Protein AF-A0A2G9MEN1-F1 (afdb_monomer)

Structure (mmCIF, N/CA/C/O backbone):
data_AF-A0A2G9MEN1-F1
#
_entry.id   AF-A0A2G9MEN1-F1
#
loop_
_atom_site.group_PDB
_atom_site.id
_atom_site.type_symbol
_atom_site.label_atom_id
_atom_site.label_alt_id
_atom_site.label_comp_id
_atom_site.label_asym_id
_atom_site.label_entity_id
_atom_site.label_seq_id
_atom_site.pdbx_PDB_ins_code
_atom_site.Cartn_x
_atom_site.Cartn_y
_atom_site.Cartn_z
_atom_site.occupancy
_atom_site.B_iso_or_equiv
_atom_site.auth_seq_id
_atom_site.auth_comp_id
_atom_site.auth_asym_id
_atom_site.auth_atom_id
_atom_site.pdbx_PDB_model_num
ATOM 1 N N . MET A 1 1 ? 28.575 -12.339 -0.205 1.00 24.88 1 MET A N 1
ATOM 2 C CA . MET A 1 1 ? 29.181 -11.435 -1.201 1.00 24.88 1 MET A CA 1
ATOM 3 C C . MET A 1 1 ? 28.032 -10.847 -1.990 1.00 24.88 1 MET A C 1
ATOM 5 O O . MET A 1 1 ? 27.343 -11.605 -2.654 1.00 24.88 1 MET A O 1
ATOM 9 N N . VAL A 1 2 ? 27.743 -9.562 -1.789 1.00 25.97 2 VAL A N 1
ATOM 10 C CA . VAL A 1 2 ? 26.756 -8.825 -2.590 1.00 25.97 2 VAL A CA 1
ATOM 11 C C . VAL A 1 2 ? 27.452 -8.561 -3.920 1.00 25.97 2 VAL A C 1
ATOM 13 O O . VAL A 1 2 ? 28.525 -7.966 -3.910 1.00 25.97 2 VAL A O 1
ATOM 16 N N . GLY A 1 3 ? 26.946 -9.128 -5.014 1.00 28.62 3 GLY A N 1
ATOM 17 C CA . GLY A 1 3 ? 27.498 -8.858 -6.338 1.00 28.62 3 GLY A CA 1
ATOM 18 C C . GLY A 1 3 ? 27.299 -7.383 -6.658 1.00 28.62 3 GLY A C 1
ATOM 19 O O . GLY A 1 3 ? 26.201 -6.867 -6.464 1.00 28.62 3 GLY A O 1
ATOM 20 N N . ASP A 1 4 ? 28.360 -6.709 -7.090 1.00 33.44 4 ASP A N 1
ATOM 21 C CA . ASP A 1 4 ? 28.272 -5.339 -7.577 1.00 33.44 4 ASP A CA 1
ATOM 22 C C . ASP A 1 4 ? 27.277 -5.302 -8.749 1.00 33.44 4 ASP A C 1
ATOM 24 O O . ASP A 1 4 ? 27.450 -5.984 -9.761 1.00 33.44 4 ASP A O 1
ATOM 28 N N . TYR A 1 5 ? 26.177 -4.570 -8.575 1.00 43.97 5 TYR A N 1
ATOM 29 C CA . TYR A 1 5 ? 25.138 -4.414 -9.587 1.00 43.97 5 TYR A CA 1
ATOM 30 C C . TYR A 1 5 ? 25.685 -3.597 -10.765 1.00 43.97 5 TYR A C 1
ATOM 32 O O . TYR A 1 5 ? 26.069 -2.445 -10.580 1.00 43.97 5 TYR A O 1
ATOM 40 N N . ASN A 1 6 ? 25.637 -4.132 -11.987 1.00 45.91 6 ASN A N 1
ATOM 41 C CA . ASN A 1 6 ? 25.917 -3.371 -13.213 1.00 45.91 6 ASN A CA 1
ATOM 42 C C . ASN A 1 6 ? 24.625 -2.801 -13.833 1.00 45.91 6 ASN A C 1
ATOM 44 O O . ASN A 1 6 ? 24.428 -2.814 -15.048 1.00 45.91 6 ASN A O 1
ATOM 48 N N . ILE A 1 7 ? 23.728 -2.268 -12.996 1.00 46.78 7 ILE A N 1
ATOM 49 C CA . ILE A 1 7 ? 22.674 -1.369 -13.477 1.00 46.78 7 ILE A CA 1
ATOM 50 C C . ILE A 1 7 ? 23.311 0.008 -13.622 1.00 46.78 7 ILE A C 1
ATOM 52 O O . ILE A 1 7 ? 23.509 0.725 -12.639 1.00 46.78 7 ILE A O 1
ATOM 56 N N . ALA A 1 8 ? 23.617 0.412 -14.851 1.00 48.75 8 ALA A N 1
ATOM 57 C CA . ALA A 1 8 ? 23.970 1.796 -15.107 1.00 48.75 8 ALA A CA 1
ATOM 58 C C . ALA A 1 8 ? 22.683 2.639 -15.044 1.00 48.75 8 ALA A C 1
ATOM 60 O O . ALA A 1 8 ? 21.974 2.812 -16.037 1.00 48.75 8 ALA A O 1
ATOM 61 N N . ALA A 1 9 ? 22.368 3.165 -13.857 1.00 46.53 9 ALA A N 1
ATOM 62 C CA . ALA A 1 9 ? 21.415 4.259 -13.705 1.00 46.53 9 ALA A CA 1
ATOM 63 C C . ALA A 1 9 ? 22.040 5.519 -14.320 1.00 46.53 9 ALA A C 1
ATOM 65 O O . ALA A 1 9 ? 22.669 6.342 -13.648 1.00 46.53 9 ALA A O 1
ATOM 66 N N . LEU A 1 10 ? 21.943 5.633 -15.642 1.00 45.88 10 LEU A N 1
ATOM 67 C CA . LEU A 1 10 ? 22.526 6.731 -16.385 1.00 45.88 10 LEU A CA 1
ATOM 68 C C . LEU A 1 10 ? 21.613 7.939 -16.281 1.00 45.88 10 LEU A C 1
ATOM 70 O O . LEU A 1 10 ? 20.742 8.195 -17.115 1.00 45.88 10 LEU A O 1
ATOM 74 N N . ARG A 1 11 ? 21.885 8.760 -15.266 1.00 38.91 11 ARG A N 1
ATOM 75 C CA . ARG A 1 11 ? 21.461 10.156 -15.273 1.00 38.91 11 ARG A CA 1
ATOM 76 C C . ARG A 1 11 ? 22.283 10.884 -16.337 1.00 38.91 11 ARG A C 1
ATOM 78 O O . ARG A 1 11 ? 23.270 11.545 -16.024 1.00 38.91 11 ARG A O 1
ATOM 85 N N . LEU A 1 12 ? 21.900 10.715 -17.603 1.00 42.59 12 LEU A N 1
ATOM 86 C CA . LEU A 1 12 ? 22.458 11.466 -18.721 1.00 42.59 12 LEU A CA 1
ATOM 87 C C . LEU A 1 12 ? 21.970 12.910 -18.607 1.00 42.59 12 LEU A C 1
ATOM 89 O O . LEU A 1 12 ? 21.032 13.337 -19.271 1.00 42.59 12 LEU A O 1
ATOM 93 N N . SER A 1 13 ? 22.616 13.672 -17.728 1.00 35.88 13 SER A N 1
ATOM 94 C CA . SER A 1 13 ? 22.597 15.120 -17.851 1.00 35.88 13 SER A CA 1
ATOM 95 C C . SER A 1 13 ? 23.276 15.465 -19.179 1.00 35.88 13 SER A C 1
ATOM 97 O O . SER A 1 13 ? 24.286 14.836 -19.513 1.00 35.88 13 SER A O 1
ATOM 99 N N . PRO A 1 14 ? 22.823 16.494 -19.916 1.00 38.91 14 PRO A N 1
ATOM 100 C CA . PRO A 1 14 ? 23.554 17.005 -21.079 1.00 38.91 14 PRO A CA 1
ATOM 101 C C . PRO A 1 14 ? 25.014 17.400 -20.761 1.00 38.91 14 PRO A C 1
ATOM 103 O O . PRO A 1 14 ? 25.794 17.648 -21.677 1.00 38.91 14 PRO A O 1
ATOM 106 N N . PHE A 1 15 ? 25.399 17.413 -19.477 1.00 36.31 15 PHE A N 1
ATOM 107 C CA . PHE A 1 15 ? 26.727 17.749 -18.973 1.00 36.31 15 PHE A CA 1
ATOM 108 C C . PHE A 1 15 ? 27.456 16.610 -18.227 1.00 36.31 15 PHE A C 1
ATOM 110 O O . PHE A 1 15 ? 28.545 16.848 -17.709 1.00 36.31 15 PHE A O 1
ATOM 117 N N . SER A 1 16 ? 26.902 15.391 -18.116 1.00 39.91 16 SER A N 1
ATOM 118 C CA . SER A 1 16 ? 27.561 14.305 -17.364 1.00 39.91 16 SER A CA 1
ATOM 119 C C . SER A 1 16 ? 28.614 13.556 -18.187 1.00 39.91 16 SER A C 1
ATOM 121 O O . SER A 1 16 ? 28.377 13.160 -19.329 1.00 39.91 16 SER A O 1
ATOM 123 N N . SER A 1 17 ? 29.772 13.335 -17.563 1.00 38.25 17 SER A N 1
ATOM 124 C CA . SER A 1 17 ? 30.926 12.598 -18.080 1.00 38.25 17 SER A CA 1
ATOM 125 C C . SER A 1 17 ? 30.620 11.136 -18.435 1.00 38.25 17 SER A C 1
ATOM 127 O O . SER A 1 17 ? 29.792 10.484 -17.806 1.00 38.25 17 SER A O 1
ATOM 129 N N . PHE A 1 18 ? 31.345 10.656 -19.447 1.00 46.84 18 PHE A N 1
ATOM 130 C CA . PHE A 1 18 ? 31.374 9.312 -20.036 1.00 46.84 18 PHE A CA 1
ATOM 131 C C . PHE A 1 18 ? 31.169 8.175 -19.015 1.00 46.84 18 PHE A C 1
ATOM 133 O O . PHE A 1 18 ? 32.038 7.929 -18.183 1.00 46.84 18 PHE A O 1
ATOM 140 N N . VAL A 1 19 ? 30.058 7.443 -19.119 1.00 51.50 19 VAL A N 1
ATOM 141 C CA . VAL A 1 19 ? 29.959 6.088 -18.559 1.00 51.50 19 VAL A CA 1
ATOM 142 C C . VAL A 1 19 ? 30.115 5.116 -19.729 1.00 51.50 19 VAL A C 1
ATOM 144 O O . VAL A 1 19 ? 29.406 5.286 -20.727 1.00 51.50 19 VAL A O 1
ATOM 147 N N . PRO A 1 20 ? 31.049 4.150 -19.669 1.00 52.59 20 PRO A N 1
ATOM 148 C CA . PRO A 1 20 ? 31.166 3.117 -20.690 1.00 52.59 20 PRO A CA 1
ATOM 149 C C . PRO A 1 20 ? 29.842 2.352 -20.794 1.00 52.59 20 PRO A C 1
ATOM 151 O O . PRO A 1 20 ? 29.382 1.766 -19.820 1.00 52.59 20 PRO A O 1
ATOM 154 N N . MET A 1 21 ? 29.210 2.407 -21.965 1.00 58.78 21 MET A N 1
ATOM 155 C CA . MET A 1 21 ? 28.084 1.544 -22.312 1.00 58.78 21 MET A CA 1
ATOM 156 C C . MET A 1 21 ? 28.666 0.347 -23.051 1.00 58.78 21 MET A C 1
ATOM 158 O O . MET A 1 21 ? 28.837 0.408 -24.266 1.00 58.78 21 MET A O 1
ATOM 162 N N . ASP A 1 22 ? 29.077 -0.676 -22.307 1.00 62.69 22 ASP A N 1
ATOM 163 C CA . ASP A 1 22 ? 29.557 -1.932 -22.880 1.00 62.69 22 ASP A CA 1
ATOM 164 C C . ASP A 1 22 ? 28.492 -3.039 -22.777 1.00 62.69 22 ASP A C 1
ATOM 166 O O . ASP A 1 22 ? 27.442 -2.880 -22.150 1.00 62.69 22 ASP A O 1
ATOM 170 N N . GLU A 1 23 ? 28.752 -4.166 -23.440 1.00 61.75 23 GLU A N 1
ATOM 171 C CA . GLU A 1 23 ? 27.843 -5.317 -23.523 1.00 61.75 23 GLU A CA 1
ATOM 172 C C . GLU A 1 23 ? 27.598 -6.013 -22.169 1.00 61.75 23 GLU A C 1
ATOM 174 O O . GLU A 1 23 ? 26.813 -6.960 -22.115 1.00 61.75 23 GLU A O 1
ATOM 179 N N . SER A 1 24 ? 28.231 -5.564 -21.076 1.00 67.06 24 SER A N 1
ATOM 180 C CA . SER A 1 24 ? 28.045 -6.129 -19.734 1.00 67.06 24 SER A CA 1
ATOM 181 C C . SER A 1 24 ? 26.827 -5.571 -18.988 1.00 67.06 24 SER A C 1
ATOM 183 O O . SER A 1 24 ? 26.500 -6.061 -17.908 1.00 67.06 24 SER A O 1
ATOM 185 N N . LEU A 1 25 ? 26.137 -4.568 -19.546 1.00 69.88 25 LEU A N 1
ATOM 186 C CA . LEU A 1 25 ? 24.950 -3.978 -18.924 1.00 69.88 25 LEU A CA 1
ATOM 187 C C . LEU A 1 25 ? 23.712 -4.871 -19.088 1.00 69.88 25 LEU A C 1
ATOM 189 O O . LEU A 1 25 ? 23.418 -5.382 -20.169 1.00 69.88 25 LEU A O 1
ATOM 193 N N . ASP A 1 26 ? 22.941 -5.024 -18.017 1.00 67.25 26 ASP A N 1
ATOM 194 C CA . ASP A 1 26 ? 21.675 -5.768 -18.016 1.00 67.25 26 ASP A CA 1
ATOM 195 C C . ASP A 1 26 ? 20.488 -4.918 -18.495 1.00 67.25 26 ASP A C 1
ATOM 197 O O . ASP A 1 26 ? 19.568 -5.424 -19.132 1.00 67.25 26 ASP A O 1
ATOM 201 N N . ALA A 1 27 ? 20.514 -3.620 -18.197 1.00 71.88 27 ALA A N 1
ATOM 202 C CA . ALA A 1 27 ? 19.525 -2.637 -18.617 1.00 71.88 27 ALA A CA 1
ATOM 203 C C . ALA A 1 27 ? 20.101 -1.221 -18.496 1.00 71.88 27 ALA A C 1
ATOM 205 O O . ALA A 1 27 ? 21.038 -0.981 -17.730 1.00 71.88 27 ALA A O 1
ATOM 206 N N . VAL A 1 28 ? 19.500 -0.267 -19.206 1.00 73.12 28 VAL A N 1
ATOM 207 C CA . VAL A 1 28 ? 19.815 1.160 -19.077 1.00 73.12 28 VAL A CA 1
ATOM 208 C C . VAL A 1 28 ? 18.555 1.930 -18.717 1.00 73.12 28 VAL A C 1
ATOM 210 O O . VAL A 1 28 ? 17.583 1.896 -19.462 1.00 73.12 28 VAL A O 1
ATOM 213 N N . LEU A 1 29 ? 18.588 2.679 -17.614 1.00 70.94 29 LEU A N 1
ATOM 214 C CA . LEU A 1 29 ? 17.560 3.672 -17.303 1.00 70.94 29 LEU A CA 1
ATOM 215 C C . LEU A 1 29 ? 18.073 5.065 -17.673 1.00 70.94 29 LEU A C 1
ATOM 217 O O . LEU A 1 29 ? 19.041 5.558 -17.095 1.00 70.94 29 LEU A O 1
ATOM 221 N N . LEU A 1 30 ? 17.415 5.691 -18.641 1.00 68.50 30 LEU A N 1
ATOM 222 C CA . LEU A 1 30 ? 17.701 7.028 -19.133 1.00 68.50 30 LEU A CA 1
ATOM 223 C C . LEU A 1 30 ? 16.799 8.044 -18.451 1.00 68.50 30 LEU A C 1
ATOM 225 O O . LEU A 1 30 ? 15.603 8.104 -18.717 1.00 68.50 30 LEU A O 1
ATOM 229 N N . CYS A 1 31 ? 17.383 8.906 -17.630 1.00 61.53 31 CYS A N 1
ATOM 230 C CA . CYS A 1 31 ? 16.683 10.079 -17.119 1.00 61.53 31 CYS A CA 1
ATOM 231 C C . CYS A 1 31 ? 16.903 11.251 -18.081 1.00 61.53 31 CYS A C 1
ATOM 233 O O . CYS A 1 31 ? 17.908 11.948 -17.945 1.00 61.53 31 CYS A O 1
ATOM 235 N N . SER A 1 32 ? 15.998 11.463 -19.043 1.00 55.72 32 SER A N 1
ATOM 236 C CA . SER A 1 32 ? 16.023 12.658 -19.898 1.00 55.72 32 SER A CA 1
ATOM 237 C C . SER A 1 32 ? 14.891 13.619 -19.533 1.00 55.72 32 SER A C 1
ATOM 239 O O . SER A 1 32 ? 13.869 13.240 -18.965 1.00 55.72 32 SER A O 1
ATOM 241 N N . ASP A 1 33 ? 15.084 14.893 -19.849 1.00 53.72 33 ASP A N 1
ATOM 242 C CA . ASP A 1 33 ? 14.063 15.938 -19.751 1.00 53.72 33 ASP A CA 1
ATOM 243 C C . ASP A 1 33 ? 13.014 15.866 -20.875 1.00 53.72 33 ASP A C 1
ATOM 245 O O . ASP A 1 33 ? 12.166 16.750 -20.979 1.00 53.72 33 ASP A O 1
ATOM 249 N N . GLY A 1 34 ? 13.058 14.812 -21.691 1.00 49.47 34 GLY A N 1
ATOM 250 C CA . GLY A 1 34 ? 12.225 14.617 -22.866 1.00 49.47 34 GLY A CA 1
ATOM 251 C C . GLY A 1 34 ? 12.913 14.955 -24.190 1.00 49.47 34 GLY A C 1
ATOM 252 O O . GLY A 1 34 ? 12.315 14.774 -25.246 1.00 49.47 34 GLY A O 1
ATOM 253 N N . SER A 1 35 ? 14.179 15.385 -24.178 1.00 53.22 35 SER A N 1
ATOM 254 C CA . SER A 1 35 ? 14.939 15.635 -25.408 1.00 53.22 35 SER A CA 1
ATOM 255 C C . SER A 1 35 ? 15.818 14.437 -25.809 1.00 53.22 35 SER A C 1
ATOM 257 O O . SER A 1 35 ? 16.744 14.040 -25.098 1.00 53.22 35 SER A O 1
ATOM 259 N N . PHE A 1 36 ? 15.558 13.849 -26.983 1.00 56.62 36 PHE A N 1
ATOM 260 C CA . PHE A 1 36 ? 16.523 12.979 -27.665 1.00 56.62 36 PHE A CA 1
ATOM 261 C C . PHE A 1 36 ? 17.420 13.847 -28.543 1.00 56.62 36 PHE A C 1
ATOM 263 O O . PHE A 1 36 ? 17.109 14.126 -29.698 1.00 56.62 36 PHE A O 1
ATOM 270 N N . ASN A 1 37 ? 18.542 14.307 -27.997 1.00 58.53 37 ASN A N 1
ATOM 271 C CA . ASN A 1 37 ? 19.530 15.007 -28.813 1.00 58.53 37 ASN A CA 1
ATOM 272 C C . ASN A 1 37 ? 20.216 14.022 -29.776 1.00 58.53 37 ASN A C 1
ATOM 274 O O . ASN A 1 37 ? 20.468 12.873 -29.415 1.00 58.53 37 ASN A O 1
ATOM 278 N N . ASN A 1 38 ? 20.592 14.487 -30.975 1.00 59.94 38 ASN A N 1
ATOM 279 C CA . ASN A 1 38 ? 21.275 13.692 -32.018 1.00 59.94 38 ASN A CA 1
ATOM 280 C C . ASN A 1 38 ? 22.530 12.942 -31.520 1.00 59.94 38 ASN A C 1
ATOM 282 O O . ASN A 1 38 ? 22.970 11.971 -32.126 1.00 59.94 38 ASN A O 1
ATOM 286 N N . THR A 1 39 ? 23.100 13.369 -30.395 1.00 60.44 39 THR A N 1
ATOM 287 C CA . THR A 1 39 ? 24.242 12.739 -29.726 1.00 60.44 39 THR A CA 1
ATOM 288 C C . THR A 1 39 ? 23.904 11.422 -29.013 1.00 60.44 39 THR A C 1
ATOM 290 O O . THR A 1 39 ? 24.818 10.649 -28.723 1.00 60.44 39 THR A O 1
ATOM 293 N N . LEU A 1 40 ? 22.625 11.146 -28.733 1.00 64.31 40 LEU A N 1
ATOM 294 C CA . LEU A 1 40 ? 22.154 9.912 -28.094 1.00 64.31 40 LEU A CA 1
ATOM 295 C C . LEU A 1 40 ? 21.865 8.792 -29.102 1.00 64.31 40 LEU A C 1
ATOM 297 O O . LEU A 1 40 ? 22.018 7.627 -28.754 1.00 64.31 40 LEU A O 1
ATOM 301 N N . PHE A 1 41 ? 21.519 9.119 -30.350 1.00 69.12 41 PHE A N 1
ATOM 302 C CA . PHE A 1 41 ? 21.099 8.134 -31.357 1.00 69.12 41 PHE A CA 1
ATOM 303 C C . PHE A 1 41 ? 22.126 7.014 -31.603 1.00 69.12 41 PHE A C 1
ATOM 305 O O . PHE A 1 41 ? 21.753 5.853 -31.445 1.00 69.12 41 PHE A O 1
ATOM 312 N N . PRO A 1 42 ? 23.423 7.299 -31.859 1.00 68.69 42 PRO A N 1
ATOM 313 C CA . PRO A 1 42 ? 24.410 6.233 -32.071 1.00 68.69 42 PRO A CA 1
ATOM 314 C C . PRO A 1 42 ? 24.596 5.324 -30.848 1.00 68.69 42 PRO A C 1
ATOM 316 O O . PRO A 1 42 ? 25.016 4.178 -30.966 1.00 68.69 42 PRO A O 1
ATOM 319 N N . ARG A 1 43 ? 24.297 5.837 -29.649 1.00 71.94 43 ARG A N 1
ATOM 320 C CA . ARG A 1 43 ? 24.425 5.098 -28.387 1.00 71.94 43 ARG A CA 1
ATOM 321 C C . ARG A 1 43 ? 23.240 4.165 -28.169 1.00 71.94 43 ARG A C 1
ATOM 323 O O . ARG A 1 43 ? 23.434 3.019 -27.787 1.00 71.94 43 ARG A O 1
ATOM 330 N N . LEU A 1 44 ? 22.031 4.647 -28.442 1.00 73.44 44 LEU A N 1
ATOM 331 C CA . LEU A 1 44 ? 20.811 3.839 -28.396 1.00 73.44 44 LEU A CA 1
ATOM 332 C C . LEU A 1 44 ? 20.861 2.716 -29.429 1.00 73.44 44 LEU A C 1
ATOM 334 O O . LEU A 1 44 ? 20.498 1.587 -29.121 1.00 73.44 44 LEU A O 1
ATOM 338 N N . GLU A 1 45 ? 21.385 3.006 -30.620 1.00 73.19 45 GLU A N 1
ATOM 339 C CA . GLU A 1 45 ? 21.587 2.001 -31.659 1.00 73.19 45 GLU A CA 1
ATOM 340 C C . GLU A 1 45 ? 22.574 0.909 -31.219 1.00 73.19 45 GLU A C 1
ATOM 342 O O . GLU A 1 45 ? 22.291 -0.272 -31.412 1.00 73.19 45 GLU A O 1
ATOM 347 N N . ALA A 1 46 ? 23.682 1.268 -30.561 1.00 74.12 46 ALA A N 1
ATOM 348 C CA . ALA A 1 46 ? 24.620 0.289 -30.011 1.00 74.12 46 ALA A CA 1
ATOM 349 C C . ALA A 1 46 ? 23.980 -0.598 -28.923 1.00 74.12 46 ALA A C 1
ATOM 351 O O . ALA A 1 46 ? 24.152 -1.814 -28.944 1.00 74.12 46 ALA A O 1
ATOM 352 N N . LEU A 1 47 ? 23.191 -0.014 -28.012 1.00 76.44 47 LEU A N 1
ATOM 353 C CA . LEU A 1 47 ? 22.466 -0.761 -26.974 1.00 76.44 47 LEU A CA 1
ATOM 354 C C . LEU A 1 47 ? 21.417 -1.706 -27.575 1.00 76.44 47 LEU A C 1
ATOM 356 O O . LEU A 1 47 ? 21.298 -2.849 -27.139 1.00 76.44 47 LEU A O 1
ATOM 360 N N . ARG A 1 48 ? 20.708 -1.253 -28.616 1.00 76.38 48 ARG A N 1
ATOM 361 C CA . ARG A 1 48 ? 19.756 -2.066 -29.382 1.00 76.38 48 ARG A CA 1
ATOM 362 C C . ARG A 1 48 ? 20.443 -3.263 -30.036 1.00 76.38 48 ARG A C 1
ATOM 364 O O . ARG A 1 48 ? 19.929 -4.372 -29.942 1.00 76.38 48 ARG A O 1
ATOM 371 N N . LEU A 1 49 ? 21.593 -3.047 -30.684 1.00 75.75 49 LEU A N 1
ATOM 372 C CA . LEU A 1 49 ? 22.384 -4.117 -31.307 1.00 75.75 49 LEU A CA 1
ATOM 373 C C . LEU A 1 49 ? 22.909 -5.127 -30.276 1.00 75.75 49 LEU A C 1
ATOM 375 O O . LEU A 1 49 ? 22.991 -6.310 -30.585 1.00 75.75 49 LEU A O 1
ATOM 379 N N . ALA A 1 50 ? 23.203 -4.677 -29.055 1.00 73.31 50 ALA A N 1
ATOM 380 C CA . ALA A 1 50 ? 23.570 -5.529 -27.923 1.00 73.31 50 ALA A CA 1
ATOM 381 C C . ALA A 1 50 ? 22.357 -6.145 -27.188 1.00 73.31 50 ALA A C 1
ATOM 383 O O . ALA A 1 50 ? 22.521 -6.792 -26.152 1.00 73.31 50 ALA A O 1
ATOM 384 N N . GLU A 1 51 ? 21.138 -5.921 -27.693 1.00 75.44 51 GLU A N 1
ATOM 385 C CA . GLU A 1 51 ? 19.864 -6.355 -27.109 1.00 75.44 51 GLU A CA 1
ATOM 386 C C . GLU A 1 51 ? 19.619 -5.893 -25.662 1.00 75.44 51 GLU A C 1
ATOM 388 O O . GLU A 1 51 ? 18.802 -6.485 -24.946 1.00 75.44 51 GLU A O 1
ATOM 393 N N . ILE A 1 52 ? 20.282 -4.819 -25.234 1.00 74.62 52 ILE A N 1
ATOM 394 C CA . ILE A 1 52 ? 20.154 -4.257 -23.890 1.00 74.62 52 ILE A CA 1
ATOM 395 C C . ILE A 1 52 ? 18.860 -3.434 -23.831 1.00 74.62 52 ILE A C 1
ATOM 397 O O . ILE A 1 52 ? 18.710 -2.485 -24.605 1.00 74.62 52 ILE A O 1
ATOM 401 N N . PRO A 1 53 ? 17.910 -3.758 -22.932 1.00 74.56 53 PRO A N 1
ATOM 402 C CA . PRO A 1 53 ? 16.708 -2.960 -22.771 1.00 74.56 53 PRO A CA 1
ATOM 403 C C . PRO A 1 53 ? 17.069 -1.566 -22.259 1.00 74.56 53 PRO A C 1
ATOM 405 O O . PRO A 1 53 ? 17.784 -1.399 -21.268 1.00 74.56 53 PRO A O 1
ATOM 408 N N . VAL A 1 54 ? 16.551 -0.562 -22.955 1.00 73.62 54 VAL A N 1
ATOM 409 C CA . VAL A 1 54 ? 16.708 0.843 -22.595 1.00 73.62 54 VAL A CA 1
ATOM 410 C C . VAL A 1 54 ? 15.349 1.378 -22.196 1.00 73.62 54 VAL A C 1
ATOM 412 O O . VAL A 1 54 ? 14.401 1.274 -22.963 1.00 73.62 54 VAL A O 1
ATOM 415 N N . PHE A 1 55 ? 15.286 1.967 -21.012 1.00 72.19 55 PHE A N 1
ATOM 416 C CA . PHE A 1 55 ? 14.095 2.516 -20.397 1.00 72.19 55 PHE A CA 1
ATOM 417 C C . PHE A 1 55 ? 14.232 4.028 -20.311 1.00 72.19 55 PHE A C 1
ATOM 419 O O . PHE A 1 55 ? 15.176 4.526 -19.706 1.00 72.19 55 PHE A O 1
ATOM 426 N N . LEU A 1 56 ? 13.315 4.779 -20.909 1.00 66.31 56 LEU A N 1
ATOM 427 C CA . LEU A 1 56 ? 13.351 6.239 -20.851 1.00 66.31 56 LEU A CA 1
ATOM 428 C C . LEU A 1 56 ? 12.423 6.765 -19.765 1.00 66.31 56 LEU A C 1
ATOM 430 O O . LEU A 1 56 ? 11.223 6.728 -19.949 1.00 66.31 56 LEU A O 1
ATOM 434 N N . HIS A 1 57 ? 12.944 7.361 -18.701 1.00 61.69 57 HIS A N 1
ATOM 435 C CA . HIS A 1 57 ? 12.113 8.038 -17.713 1.00 61.69 57 HIS A CA 1
ATOM 436 C C . HIS A 1 57 ? 11.524 9.341 -18.284 1.00 61.69 57 HIS A C 1
ATOM 438 O O . HIS A 1 57 ? 12.251 10.305 -18.527 1.00 61.69 57 HIS A O 1
ATOM 444 N N . GLY A 1 58 ? 10.202 9.389 -18.466 1.00 56.75 58 GLY A N 1
ATOM 445 C CA . GLY A 1 58 ? 9.495 10.573 -18.953 1.00 56.75 58 GLY A CA 1
ATOM 446 C C . GLY A 1 58 ? 9.311 11.646 -17.875 1.00 56.75 58 GLY A C 1
ATOM 447 O O . GLY A 1 58 ? 8.751 11.407 -16.807 1.00 56.75 58 GLY A O 1
ATOM 448 N N . THR A 1 59 ? 9.714 12.885 -18.149 1.00 49.88 59 THR A N 1
ATOM 449 C CA . THR A 1 59 ? 9.094 14.033 -17.478 1.00 49.88 59 THR A CA 1
ATOM 450 C C . THR A 1 59 ? 7.710 14.227 -18.104 1.00 49.88 59 THR A C 1
ATOM 452 O O . THR A 1 59 ? 7.535 14.097 -19.313 1.00 49.88 59 THR A O 1
ATOM 455 N N . ALA A 1 60 ? 6.683 14.522 -17.305 1.00 43.78 60 ALA A N 1
ATOM 456 C CA . ALA A 1 60 ? 5.302 14.723 -17.770 1.00 43.78 60 ALA A CA 1
ATOM 457 C C . ALA A 1 60 ? 5.102 15.979 -18.660 1.00 43.78 60 ALA A C 1
ATOM 459 O O . ALA A 1 60 ? 4.017 16.552 -18.690 1.00 43.78 60 ALA A O 1
ATOM 460 N N . ALA A 1 61 ? 6.138 16.430 -19.367 1.00 43.06 61 ALA A N 1
ATOM 461 C CA . ALA A 1 61 ? 6.168 17.657 -20.148 1.00 43.06 61 ALA A CA 1
ATOM 462 C C . ALA A 1 61 ? 6.198 17.424 -21.665 1.00 43.06 61 ALA A C 1
ATOM 464 O O . ALA A 1 61 ? 6.498 18.354 -22.404 1.00 43.06 61 ALA A O 1
ATOM 465 N N . PHE A 1 62 ? 5.852 16.234 -22.158 1.00 46.50 62 PHE A N 1
ATOM 466 C CA . PHE A 1 62 ? 5.653 16.088 -23.594 1.00 46.50 62 PHE A CA 1
ATOM 467 C C . PHE A 1 62 ? 4.319 16.709 -23.989 1.00 46.50 62 PHE A C 1
ATOM 469 O O . PHE A 1 62 ? 3.241 16.224 -23.626 1.00 46.50 62 PHE A O 1
ATOM 476 N N . ASN A 1 63 ? 4.375 17.772 -24.787 1.00 50.69 63 ASN A N 1
ATOM 477 C CA . ASN A 1 63 ? 3.228 18.108 -25.608 1.00 50.69 63 ASN A CA 1
ATOM 478 C C . ASN A 1 63 ? 2.864 16.857 -26.454 1.00 50.69 63 ASN A C 1
ATOM 480 O O . ASN A 1 63 ? 3.730 16.045 -26.791 1.00 50.69 63 ASN A O 1
ATOM 484 N N . ARG A 1 64 ? 1.582 16.651 -26.786 1.00 50.81 64 ARG A N 1
ATOM 485 C CA . ARG A 1 64 ? 1.135 15.426 -27.488 1.00 50.81 64 ARG A CA 1
ATOM 486 C C . ARG A 1 64 ? 1.852 15.174 -28.829 1.00 50.81 64 ARG A C 1
ATOM 488 O O . ARG A 1 64 ? 1.915 14.028 -29.257 1.00 50.81 64 ARG A O 1
ATOM 495 N N . LEU A 1 65 ? 2.372 16.217 -29.480 1.00 50.81 65 LEU A N 1
ATOM 496 C CA . LEU A 1 65 ? 3.123 16.129 -30.737 1.00 50.81 65 LEU A CA 1
ATOM 497 C C . LEU A 1 65 ? 4.576 15.662 -30.516 1.00 50.81 65 LEU A C 1
ATOM 499 O O . LEU A 1 65 ? 5.049 14.808 -31.257 1.00 50.81 65 LEU A O 1
ATOM 503 N N . GLU A 1 66 ? 5.251 16.149 -29.473 1.00 55.22 66 GLU A N 1
ATOM 504 C CA . GLU A 1 66 ? 6.608 15.743 -29.073 1.00 55.22 66 GLU A CA 1
ATOM 505 C C . GLU A 1 66 ? 6.637 14.328 -28.485 1.00 55.22 66 GLU A C 1
ATOM 507 O O . GLU A 1 66 ? 7.599 13.592 -28.698 1.00 55.22 66 GLU A O 1
ATOM 512 N N . ALA A 1 67 ? 5.570 13.907 -27.794 1.00 57.25 67 ALA A N 1
ATOM 513 C CA . ALA A 1 67 ? 5.419 12.525 -27.341 1.00 57.25 67 ALA A CA 1
ATOM 514 C C . ALA A 1 67 ? 5.388 11.550 -28.526 1.00 57.25 67 ALA A C 1
ATOM 516 O O . ALA A 1 67 ? 6.080 10.539 -28.503 1.00 57.25 67 ALA A O 1
ATOM 517 N N . ALA A 1 68 ? 4.616 11.865 -29.572 1.00 58.44 68 ALA A N 1
ATOM 518 C CA . ALA A 1 68 ? 4.462 11.006 -30.743 1.00 58.44 68 ALA A CA 1
ATOM 519 C C . ALA A 1 68 ? 5.762 10.888 -31.555 1.00 58.44 68 ALA A C 1
ATOM 521 O O . ALA A 1 68 ? 6.127 9.787 -31.959 1.00 58.44 68 ALA A O 1
ATOM 522 N N . SER A 1 69 ? 6.498 11.991 -31.747 1.00 62.72 69 SER A N 1
ATOM 523 C CA . SER A 1 69 ? 7.807 11.945 -32.417 1.00 62.72 69 SER A CA 1
ATOM 524 C C . SER A 1 69 ? 8.842 11.164 -31.611 1.00 62.72 69 SER A C 1
ATOM 526 O O . SER A 1 69 ? 9.665 10.453 -32.178 1.00 62.72 69 SER A O 1
ATOM 528 N N . THR A 1 70 ? 8.787 11.279 -30.285 1.00 61.34 70 THR A N 1
ATOM 529 C CA . THR A 1 70 ? 9.693 10.582 -29.370 1.00 61.34 70 THR A CA 1
ATOM 530 C C . THR A 1 70 ? 9.390 9.086 -29.281 1.00 61.34 70 THR A C 1
ATOM 532 O O . THR A 1 70 ? 10.311 8.277 -29.285 1.00 61.34 70 THR A O 1
ATOM 535 N N . LEU A 1 71 ? 8.106 8.718 -29.250 1.00 61.72 71 LEU A N 1
ATOM 536 C CA . LEU A 1 71 ? 7.635 7.334 -29.322 1.00 61.72 71 LEU A CA 1
ATOM 537 C C . LEU A 1 71 ? 8.044 6.682 -30.643 1.00 61.72 71 LEU A C 1
ATOM 539 O O . LEU A 1 71 ? 8.660 5.626 -30.615 1.00 61.72 71 LEU A O 1
ATOM 543 N N . SER A 1 72 ? 7.801 7.350 -31.776 1.00 64.56 72 SER A N 1
ATOM 544 C CA . SER A 1 72 ? 8.216 6.856 -33.096 1.00 64.56 72 SER A CA 1
ATOM 545 C C . SER A 1 72 ? 9.731 6.658 -33.173 1.00 64.56 72 SER A C 1
ATOM 547 O O . SER A 1 72 ? 10.188 5.614 -33.617 1.00 64.56 72 SER A O 1
ATOM 549 N N . ALA A 1 73 ? 10.521 7.621 -32.683 1.00 64.69 73 ALA A N 1
ATOM 550 C CA . ALA A 1 73 ? 11.976 7.494 -32.664 1.00 64.69 73 ALA A CA 1
ATOM 551 C C . ALA A 1 73 ? 12.456 6.366 -31.732 1.00 64.69 73 ALA A C 1
ATOM 553 O O . ALA A 1 73 ? 13.425 5.685 -32.050 1.00 64.69 73 ALA A O 1
ATOM 554 N N . ALA A 1 74 ? 11.800 6.151 -30.590 1.00 64.62 74 ALA A N 1
ATOM 555 C CA . ALA A 1 74 ? 12.128 5.054 -29.683 1.00 64.62 74 ALA A CA 1
ATOM 556 C C . ALA A 1 74 ? 11.778 3.682 -30.283 1.00 64.62 74 ALA A C 1
ATOM 558 O O . ALA A 1 74 ?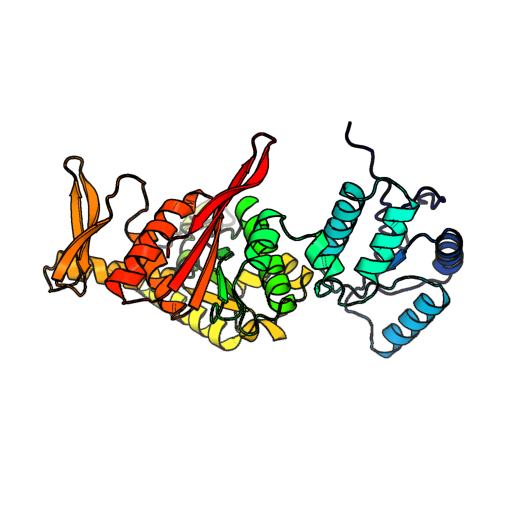 12.586 2.759 -30.185 1.00 64.62 74 ALA A O 1
ATOM 559 N N . GLU A 1 75 ? 10.624 3.566 -30.944 1.00 66.19 75 GLU A N 1
ATOM 560 C CA . GLU A 1 75 ? 10.202 2.358 -31.662 1.00 66.19 75 GLU A CA 1
ATOM 561 C C . GLU A 1 75 ? 11.160 2.024 -32.816 1.00 66.19 75 GLU A C 1
ATOM 563 O O . GLU A 1 75 ? 11.645 0.894 -32.894 1.00 66.19 75 GLU A O 1
ATOM 568 N N . ASP A 1 76 ? 11.528 3.013 -33.640 1.00 66.88 76 ASP A N 1
ATOM 569 C CA . ASP A 1 76 ? 12.502 2.855 -34.732 1.00 66.88 76 ASP A CA 1
ATOM 570 C C . ASP A 1 76 ? 13.889 2.413 -34.220 1.00 66.88 76 ASP A C 1
ATOM 572 O O . ASP A 1 76 ? 14.640 1.717 -34.909 1.00 66.88 76 ASP A O 1
ATOM 576 N N . LEU A 1 77 ? 14.226 2.784 -32.980 1.00 64.81 77 LEU A N 1
ATOM 577 C CA . LEU A 1 77 ? 15.469 2.428 -32.296 1.00 64.81 77 LEU A CA 1
ATOM 578 C C . LEU A 1 77 ? 15.345 1.185 -31.401 1.00 64.81 77 LEU A C 1
ATOM 580 O O . LEU A 1 77 ? 16.283 0.891 -30.662 1.00 64.81 77 LEU A O 1
ATOM 584 N N . GLY A 1 78 ? 14.233 0.440 -31.433 1.00 58.53 78 GLY A N 1
ATOM 585 C CA . GLY A 1 78 ? 14.040 -0.767 -30.615 1.00 58.53 78 GLY A CA 1
ATOM 586 C C . GLY A 1 78 ? 14.200 -0.539 -29.103 1.00 58.53 78 GLY A C 1
ATOM 587 O O . GLY A 1 78 ? 14.564 -1.459 -28.370 1.00 58.53 78 GLY A O 1
ATOM 588 N N . VAL A 1 79 ? 13.974 0.695 -28.648 1.00 64.62 79 VAL A N 1
ATOM 589 C CA . VAL A 1 79 ? 14.046 1.120 -27.249 1.00 64.62 79 VAL A CA 1
ATOM 590 C C . VAL A 1 79 ? 12.683 0.883 -26.606 1.00 64.62 79 VAL A C 1
ATOM 592 O O . VAL A 1 79 ? 11.660 1.329 -27.123 1.00 64.62 79 VAL A O 1
ATOM 595 N N . VAL A 1 80 ? 12.658 0.218 -25.450 1.00 60.31 80 VAL A N 1
ATOM 596 C CA . VAL A 1 80 ? 11.420 0.028 -24.686 1.00 60.31 80 VAL A CA 1
ATOM 597 C C . VAL A 1 80 ? 11.121 1.319 -23.928 1.00 60.31 80 VAL A C 1
ATOM 599 O O . VAL A 1 80 ? 11.618 1.566 -22.828 1.00 60.31 80 VAL A O 1
ATOM 602 N N . LEU A 1 81 ? 10.318 2.192 -24.534 1.00 59.06 81 LEU A N 1
ATOM 603 C CA . LEU A 1 81 ? 9.962 3.459 -23.911 1.00 59.06 81 LEU A CA 1
ATOM 604 C C . LEU A 1 81 ? 9.055 3.225 -22.693 1.00 59.06 81 LEU A C 1
ATOM 606 O O . LEU A 1 81 ? 7.849 3.016 -22.829 1.00 59.06 81 LEU A O 1
ATOM 610 N N . LEU A 1 82 ? 9.620 3.316 -21.488 1.00 58.97 82 LEU A N 1
ATOM 611 C CA . LEU A 1 82 ? 8.810 3.361 -20.273 1.00 58.97 82 LEU A CA 1
ATOM 612 C C . LEU A 1 82 ? 8.251 4.754 -20.133 1.00 58.97 82 LEU A C 1
ATOM 614 O O . LEU A 1 82 ? 8.912 5.638 -19.619 1.00 58.97 82 LEU A O 1
ATOM 618 N N . GLN A 1 83 ? 7.020 4.986 -20.560 1.00 53.34 83 GLN A N 1
ATOM 619 C CA . GLN A 1 83 ? 6.374 6.253 -20.249 1.00 53.34 83 GLN A CA 1
ATOM 620 C C . GLN A 1 83 ? 6.030 6.299 -18.748 1.00 53.34 83 GLN A C 1
ATOM 622 O O . GLN A 1 83 ? 4.887 6.114 -18.342 1.00 53.34 83 GLN A O 1
ATOM 627 N N . THR A 1 84 ? 7.042 6.522 -17.913 1.00 55.16 84 THR A N 1
ATOM 628 C CA . THR A 1 84 ? 6.899 6.725 -16.478 1.00 55.16 84 THR A CA 1
ATOM 629 C C . THR A 1 84 ? 6.502 8.168 -16.232 1.00 55.16 84 THR A C 1
ATOM 631 O O . THR A 1 84 ? 7.076 9.087 -16.813 1.00 55.16 84 THR A O 1
ATOM 634 N N . LEU A 1 85 ? 5.537 8.391 -15.351 1.00 57.50 85 LEU A N 1
ATOM 635 C CA . LEU A 1 85 ? 5.264 9.714 -14.805 1.00 57.50 85 LEU A CA 1
ATOM 636 C C . LEU A 1 85 ? 6.383 10.120 -13.826 1.00 57.50 85 LEU A C 1
ATOM 638 O O . LEU A 1 85 ? 7.017 9.245 -13.228 1.00 57.50 85 LEU A O 1
ATOM 642 N N . PRO A 1 86 ? 6.593 11.431 -13.586 1.00 53.53 86 PRO A N 1
ATOM 643 C CA . PRO A 1 86 ? 7.426 11.893 -12.484 1.00 53.53 86 PRO A CA 1
ATOM 644 C C . PRO A 1 86 ? 7.013 11.177 -11.189 1.00 53.53 86 PRO A C 1
ATOM 646 O O . PRO A 1 86 ? 5.827 11.173 -10.851 1.00 53.53 86 PRO A O 1
ATOM 649 N N . ASN A 1 87 ? 7.988 10.599 -10.478 1.00 60.88 87 ASN A N 1
ATOM 650 C CA . ASN A 1 87 ? 7.841 9.799 -9.246 1.00 60.88 87 ASN A CA 1
ATOM 651 C C . ASN A 1 87 ? 7.486 8.304 -9.416 1.00 60.88 87 ASN A C 1
ATOM 653 O O . ASN A 1 87 ? 7.157 7.658 -8.421 1.00 60.88 87 ASN A O 1
ATOM 657 N N . GLN A 1 88 ? 7.530 7.744 -10.633 1.00 67.12 88 GLN A N 1
ATOM 658 C CA . GLN A 1 88 ? 7.399 6.290 -10.860 1.00 67.12 88 GLN A CA 1
ATOM 659 C C . GLN A 1 88 ? 8.746 5.555 -10.967 1.00 67.12 88 GLN A C 1
ATOM 661 O O . GLN A 1 88 ? 8.776 4.326 -11.031 1.00 67.12 88 GLN A O 1
ATOM 666 N N . ASP A 1 89 ? 9.855 6.289 -10.946 1.00 69.44 89 ASP A N 1
ATOM 667 C CA . ASP A 1 89 ? 11.229 5.783 -10.971 1.00 69.44 89 ASP A CA 1
ATOM 668 C C . ASP A 1 89 ? 11.488 4.692 -9.925 1.00 69.44 89 ASP A C 1
ATOM 670 O O . ASP A 1 89 ? 12.051 3.647 -10.249 1.00 69.44 89 ASP A O 1
ATOM 674 N N . ASN A 1 90 ? 11.005 4.884 -8.697 1.00 70.56 90 ASN A N 1
ATOM 675 C CA . ASN A 1 90 ? 11.183 3.914 -7.615 1.00 70.56 90 ASN A CA 1
ATOM 676 C C . ASN A 1 90 ? 10.613 2.522 -7.943 1.00 70.56 90 ASN A C 1
ATOM 678 O O . ASN A 1 90 ? 11.238 1.519 -7.604 1.00 70.56 90 ASN A O 1
ATOM 682 N N . SER A 1 91 ? 9.459 2.442 -8.616 1.00 75.69 91 SER A N 1
ATOM 683 C CA . SER A 1 91 ? 8.863 1.154 -9.013 1.00 75.69 91 SER A CA 1
ATOM 684 C C . SER A 1 91 ? 9.679 0.430 -10.081 1.00 75.69 91 SER A C 1
ATOM 686 O O . SER A 1 91 ? 9.814 -0.792 -10.031 1.00 75.69 91 SER A O 1
ATOM 688 N N . VAL A 1 92 ? 10.275 1.185 -11.010 1.00 76.44 92 VAL A N 1
ATOM 689 C CA . VAL A 1 92 ? 11.146 0.638 -12.055 1.00 76.44 92 VAL A CA 1
ATOM 690 C C . VAL A 1 92 ? 12.419 0.081 -11.432 1.00 76.44 92 VAL A C 1
ATOM 692 O O . VAL A 1 92 ? 12.765 -1.065 -11.702 1.00 76.44 92 VAL A O 1
ATOM 695 N N . TYR A 1 93 ? 13.078 0.843 -10.551 1.00 76.62 93 TYR A N 1
ATOM 696 C CA . TYR A 1 93 ? 14.273 0.369 -9.846 1.00 76.62 93 TYR A CA 1
ATOM 697 C C . TYR A 1 93 ? 13.997 -0.910 -9.057 1.00 76.62 93 TYR A C 1
ATOM 699 O O . TYR A 1 93 ? 14.725 -1.885 -9.216 1.00 76.62 93 TYR A O 1
ATOM 707 N N . LYS A 1 94 ? 12.909 -0.944 -8.280 1.00 77.69 94 LYS A N 1
ATOM 708 C CA . LYS A 1 94 ? 12.530 -2.135 -7.508 1.00 77.69 94 LYS A CA 1
ATOM 709 C C . LYS A 1 94 ? 12.223 -3.330 -8.395 1.00 77.69 94 LYS A C 1
ATOM 711 O O . LYS A 1 94 ? 12.686 -4.427 -8.109 1.00 77.69 94 LYS A O 1
ATOM 716 N N . GLY A 1 95 ? 11.454 -3.140 -9.467 1.00 82.88 95 GLY A N 1
ATOM 717 C CA . GLY A 1 95 ? 11.171 -4.220 -10.409 1.00 82.88 95 GLY A CA 1
ATOM 718 C C . GLY A 1 95 ? 12.462 -4.774 -11.010 1.00 82.88 95 GLY A C 1
ATOM 719 O O . GLY A 1 95 ? 12.678 -5.979 -10.988 1.00 82.88 95 GLY A O 1
ATOM 720 N N . LEU A 1 96 ? 13.376 -3.905 -11.445 1.00 79.81 96 LEU A N 1
ATOM 721 C CA . LEU A 1 96 ? 14.680 -4.339 -11.939 1.00 79.81 96 LEU A CA 1
ATOM 722 C C . LEU A 1 96 ? 15.454 -5.121 -10.872 1.00 79.81 96 LEU A C 1
ATOM 724 O O . LEU A 1 96 ? 15.829 -6.255 -11.147 1.00 79.81 96 LEU A O 1
ATOM 728 N N . GLU A 1 97 ? 15.615 -4.592 -9.654 1.00 80.94 97 GLU A N 1
ATOM 729 C CA . GLU A 1 97 ? 16.257 -5.297 -8.527 1.00 80.94 97 GLU A CA 1
ATOM 730 C C . GLU A 1 97 ? 15.664 -6.698 -8.299 1.00 80.94 97 GLU A C 1
ATOM 732 O O . GLU A 1 97 ? 16.403 -7.669 -8.144 1.00 80.94 97 GLU A O 1
ATOM 737 N N . ARG A 1 98 ? 14.336 -6.846 -8.369 1.00 83.00 98 ARG A N 1
ATOM 738 C CA . ARG A 1 98 ? 13.677 -8.155 -8.241 1.00 83.00 98 ARG A CA 1
ATOM 739 C C . ARG A 1 98 ? 13.990 -9.108 -9.390 1.00 83.00 98 ARG A C 1
ATOM 741 O O . ARG A 1 98 ? 14.086 -10.310 -9.155 1.00 83.00 98 ARG A O 1
ATOM 748 N N . ILE A 1 99 ? 14.143 -8.606 -10.614 1.00 83.81 99 ILE A N 1
ATOM 749 C CA . ILE A 1 99 ? 14.578 -9.422 -11.757 1.00 83.81 99 ILE A CA 1
ATOM 750 C C . ILE A 1 99 ? 16.003 -9.918 -11.512 1.00 83.81 99 ILE A C 1
ATOM 752 O O . ILE A 1 99 ? 16.274 -11.094 -11.724 1.00 83.81 99 ILE A O 1
ATOM 756 N N . PHE A 1 100 ? 16.894 -9.069 -10.994 1.00 76.38 100 PHE A N 1
ATOM 757 C CA . PHE A 1 100 ? 18.259 -9.476 -10.640 1.00 76.38 100 PHE A CA 1
ATOM 758 C C . PHE A 1 100 ? 18.305 -10.563 -9.572 1.00 76.38 100 PHE A C 1
ATOM 760 O O . PHE A 1 100 ? 19.120 -11.479 -9.675 1.00 76.38 100 PHE A O 1
ATOM 767 N N . ASP A 1 101 ? 17.439 -10.464 -8.565 1.00 78.62 101 ASP A N 1
ATOM 768 C CA . ASP A 1 101 ? 17.342 -11.463 -7.503 1.00 78.62 101 ASP A CA 1
ATOM 769 C C . ASP A 1 101 ? 16.854 -12.825 -8.029 1.00 78.62 101 ASP A C 1
ATOM 771 O O . ASP A 1 101 ? 17.239 -13.865 -7.489 1.00 78.62 101 ASP A O 1
ATOM 775 N N . LYS A 1 102 ? 15.994 -12.833 -9.059 1.00 81.06 102 LYS A N 1
ATOM 776 C CA . LYS A 1 102 ? 15.372 -14.052 -9.608 1.00 81.06 102 LYS A CA 1
ATOM 777 C C . LYS A 1 102 ? 16.161 -14.673 -10.762 1.00 81.06 102 LYS A C 1
ATOM 779 O O . LYS A 1 102 ? 16.203 -15.896 -10.870 1.00 81.06 102 LYS A O 1
ATOM 784 N N . GLU A 1 103 ? 16.803 -13.857 -11.592 1.00 84.50 103 GLU A N 1
ATOM 785 C CA . GLU A 1 103 ? 17.498 -14.294 -12.801 1.00 84.50 103 GLU A CA 1
ATOM 786 C C . GLU A 1 103 ? 19.020 -14.214 -12.647 1.00 84.50 103 GLU A C 1
ATOM 788 O O . GLU A 1 103 ? 19.605 -13.174 -12.335 1.00 84.50 103 GLU A O 1
ATOM 793 N N . SER A 1 104 ? 19.693 -15.336 -12.902 1.00 81.19 104 SER A N 1
ATOM 794 C CA . SER A 1 104 ? 21.148 -15.461 -12.721 1.00 81.19 104 SER A CA 1
ATOM 795 C C . SER A 1 104 ? 21.960 -15.134 -13.977 1.00 81.19 104 SER A C 1
ATOM 797 O O . SER A 1 104 ? 23.160 -14.878 -13.873 1.00 81.19 104 SER A O 1
ATOM 799 N N . THR A 1 105 ? 21.326 -15.124 -15.152 1.00 81.94 105 THR A N 1
ATOM 800 C CA . THR A 1 105 ? 21.982 -14.892 -16.444 1.00 81.94 105 THR A CA 1
ATOM 801 C C . THR A 1 105 ? 21.640 -13.509 -16.995 1.00 81.94 105 THR A C 1
ATOM 803 O O . THR A 1 105 ? 20.527 -13.015 -16.816 1.00 81.94 105 THR A O 1
ATOM 806 N N . PHE A 1 106 ? 22.584 -12.895 -17.715 1.00 77.12 106 PHE A N 1
ATOM 807 C CA . PHE A 1 106 ? 22.355 -11.624 -18.415 1.00 77.12 106 PHE A CA 1
ATOM 808 C C . PHE A 1 106 ? 21.181 -11.720 -19.404 1.00 77.12 106 PHE A C 1
ATOM 810 O O . PHE A 1 106 ? 20.323 -10.844 -19.451 1.00 77.12 106 PHE A O 1
ATOM 817 N N . GLU A 1 107 ? 21.109 -12.809 -20.174 1.00 80.88 107 GLU A N 1
ATOM 818 C CA . GLU A 1 107 ? 20.048 -13.037 -21.163 1.00 80.88 107 GLU A CA 1
ATOM 819 C C . GLU A 1 107 ? 18.662 -13.181 -20.512 1.00 80.88 107 GLU A C 1
ATOM 821 O O . GLU A 1 107 ? 17.697 -12.566 -20.975 1.00 80.88 107 GLU A O 1
ATOM 826 N N . GLY A 1 108 ? 18.568 -13.920 -19.399 1.00 82.69 108 GLY A N 1
ATOM 827 C CA . GLY A 1 108 ? 17.328 -14.082 -18.636 1.00 82.69 108 GLY A CA 1
ATOM 828 C C . GLY A 1 108 ? 16.835 -12.753 -18.067 1.00 82.69 108 GLY A C 1
ATOM 829 O O . GLY A 1 108 ? 15.686 -12.371 -18.291 1.00 82.69 108 GLY A O 1
ATOM 830 N N . ARG A 1 109 ? 17.731 -11.981 -17.436 1.00 81.69 109 ARG A N 1
ATOM 831 C CA . ARG A 1 109 ? 17.421 -10.640 -16.905 1.00 81.69 109 ARG A CA 1
ATOM 832 C C . ARG A 1 109 ? 16.924 -9.692 -17.988 1.00 81.69 109 ARG A C 1
ATOM 834 O O . ARG A 1 109 ? 15.899 -9.040 -17.806 1.00 81.69 109 ARG A O 1
ATOM 841 N N . ARG A 1 110 ? 17.620 -9.633 -19.129 1.00 81.25 110 ARG A N 1
ATOM 842 C CA . ARG A 1 110 ? 17.238 -8.790 -20.274 1.00 81.25 110 ARG A CA 1
ATOM 843 C C . ARG A 1 110 ? 15.866 -9.170 -20.817 1.00 81.25 110 ARG A C 1
ATOM 845 O O . ARG A 1 110 ? 15.057 -8.287 -21.092 1.00 81.25 110 ARG A O 1
ATOM 852 N N . THR A 1 111 ? 15.600 -10.467 -20.956 1.00 83.69 111 THR A N 1
ATOM 853 C CA . THR A 1 111 ? 14.319 -10.985 -21.453 1.00 83.69 111 THR A CA 1
ATOM 854 C C . THR A 1 111 ? 13.180 -10.636 -20.500 1.00 83.69 111 THR A C 1
ATOM 856 O O . THR A 1 111 ? 12.201 -10.021 -20.921 1.00 83.69 111 THR 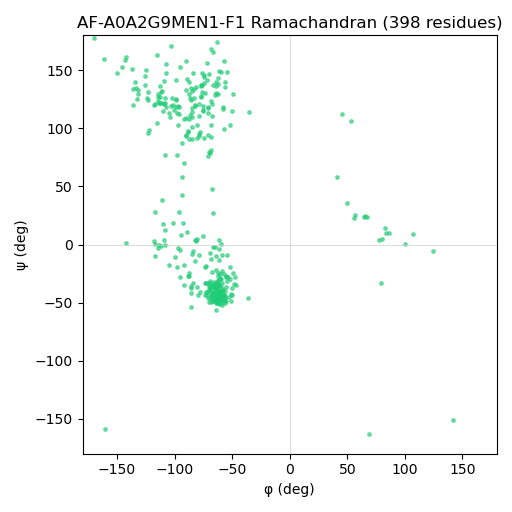A O 1
ATOM 859 N N . MET A 1 112 ? 13.343 -10.924 -19.207 1.00 85.69 112 MET A N 1
ATOM 860 C CA . MET A 1 112 ? 12.336 -10.628 -18.188 1.00 85.69 112 MET A CA 1
ATOM 861 C C . MET A 1 112 ? 12.075 -9.122 -18.067 1.00 85.69 112 MET A C 1
ATOM 863 O O . MET A 1 112 ? 10.930 -8.696 -17.959 1.00 85.69 112 MET A O 1
ATOM 867 N N . ALA A 1 113 ? 13.119 -8.292 -18.147 1.00 82.62 113 ALA A N 1
ATOM 868 C CA . ALA A 1 113 ? 12.969 -6.842 -18.100 1.00 82.62 113 ALA A CA 1
ATOM 869 C C . ALA A 1 113 ? 12.206 -6.309 -19.325 1.00 82.62 113 ALA A C 1
ATOM 871 O O . ALA A 1 113 ? 11.328 -5.460 -19.175 1.00 82.62 113 ALA A O 1
ATOM 872 N N . LYS A 1 114 ? 12.473 -6.833 -20.529 1.00 79.00 114 LYS A N 1
ATOM 873 C CA . LYS A 1 114 ? 11.691 -6.492 -21.731 1.00 79.00 114 LYS A CA 1
ATOM 874 C C . LYS A 1 114 ? 10.226 -6.891 -21.585 1.00 79.00 114 LYS A C 1
ATOM 876 O O . LYS A 1 114 ? 9.362 -6.110 -21.963 1.00 79.00 114 LYS A O 1
ATOM 881 N N . GLU A 1 115 ? 9.949 -8.073 -21.041 1.00 83.94 115 GLU A N 1
ATOM 882 C CA . GLU A 1 115 ? 8.585 -8.568 -20.836 1.00 83.94 115 GLU A CA 1
ATOM 883 C C . GLU A 1 115 ? 7.814 -7.698 -19.834 1.00 83.94 115 GLU A C 1
ATOM 885 O O . GLU A 1 115 ? 6.773 -7.126 -20.172 1.00 83.94 115 GLU A O 1
ATOM 890 N N . VAL A 1 116 ? 8.366 -7.546 -18.627 1.00 86.12 116 VAL A N 1
ATOM 891 C CA . VAL A 1 116 ? 7.752 -6.824 -17.504 1.00 86.12 116 VAL A CA 1
ATOM 892 C C . VAL A 1 116 ? 7.491 -5.369 -17.863 1.00 86.12 116 VAL A C 1
ATOM 894 O O . VAL A 1 116 ? 6.415 -4.848 -17.588 1.00 86.12 116 VAL A O 1
ATOM 897 N N . PHE A 1 117 ? 8.456 -4.716 -18.505 1.00 79.94 117 PHE A N 1
ATOM 898 C CA . PHE A 1 117 ? 8.400 -3.289 -18.790 1.00 79.94 117 PHE A CA 1
ATOM 899 C C . PHE A 1 117 ? 7.996 -2.979 -20.241 1.00 79.94 117 PHE A C 1
ATOM 901 O O . PHE A 1 117 ? 8.184 -1.867 -20.716 1.00 79.94 117 PHE A O 1
ATOM 908 N N . SER A 1 118 ? 7.392 -3.932 -20.955 1.00 75.69 118 SER A N 1
ATOM 909 C CA . SER A 1 118 ? 6.996 -3.782 -22.368 1.00 75.69 118 SER A CA 1
ATOM 910 C C . SER A 1 118 ? 5.975 -2.667 -22.647 1.00 75.69 118 SER A C 1
ATOM 912 O O . SER A 1 118 ? 5.746 -2.328 -23.809 1.00 75.69 118 SER A O 1
ATOM 914 N N . ARG A 1 119 ? 5.329 -2.103 -21.614 1.00 71.56 119 ARG A N 1
ATOM 915 C CA . ARG A 1 119 ? 4.241 -1.124 -21.745 1.00 71.56 119 ARG A CA 1
ATOM 916 C C . ARG A 1 119 ? 4.362 0.049 -20.762 1.00 71.56 119 ARG A C 1
ATOM 918 O O . ARG A 1 119 ? 4.808 -0.148 -19.634 1.00 71.56 119 ARG A O 1
ATOM 925 N N . PRO A 1 120 ? 3.849 1.243 -21.119 1.00 66.94 120 PRO A N 1
ATOM 926 C CA . PRO A 1 120 ? 3.702 2.389 -20.211 1.00 66.94 120 PRO A CA 1
ATOM 927 C C . PRO A 1 120 ? 3.019 2.090 -18.871 1.00 66.94 120 PRO A C 1
ATOM 929 O O . PRO A 1 120 ? 3.384 2.641 -17.837 1.00 66.94 120 PRO A O 1
ATOM 932 N N . ASP A 1 121 ? 2.011 1.220 -18.883 1.00 74.88 121 ASP A N 1
ATOM 933 C CA . ASP A 1 121 ? 1.218 0.825 -17.723 1.00 74.88 121 ASP A CA 1
ATOM 934 C C . ASP A 1 121 ? 1.721 -0.475 -17.077 1.00 74.88 121 ASP A C 1
ATOM 936 O O . ASP A 1 121 ? 0.937 -1.193 -16.458 1.00 74.88 121 ASP A O 1
ATOM 940 N N . PHE A 1 122 ? 3.023 -0.778 -17.199 1.00 82.12 122 PHE A N 1
ATOM 941 C CA . PHE A 1 122 ? 3.650 -2.007 -16.691 1.00 82.12 122 PHE A CA 1
ATOM 942 C C . PHE A 1 122 ? 3.285 -2.328 -15.236 1.00 82.12 122 PHE A C 1
ATOM 944 O O . PHE A 1 122 ? 3.101 -3.493 -14.901 1.00 82.12 122 PHE A O 1
ATOM 951 N N . TYR A 1 123 ? 3.097 -1.310 -14.389 1.00 82.00 123 TYR A N 1
ATOM 952 C CA . TYR A 1 123 ? 2.715 -1.446 -12.980 1.00 82.00 123 TYR A CA 1
ATOM 953 C C . TYR A 1 123 ? 1.322 -2.067 -12.760 1.00 82.00 123 TYR A C 1
ATOM 955 O O . TYR A 1 123 ? 0.959 -2.381 -11.629 1.00 82.00 123 TYR A O 1
ATOM 963 N N . ARG A 1 124 ? 0.524 -2.228 -13.823 1.00 83.56 124 ARG A N 1
ATOM 964 C CA . ARG A 1 124 ? -0.755 -2.960 -13.826 1.00 83.56 124 ARG A CA 1
ATOM 965 C C . ARG A 1 124 ? -0.636 -4.376 -14.389 1.00 83.56 124 ARG A C 1
ATOM 967 O O . ARG A 1 124 ? -1.604 -5.129 -14.321 1.00 83.56 124 ARG A O 1
ATOM 974 N N . SER A 1 125 ? 0.493 -4.721 -15.003 1.00 88.12 125 SER A N 1
ATOM 975 C CA . SER A 1 125 ? 0.688 -6.039 -15.604 1.00 88.12 125 SER A CA 1
ATOM 976 C C . SER A 1 125 ? 0.855 -7.102 -14.522 1.00 88.12 125 SER A C 1
ATOM 978 O O . SER A 1 125 ? 1.523 -6.868 -13.514 1.00 88.12 125 SER A O 1
ATOM 980 N N . LEU A 1 126 ? 0.287 -8.288 -14.749 1.00 90.94 126 LEU A N 1
ATOM 981 C CA . LEU A 1 126 ? 0.466 -9.414 -13.835 1.00 90.94 126 LEU A CA 1
ATOM 982 C C . LEU A 1 126 ? 1.943 -9.772 -13.670 1.00 90.94 126 LEU A C 1
ATOM 984 O O . LEU A 1 126 ? 2.380 -9.972 -12.549 1.00 90.94 126 LEU A O 1
ATOM 988 N N . ALA A 1 127 ? 2.720 -9.753 -14.758 1.00 90.00 127 ALA A N 1
ATOM 989 C CA . ALA A 1 127 ? 4.154 -10.038 -14.725 1.00 90.00 127 ALA A CA 1
ATOM 990 C C . ALA A 1 127 ? 4.913 -9.113 -13.757 1.00 90.00 127 ALA A C 1
ATOM 992 O O . ALA A 1 127 ? 5.729 -9.583 -12.965 1.00 90.00 127 ALA A O 1
ATOM 993 N N . PHE A 1 128 ? 4.620 -7.807 -13.770 1.00 90.62 128 PHE A N 1
ATOM 994 C CA . PHE A 1 128 ? 5.201 -6.876 -12.803 1.00 90.62 128 PHE A CA 1
ATOM 995 C C . PHE A 1 128 ? 4.684 -7.129 -11.385 1.00 90.62 128 PHE A C 1
ATOM 997 O O . PHE A 1 128 ? 5.472 -7.148 -10.444 1.00 90.62 128 PHE A O 1
ATOM 1004 N N . LEU A 1 129 ? 3.377 -7.336 -11.209 1.00 92.62 129 LEU A N 1
ATOM 1005 C CA . LEU A 1 129 ? 2.793 -7.546 -9.884 1.00 92.62 129 LEU A CA 1
ATOM 1006 C C . LEU A 1 129 ? 3.308 -8.838 -9.232 1.00 92.62 129 LEU A C 1
ATOM 1008 O O . LEU A 1 129 ? 3.754 -8.779 -8.093 1.00 92.62 129 LEU A O 1
ATOM 1012 N N . ASP A 1 130 ? 3.356 -9.959 -9.957 1.00 92.44 130 ASP A N 1
ATOM 1013 C CA . ASP A 1 130 ? 3.948 -11.239 -9.522 1.00 92.44 130 ASP A CA 1
ATOM 1014 C C . ASP A 1 130 ? 5.439 -11.112 -9.178 1.00 92.44 130 ASP A C 1
ATOM 1016 O O . ASP A 1 130 ? 5.991 -11.850 -8.352 1.00 92.44 130 ASP A O 1
ATOM 1020 N N . LEU A 1 131 ? 6.128 -10.182 -9.836 1.00 90.56 131 LEU A N 1
ATOM 1021 C CA . LEU A 1 131 ? 7.529 -9.911 -9.580 1.00 90.56 131 LEU A CA 1
ATOM 1022 C C . LEU A 1 131 ? 7.736 -9.201 -8.236 1.00 90.56 131 LEU A C 1
ATOM 1024 O O . LEU A 1 131 ? 8.660 -9.577 -7.509 1.00 90.56 131 LEU A O 1
ATOM 1028 N N . VAL A 1 132 ? 6.902 -8.203 -7.920 1.00 91.00 132 VAL A N 1
ATOM 1029 C CA . VAL A 1 132 ? 7.089 -7.327 -6.751 1.00 91.00 132 VAL A CA 1
ATOM 1030 C C . VAL A 1 132 ? 6.261 -7.714 -5.525 1.00 91.00 132 VAL A C 1
ATOM 1032 O O . VAL A 1 132 ? 6.616 -7.304 -4.420 1.00 91.00 132 VAL A O 1
ATOM 1035 N N . ILE A 1 133 ? 5.191 -8.496 -5.686 1.00 94.31 133 ILE A N 1
ATOM 1036 C CA . ILE A 1 133 ? 4.338 -8.918 -4.574 1.00 94.31 133 ILE A CA 1
ATOM 1037 C C . ILE A 1 133 ? 5.103 -9.803 -3.587 1.00 94.31 133 ILE A C 1
ATOM 1039 O O . ILE A 1 133 ? 5.893 -10.677 -3.953 1.00 94.31 133 ILE A O 1
ATOM 1043 N N . ASN A 1 134 ? 4.844 -9.582 -2.301 1.00 93.56 134 ASN A N 1
ATOM 1044 C CA . ASN A 1 134 ? 5.349 -10.432 -1.237 1.00 93.56 134 ASN A CA 1
ATOM 1045 C C . ASN A 1 134 ? 4.797 -11.865 -1.397 1.00 93.56 134 ASN A C 1
ATOM 1047 O O . ASN A 1 134 ? 3.578 -12.019 -1.507 1.00 93.56 134 ASN A O 1
ATOM 1051 N N . PRO A 1 135 ? 5.634 -12.922 -1.368 1.00 93.31 135 PRO A N 1
ATOM 1052 C CA . PRO A 1 135 ? 5.176 -14.299 -1.567 1.00 93.31 135 PRO A CA 1
ATOM 1053 C C . PRO A 1 135 ? 4.060 -14.736 -0.611 1.00 93.31 135 PRO A C 1
ATOM 1055 O O . PRO A 1 135 ? 3.143 -15.439 -1.027 1.00 93.31 135 PRO A O 1
ATOM 1058 N N . THR A 1 136 ? 4.104 -14.291 0.648 1.00 95.44 136 THR A N 1
ATOM 1059 C CA . THR A 1 136 ? 3.070 -14.594 1.647 1.00 95.44 136 THR A CA 1
ATOM 1060 C C . THR A 1 136 ? 1.742 -13.934 1.280 1.00 95.44 136 THR A C 1
ATOM 1062 O O . THR A 1 136 ? 0.694 -14.571 1.371 1.00 95.44 136 THR A O 1
ATOM 1065 N N . LEU A 1 137 ? 1.774 -12.677 0.824 1.00 97.38 137 LEU A N 1
ATOM 1066 C CA . LEU A 1 137 ? 0.570 -11.968 0.376 1.00 97.38 137 LEU A CA 1
ATOM 1067 C C . LEU A 1 137 ? 0.024 -12.541 -0.928 1.00 97.38 137 LEU A C 1
ATOM 1069 O O . LEU A 1 137 ? -1.188 -12.631 -1.081 1.00 97.38 137 LEU A O 1
ATOM 1073 N N . LYS A 1 138 ? 0.902 -12.970 -1.839 1.00 97.31 138 LYS A N 1
ATOM 1074 C CA . LYS A 1 138 ? 0.505 -13.653 -3.071 1.00 97.31 138 LYS A CA 1
ATOM 1075 C C . LYS A 1 138 ? -0.218 -14.959 -2.761 1.00 97.31 138 LYS A C 1
ATOM 1077 O O . LYS A 1 138 ? -1.329 -15.155 -3.227 1.00 97.31 138 LYS A O 1
ATOM 1082 N N . GLN A 1 139 ? 0.375 -15.813 -1.924 1.00 97.25 139 GLN A N 1
ATOM 1083 C CA . GLN A 1 139 ? -0.239 -17.080 -1.522 1.00 97.25 139 GLN A CA 1
ATOM 1084 C C . GLN A 1 139 ? -1.599 -16.861 -0.850 1.00 97.25 139 GLN A C 1
ATOM 1086 O O . GLN A 1 139 ? -2.529 -17.632 -1.075 1.00 97.25 139 GLN A O 1
ATOM 1091 N N . PHE A 1 140 ? -1.713 -15.819 -0.024 1.00 97.56 140 PHE A N 1
ATOM 1092 C CA . PHE A 1 140 ? -2.984 -15.424 0.566 1.00 97.56 140 PHE A CA 1
ATOM 1093 C C . PHE A 1 140 ? -4.000 -14.988 -0.500 1.00 97.56 140 PHE A C 1
ATOM 1095 O O . PHE A 1 140 ? -5.115 -15.499 -0.506 1.00 97.56 140 PHE A O 1
ATOM 1102 N N . ALA A 1 141 ? -3.613 -14.092 -1.411 1.00 97.56 141 ALA A N 1
ATOM 1103 C CA . ALA A 1 141 ? -4.481 -13.582 -2.469 1.00 97.56 141 ALA A CA 1
ATOM 1104 C C . ALA A 1 141 ? -4.957 -14.691 -3.419 1.00 97.56 141 ALA A C 1
ATOM 1106 O O . ALA A 1 141 ? -6.140 -14.756 -3.726 1.00 97.56 141 ALA A O 1
ATOM 1107 N N . ASP A 1 142 ? -4.064 -15.605 -3.812 1.00 97.12 142 ASP A N 1
ATOM 1108 C CA . ASP A 1 142 ? -4.384 -16.773 -4.645 1.00 97.12 142 ASP A CA 1
ATOM 1109 C C . ASP A 1 142 ? -5.411 -17.710 -3.975 1.00 97.12 142 ASP A C 1
ATOM 1111 O O . ASP A 1 142 ? -6.097 -18.476 -4.652 1.00 97.12 142 ASP A O 1
ATOM 1115 N N . GLY A 1 143 ? -5.484 -17.695 -2.639 1.00 96.06 143 GLY A N 1
ATOM 1116 C CA . GLY A 1 143 ? -6.409 -18.502 -1.843 1.00 96.06 143 GLY A CA 1
ATOM 1117 C C . GLY A 1 143 ? -7.683 -17.772 -1.414 1.00 96.06 143 GLY A C 1
ATOM 1118 O O . GLY A 1 143 ? -8.527 -18.391 -0.761 1.00 96.06 143 GLY A O 1
ATOM 1119 N N . LEU A 1 144 ? -7.826 -16.483 -1.733 1.00 95.94 144 LEU A N 1
ATOM 1120 C CA . LEU A 1 144 ? -8.992 -15.695 -1.350 1.00 95.94 144 LEU A CA 1
ATOM 1121 C C . LEU A 1 144 ? -10.180 -16.051 -2.261 1.00 95.94 144 LEU A C 1
ATOM 1123 O O . LEU A 1 144 ? -10.023 -16.095 -3.483 1.00 95.94 144 LEU A O 1
ATOM 1127 N N . PRO A 1 145 ? -11.374 -16.336 -1.713 1.00 94.06 145 PRO A N 1
ATOM 1128 C CA . PRO A 1 145 ? -12.502 -16.740 -2.534 1.00 94.06 145 PRO A CA 1
ATOM 1129 C C . PRO A 1 145 ? -13.086 -15.540 -3.295 1.00 94.06 145 PRO A C 1
ATOM 1131 O O . PRO A 1 145 ? -13.107 -14.415 -2.799 1.00 94.06 145 PRO A O 1
ATOM 1134 N N . MET A 1 146 ? -13.583 -15.772 -4.512 1.00 93.81 146 MET A N 1
ATOM 1135 C CA . MET A 1 146 ? -14.104 -14.700 -5.379 1.00 93.81 146 MET A CA 1
ATOM 1136 C C . MET A 1 146 ? -15.345 -13.997 -4.812 1.00 93.81 146 MET A C 1
ATOM 1138 O O . MET A 1 146 ? -15.632 -12.865 -5.191 1.00 93.81 146 MET A O 1
ATOM 1142 N N . ASP A 1 147 ? -16.073 -14.653 -3.910 1.00 91.00 147 ASP A N 1
ATOM 1143 C CA . ASP A 1 147 ? -17.243 -14.130 -3.207 1.00 91.00 147 ASP A CA 1
ATOM 1144 C C . ASP A 1 147 ? -16.900 -13.489 -1.849 1.00 91.00 147 ASP A C 1
ATOM 1146 O O . ASP A 1 147 ? -17.799 -13.250 -1.050 1.00 91.00 147 ASP A O 1
ATOM 1150 N N . ALA A 1 148 ? -15.632 -13.126 -1.605 1.00 89.50 148 ALA A N 1
ATOM 1151 C CA . ALA A 1 148 ? -15.159 -12.432 -0.395 1.00 89.50 148 ALA A CA 1
ATOM 1152 C C . ALA A 1 148 ? -15.778 -11.033 -0.139 1.00 89.50 148 ALA A C 1
ATOM 1154 O O . ALA A 1 148 ? -15.381 -10.346 0.807 1.00 89.50 148 ALA A O 1
ATOM 1155 N N . GLY A 1 149 ? -16.737 -10.606 -0.965 1.00 89.69 149 GLY A N 1
ATOM 1156 C CA . GLY A 1 149 ? -17.401 -9.308 -0.880 1.00 89.69 149 GLY A CA 1
ATOM 1157 C C . GLY A 1 149 ? -16.477 -8.138 -1.234 1.00 89.69 149 GLY A C 1
ATOM 1158 O O . GLY A 1 149 ? -15.429 -8.335 -1.859 1.00 89.69 149 GLY A O 1
ATOM 1159 N N . PRO A 1 150 ? -16.859 -6.905 -0.860 1.00 93.38 150 PRO A N 1
ATOM 1160 C CA . PRO A 1 150 ? -15.963 -5.757 -0.896 1.00 93.38 150 PRO A CA 1
ATOM 1161 C C . PRO A 1 150 ? -14.707 -6.024 -0.063 1.00 93.38 150 PRO A C 1
ATOM 1163 O O . PRO A 1 150 ? -14.785 -6.529 1.058 1.00 93.38 150 PRO A O 1
ATOM 1166 N N . ILE A 1 151 ? -13.541 -5.672 -0.603 1.00 96.19 151 ILE A N 1
ATOM 1167 C CA . ILE A 1 151 ? -12.251 -5.866 0.058 1.00 96.19 151 ILE A CA 1
ATOM 1168 C C . ILE A 1 151 ? -11.625 -4.510 0.359 1.00 96.19 151 ILE A C 1
ATOM 1170 O O . ILE A 1 151 ? -11.342 -3.719 -0.544 1.00 96.19 151 ILE A O 1
ATOM 1174 N N . VAL A 1 152 ? -11.316 -4.265 1.629 1.00 95.69 152 VAL A N 1
ATOM 1175 C CA . VAL A 1 152 ? -10.506 -3.116 2.044 1.00 95.69 152 VAL A CA 1
ATOM 1176 C C . VAL A 1 152 ? -9.145 -3.603 2.523 1.00 95.69 152 VAL A C 1
ATOM 1178 O O . VAL A 1 152 ? -9.038 -4.282 3.540 1.00 95.69 152 VAL A O 1
ATOM 1181 N N . VAL A 1 153 ? -8.088 -3.228 1.804 1.00 97.00 153 VAL A N 1
ATOM 1182 C CA . VAL A 1 153 ? -6.699 -3.433 2.232 1.00 97.00 153 VAL A CA 1
ATOM 1183 C C . VAL A 1 153 ? -6.258 -2.205 3.019 1.00 97.00 153 VAL A C 1
ATOM 1185 O O . VAL A 1 153 ? -5.846 -1.203 2.437 1.00 97.00 153 VAL A O 1
ATOM 1188 N N . ASP A 1 154 ? -6.389 -2.257 4.340 1.00 94.94 154 ASP A N 1
ATOM 1189 C CA . ASP A 1 154 ? -6.054 -1.156 5.238 1.00 94.94 154 ASP A CA 1
ATOM 1190 C C . ASP A 1 154 ? -4.580 -1.214 5.644 1.00 94.94 154 ASP A C 1
ATOM 1192 O O . ASP A 1 154 ? -4.149 -2.107 6.378 1.00 94.94 154 ASP A O 1
ATOM 1196 N N . CYS A 1 155 ? -3.788 -0.287 5.111 1.00 91.56 155 CYS A N 1
ATOM 1197 C CA . CYS A 1 155 ? -2.327 -0.336 5.198 1.00 91.56 155 CYS A CA 1
ATOM 1198 C C . CYS A 1 155 ? -1.669 1.035 5.386 1.00 91.56 155 CYS A C 1
ATOM 1200 O O . CYS A 1 155 ? -0.443 1.151 5.401 1.00 91.56 155 CYS A O 1
ATOM 1202 N N . GLY A 1 156 ? -2.469 2.100 5.476 1.00 83.19 156 GLY A N 1
ATOM 1203 C CA . GLY A 1 156 ? -1.988 3.465 5.636 1.00 83.19 156 GLY A CA 1
ATOM 1204 C C . GLY A 1 156 ? -2.334 4.019 7.005 1.00 83.19 156 GLY A C 1
ATOM 1205 O O . GLY A 1 156 ? -3.485 3.980 7.431 1.00 83.19 156 GLY A O 1
ATOM 1206 N N . HIS A 1 157 ? -1.355 4.610 7.685 1.00 84.56 157 HIS A N 1
ATOM 1207 C CA . HIS A 1 157 ? -1.619 5.456 8.846 1.00 84.56 157 HIS A CA 1
ATOM 1208 C C . HIS A 1 157 ? -0.772 6.721 8.809 1.00 84.56 157 HIS A C 1
ATOM 1210 O O . HIS A 1 157 ? 0.417 6.687 8.484 1.00 84.56 157 HIS A O 1
ATOM 1216 N N . ILE A 1 158 ? -1.411 7.858 9.078 1.00 74.75 158 ILE A N 1
ATOM 1217 C CA . ILE A 1 158 ? -0.765 9.171 9.132 1.00 74.75 158 ILE A CA 1
ATOM 1218 C C . ILE A 1 158 ? -1.037 9.766 10.514 1.00 74.75 158 ILE A C 1
ATOM 1220 O O . ILE A 1 158 ? -2.080 10.379 10.735 1.00 74.75 158 ILE A O 1
ATOM 1224 N N . ASP A 1 159 ? -0.065 9.583 11.411 1.00 67.38 159 ASP A N 1
ATOM 1225 C CA . ASP A 1 159 ? -0.204 9.803 12.862 1.00 67.38 159 ASP A CA 1
ATOM 1226 C C . ASP A 1 159 ? 0.695 10.902 13.451 1.00 67.38 159 ASP A C 1
ATOM 1228 O O . ASP A 1 159 ? 0.738 11.108 14.657 1.00 67.38 159 ASP A O 1
ATOM 1232 N N . ALA A 1 160 ? 1.507 11.577 12.631 1.00 53.91 160 ALA A N 1
ATOM 1233 C CA . ALA A 1 160 ? 2.607 12.397 13.147 1.00 53.91 160 ALA A CA 1
ATOM 1234 C C . ALA A 1 160 ? 2.586 13.849 12.658 1.00 53.91 160 ALA A C 1
ATOM 1236 O O . ALA A 1 160 ? 2.314 14.131 11.482 1.00 53.91 160 ALA A O 1
ATOM 1237 N N . SER A 1 161 ? 3.010 14.762 13.543 1.00 47.31 161 SER A N 1
ATOM 1238 C CA . SER A 1 161 ? 3.235 16.188 13.259 1.00 47.31 161 SER A CA 1
ATOM 1239 C C . SER A 1 161 ? 4.222 16.392 12.103 1.00 47.31 161 SER A C 1
ATOM 1241 O O . SER A 1 161 ? 3.955 17.195 11.206 1.00 47.31 161 SER A O 1
ATOM 1243 N N . ASN A 1 162 ? 5.287 15.579 12.052 1.00 49.88 162 ASN A N 1
ATOM 1244 C CA . ASN A 1 162 ? 6.267 15.543 10.959 1.00 49.88 162 ASN A CA 1
ATOM 1245 C C . ASN A 1 162 ? 5.855 14.655 9.768 1.00 49.88 162 ASN A C 1
ATOM 1247 O O . ASN A 1 162 ? 6.543 14.664 8.748 1.00 49.88 162 ASN A O 1
ATOM 1251 N N . SER A 1 163 ? 4.769 13.887 9.908 1.00 59.38 163 SER A N 1
ATOM 1252 C CA . SER A 1 163 ? 4.226 12.975 8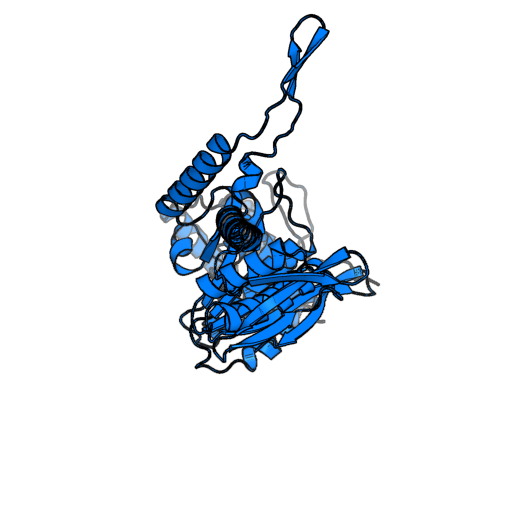.896 1.00 59.38 163 SER A CA 1
ATOM 1253 C C . SER A 1 163 ? 5.267 12.034 8.272 1.00 59.38 163 SER A C 1
ATOM 1255 O O . SER A 1 163 ? 5.201 11.742 7.082 1.00 59.38 163 SER A O 1
ATOM 1257 N N . ARG A 1 164 ? 6.246 11.570 9.063 1.00 68.25 164 ARG A N 1
ATOM 1258 C CA . ARG A 1 164 ? 7.263 10.619 8.598 1.00 68.25 164 ARG A CA 1
ATOM 1259 C C . ARG A 1 164 ? 6.871 9.189 8.982 1.00 68.25 164 ARG A C 1
ATOM 1261 O O . ARG A 1 164 ? 7.034 8.839 10.151 1.00 68.25 164 ARG A O 1
ATOM 1268 N N . PRO A 1 165 ? 6.359 8.380 8.044 1.00 76.75 165 PRO A N 1
ATOM 1269 C CA . PRO A 1 165 ? 6.106 6.963 8.279 1.00 76.75 165 PRO A CA 1
ATOM 1270 C C . PRO A 1 165 ? 7.411 6.233 8.609 1.00 76.75 165 PRO A C 1
ATOM 1272 O O . PRO A 1 165 ? 8.493 6.622 8.154 1.00 76.75 165 PRO A O 1
ATOM 1275 N N . THR A 1 166 ? 7.314 5.182 9.421 1.00 83.00 166 THR A N 1
ATOM 1276 C CA . THR A 1 166 ? 8.437 4.262 9.632 1.00 83.00 166 THR A CA 1
ATOM 1277 C C . THR A 1 166 ? 8.722 3.465 8.356 1.00 83.00 166 THR A C 1
ATOM 1279 O O . THR A 1 166 ? 7.937 3.483 7.406 1.00 83.00 166 THR A O 1
ATOM 1282 N N . VAL A 1 167 ? 9.855 2.758 8.308 1.00 83.19 167 VAL A N 1
ATOM 1283 C CA . VAL A 1 167 ? 10.160 1.879 7.166 1.00 83.19 167 VAL A CA 1
ATOM 1284 C C . VAL A 1 167 ? 9.113 0.768 7.068 1.00 83.19 167 VAL A C 1
ATOM 1286 O O . VAL A 1 167 ? 8.694 0.418 5.969 1.00 83.19 167 VAL A O 1
ATOM 1289 N N . GLU A 1 168 ? 8.646 0.266 8.210 1.00 86.69 168 GLU A N 1
ATOM 1290 C CA . GLU A 1 168 ? 7.550 -0.691 8.321 1.00 86.69 168 GLU A CA 1
ATOM 1291 C C . GLU A 1 168 ? 6.241 -0.129 7.758 1.00 86.69 168 GLU A C 1
ATOM 1293 O O . GLU A 1 168 ? 5.581 -0.825 6.996 1.00 86.69 168 GLU A O 1
ATOM 1298 N N . ASP A 1 169 ? 5.901 1.128 8.061 1.00 86.06 169 ASP A N 1
ATOM 1299 C CA . ASP A 1 169 ? 4.685 1.764 7.535 1.00 86.06 169 ASP A CA 1
ATOM 1300 C C . ASP A 1 169 ? 4.772 1.979 6.010 1.00 86.06 169 ASP A C 1
ATOM 1302 O O . ASP A 1 169 ? 3.817 1.691 5.297 1.00 86.06 169 ASP A O 1
ATOM 1306 N N . ILE A 1 170 ? 5.923 2.426 5.481 1.00 87.00 170 ILE A N 1
ATOM 1307 C CA . ILE A 1 170 ? 6.137 2.552 4.024 1.00 87.00 170 ILE A CA 1
ATOM 1308 C C . ILE A 1 170 ? 6.052 1.189 3.330 1.00 87.00 170 ILE A C 1
ATOM 1310 O O . ILE A 1 170 ? 5.418 1.081 2.283 1.00 87.00 170 ILE A O 1
ATOM 1314 N N . THR A 1 171 ? 6.687 0.162 3.904 1.00 89.94 171 THR A N 1
ATOM 1315 C CA . THR A 1 171 ? 6.709 -1.194 3.331 1.00 89.94 171 THR A CA 1
ATOM 1316 C C . THR A 1 171 ? 5.306 -1.788 3.318 1.00 89.94 171 THR A C 1
ATOM 1318 O O . THR A 1 171 ? 4.856 -2.257 2.280 1.00 89.94 171 THR A O 1
ATOM 1321 N N . ALA A 1 172 ? 4.586 -1.705 4.440 1.00 92.38 172 ALA A N 1
ATOM 1322 C CA . ALA A 1 172 ? 3.214 -2.186 4.538 1.00 92.38 172 ALA A CA 1
ATOM 1323 C C . ALA A 1 172 ? 2.276 -1.448 3.572 1.00 92.38 172 ALA A C 1
ATOM 1325 O O . ALA A 1 172 ? 1.447 -2.080 2.919 1.00 92.38 172 ALA A O 1
ATOM 1326 N N . PHE A 1 173 ? 2.438 -0.128 3.438 1.00 92.81 173 PHE A N 1
ATOM 1327 C CA . PHE A 1 173 ? 1.650 0.678 2.512 1.00 92.81 173 PHE A CA 1
ATOM 1328 C C . PHE A 1 173 ? 1.894 0.293 1.049 1.00 92.81 173 PHE A C 1
ATOM 1330 O O . PHE A 1 173 ? 0.950 0.150 0.273 1.00 92.81 173 PHE A O 1
ATOM 1337 N N . GLU A 1 174 ? 3.157 0.116 0.661 1.00 92.00 174 GLU A N 1
ATOM 1338 C CA . GLU A 1 174 ? 3.510 -0.322 -0.686 1.00 92.00 174 GLU A CA 1
ATOM 1339 C C . GLU A 1 174 ? 3.020 -1.743 -0.978 1.00 92.00 174 GLU A C 1
ATOM 1341 O O . GLU A 1 174 ? 2.405 -1.967 -2.018 1.00 92.00 174 GLU A O 1
ATOM 1346 N N . GLU A 1 175 ? 3.242 -2.693 -0.066 1.00 94.44 175 GLU A N 1
ATOM 1347 C CA . GLU A 1 175 ? 2.761 -4.067 -0.226 1.00 94.44 175 GLU A CA 1
ATOM 1348 C C . GLU A 1 175 ? 1.227 -4.122 -0.298 1.00 94.44 175 GLU A C 1
ATOM 1350 O O . GLU A 1 175 ? 0.683 -4.889 -1.090 1.00 94.44 175 GLU A O 1
ATOM 1355 N N . GLY A 1 176 ? 0.521 -3.255 0.437 1.00 95.81 176 GLY A N 1
ATOM 1356 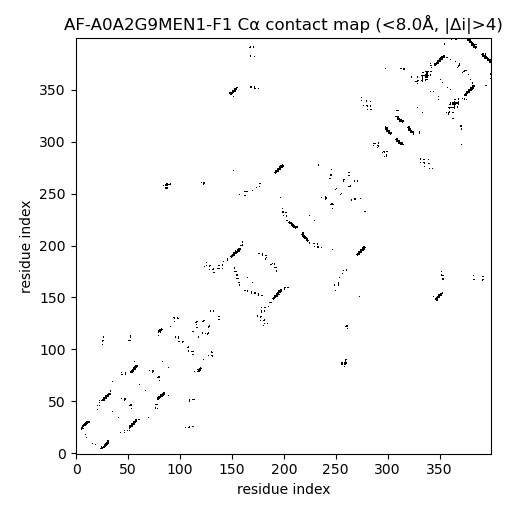C CA . GLY A 1 176 ? -0.929 -3.103 0.316 1.00 95.81 176 GLY A CA 1
ATOM 1357 C C . GLY A 1 176 ? -1.358 -2.578 -1.048 1.00 95.81 176 GLY A C 1
ATOM 1358 O O . GLY A 1 176 ? -2.288 -3.107 -1.654 1.00 95.81 176 GLY A O 1
ATOM 1359 N N . LEU A 1 177 ? -0.635 -1.599 -1.588 1.00 93.88 177 LEU A N 1
ATOM 1360 C CA . LEU A 1 177 ? -0.891 -1.062 -2.922 1.00 93.88 177 LEU A CA 1
ATOM 1361 C C . LEU A 1 177 ? -0.621 -2.086 -4.039 1.00 93.88 177 LEU A C 1
ATOM 1363 O O . LEU A 1 177 ? -1.349 -2.128 -5.031 1.00 93.88 177 LEU A O 1
ATOM 1367 N N . VAL A 1 178 ? 0.391 -2.937 -3.880 1.00 94.69 178 VAL A N 1
ATOM 1368 C CA . VAL A 1 178 ? 0.626 -4.071 -4.784 1.00 94.69 178 VAL A CA 1
ATOM 1369 C C . VAL A 1 178 ? -0.493 -5.104 -4.649 1.00 94.69 178 VAL A C 1
ATOM 1371 O O . VAL A 1 178 ? -1.027 -5.561 -5.659 1.00 94.69 178 VAL A O 1
ATOM 1374 N N . LEU A 1 179 ? -0.893 -5.432 -3.417 1.00 96.81 179 LEU A N 1
ATOM 1375 C CA . LEU A 1 179 ? -1.938 -6.412 -3.135 1.00 96.81 179 LEU A CA 1
ATOM 1376 C C . LEU A 1 179 ? -3.284 -6.010 -3.745 1.00 96.81 179 LEU A C 1
ATOM 1378 O O . LEU A 1 179 ? -3.914 -6.851 -4.382 1.00 96.81 179 LEU A O 1
ATOM 1382 N N . ILE A 1 180 ? -3.708 -4.740 -3.641 1.00 95.69 180 ILE A N 1
ATOM 1383 C CA . ILE A 1 180 ? -4.971 -4.314 -4.272 1.00 95.69 180 ILE A CA 1
ATOM 1384 C C . ILE A 1 180 ? -4.945 -4.535 -5.787 1.00 95.69 180 ILE A C 1
ATOM 1386 O O . ILE A 1 180 ? -5.933 -4.980 -6.362 1.00 95.69 180 ILE A O 1
ATOM 1390 N N . ARG A 1 181 ? -3.811 -4.258 -6.444 1.00 93.31 181 ARG A N 1
ATOM 1391 C CA . ARG A 1 181 ? -3.665 -4.419 -7.896 1.00 93.31 181 ARG A CA 1
ATOM 1392 C C . ARG A 1 181 ? -3.665 -5.887 -8.281 1.00 93.31 181 ARG A C 1
ATOM 1394 O O . ARG A 1 181 ? -4.247 -6.247 -9.299 1.00 93.31 181 ARG A O 1
ATOM 1401 N N . TYR A 1 182 ? -3.035 -6.716 -7.458 1.00 96.38 182 TYR A N 1
ATOM 1402 C CA . TYR A 1 182 ? -3.011 -8.153 -7.650 1.00 96.38 182 TYR A CA 1
ATOM 1403 C C . TYR A 1 182 ? -4.408 -8.763 -7.538 1.00 96.38 182 TYR A C 1
ATOM 1405 O O . TYR A 1 182 ? -4.846 -9.454 -8.449 1.00 96.38 182 TYR A O 1
ATOM 1413 N N . LEU A 1 183 ? -5.153 -8.416 -6.485 1.00 96.25 183 LEU A N 1
ATOM 1414 C CA . LEU A 1 183 ? -6.538 -8.852 -6.294 1.00 96.25 183 LEU A CA 1
ATOM 1415 C C . LEU A 1 183 ? -7.446 -8.386 -7.443 1.00 96.25 183 LEU A C 1
ATOM 1417 O O . LEU A 1 183 ? -8.231 -9.173 -7.967 1.00 96.25 183 LEU A O 1
ATOM 1421 N N . GLN A 1 184 ? -7.290 -7.138 -7.898 1.00 94.25 184 GLN A N 1
ATOM 1422 C CA . GLN A 1 184 ? -7.990 -6.631 -9.085 1.00 94.25 184 GLN A CA 1
ATOM 1423 C C . GLN A 1 184 ? -7.666 -7.457 -10.340 1.00 94.25 184 GLN A C 1
ATOM 1425 O O . GLN A 1 184 ? -8.549 -7.698 -11.159 1.00 94.25 184 GLN A O 1
ATOM 1430 N N . HIS A 1 185 ? -6.422 -7.924 -10.494 1.00 94.06 185 HIS A N 1
ATOM 1431 C CA . HIS A 1 185 ? -6.032 -8.791 -11.608 1.00 94.06 185 HIS A CA 1
ATOM 1432 C C . HIS A 1 185 ? -6.634 -10.200 -11.506 1.00 94.06 185 HIS A C 1
ATOM 1434 O O . HIS A 1 185 ? -7.015 -10.772 -12.524 1.00 94.06 185 HIS A O 1
ATOM 1440 N N . LEU A 1 186 ? -6.757 -10.743 -10.291 1.00 95.56 186 LEU A N 1
ATOM 1441 C CA . LEU A 1 186 ? -7.436 -12.019 -10.035 1.00 95.56 186 LEU A CA 1
ATOM 1442 C C . LEU A 1 186 ? -8.957 -11.947 -10.271 1.00 95.56 186 LEU A C 1
ATOM 1444 O O . LEU A 1 186 ? -9.610 -12.983 -10.369 1.00 95.56 186 LEU A O 1
ATOM 1448 N N . GLY A 1 187 ? -9.510 -10.740 -10.422 1.00 95.12 187 GLY A N 1
ATOM 1449 C CA . GLY A 1 187 ? -10.910 -10.501 -10.772 1.00 95.12 187 GLY A CA 1
ATOM 1450 C C . GLY A 1 187 ? -11.773 -9.984 -9.622 1.00 95.12 187 GLY A C 1
ATOM 1451 O O . GLY A 1 187 ? -12.989 -9.920 -9.777 1.00 95.12 187 GLY A O 1
ATOM 1452 N N . HIS A 1 188 ? -11.191 -9.616 -8.477 1.00 95.12 188 HIS A N 1
ATOM 1453 C CA . HIS A 1 188 ? -11.945 -8.946 -7.417 1.00 95.12 188 HIS A CA 1
ATOM 1454 C C . HIS A 1 188 ? -12.293 -7.511 -7.850 1.00 95.12 188 HIS A C 1
ATOM 1456 O O . HIS A 1 188 ? -11.402 -6.698 -8.106 1.00 95.12 188 HIS A O 1
ATOM 1462 N N . GLU A 1 189 ? -13.587 -7.195 -7.944 1.00 88.81 189 GLU A N 1
ATOM 1463 C CA . GLU A 1 189 ? -14.060 -5.945 -8.562 1.00 88.81 189 GLU A CA 1
ATOM 1464 C C . GLU A 1 189 ? -14.090 -4.741 -7.601 1.00 88.81 189 GLU A C 1
ATOM 1466 O O . GLU A 1 189 ? -13.747 -3.631 -8.011 1.00 88.81 189 GLU A O 1
ATOM 1471 N N . ASP A 1 190 ? -14.449 -4.936 -6.324 1.00 92.50 190 ASP A N 1
ATOM 1472 C CA . ASP A 1 190 ? -14.500 -3.868 -5.307 1.00 92.50 190 ASP A CA 1
ATOM 1473 C C . ASP A 1 190 ? -13.361 -4.026 -4.295 1.00 92.50 190 ASP A C 1
ATOM 1475 O O . ASP A 1 190 ? -13.547 -4.517 -3.184 1.00 92.50 190 ASP A O 1
ATOM 1479 N N . VAL A 1 191 ? -12.151 -3.639 -4.711 1.00 94.94 191 VAL A N 1
ATOM 1480 C CA . VAL A 1 191 ? -10.949 -3.657 -3.864 1.00 94.94 191 VAL A CA 1
ATOM 1481 C C . VAL A 1 191 ? -10.423 -2.243 -3.681 1.00 94.94 191 VAL A C 1
ATOM 1483 O O . VAL A 1 191 ? -10.042 -1.587 -4.657 1.00 94.94 191 VAL A O 1
ATOM 1486 N N . LYS A 1 192 ? -10.351 -1.786 -2.429 1.00 94.06 192 LYS A N 1
ATOM 1487 C CA . LYS A 1 192 ? -9.923 -0.427 -2.077 1.00 94.06 192 LYS A CA 1
ATOM 1488 C C . LYS A 1 192 ? -8.770 -0.423 -1.087 1.00 94.06 192 LYS A C 1
ATOM 1490 O O . LYS A 1 192 ? -8.641 -1.296 -0.234 1.00 94.06 192 LYS A O 1
ATOM 1495 N N . LEU A 1 193 ? -7.946 0.613 -1.187 1.00 93.88 193 LEU A N 1
ATOM 1496 C CA . LEU A 1 193 ? -6.890 0.914 -0.230 1.00 93.88 193 LEU A CA 1
ATOM 1497 C C . LEU A 1 193 ? -7.480 1.665 0.970 1.00 93.88 193 LEU A C 1
ATOM 1499 O O . LEU A 1 193 ? -8.030 2.753 0.800 1.00 93.88 193 LEU A O 1
ATOM 1503 N N . GLY A 1 194 ? -7.357 1.112 2.170 1.00 92.19 194 GLY A N 1
ATOM 1504 C CA . GLY A 1 194 ? -7.728 1.761 3.425 1.00 92.19 194 GLY A CA 1
ATOM 1505 C C . GLY A 1 194 ? -6.589 2.623 3.973 1.00 92.19 194 GLY A C 1
ATOM 1506 O O . GLY A 1 194 ? -5.420 2.221 3.967 1.00 92.19 194 GLY A O 1
ATOM 1507 N N . ILE A 1 195 ? -6.926 3.840 4.411 1.00 89.56 195 ILE A N 1
ATOM 1508 C CA . ILE A 1 195 ? -5.988 4.760 5.059 1.00 89.56 195 ILE A CA 1
ATOM 1509 C C . ILE A 1 195 ? -6.648 5.407 6.270 1.00 89.56 195 ILE A C 1
ATOM 1511 O O . ILE A 1 195 ? -7.606 6.178 6.143 1.00 89.56 195 ILE A O 1
ATOM 1515 N N . LEU A 1 196 ? -6.055 5.191 7.438 1.00 87.25 196 LEU A N 1
ATOM 1516 C CA . LEU A 1 196 ? -6.397 5.888 8.666 1.00 87.25 196 LEU A CA 1
ATOM 1517 C C . LEU A 1 196 ? -5.633 7.223 8.749 1.00 87.25 196 LEU A C 1
ATOM 1519 O O . LEU A 1 196 ? -4.404 7.271 8.834 1.00 87.25 196 LEU A O 1
ATOM 1523 N N . TYR A 1 197 ? -6.355 8.340 8.706 1.00 83.94 197 TYR A N 1
ATOM 1524 C CA . TYR A 1 197 ? -5.788 9.686 8.775 1.00 83.94 197 TYR A CA 1
ATOM 1525 C C . TYR A 1 197 ? -6.122 10.345 10.108 1.00 83.94 197 TYR A C 1
ATOM 1527 O O . TYR A 1 197 ? -7.294 10.564 10.412 1.00 83.94 197 TYR A O 1
ATOM 1535 N N . ASN A 1 198 ? -5.104 10.726 10.878 1.00 78.06 198 ASN A N 1
ATOM 1536 C CA . ASN A 1 198 ? -5.316 11.465 12.110 1.00 78.06 198 ASN A CA 1
ATOM 1537 C C . ASN A 1 198 ? -5.355 12.977 11.863 1.00 78.06 198 ASN A C 1
ATOM 1539 O O . ASN A 1 198 ? -4.340 13.672 11.786 1.00 78.06 198 ASN A O 1
ATOM 1543 N N . GLU A 1 199 ? -6.565 13.516 11.765 1.00 70.31 199 GLU A N 1
ATOM 1544 C CA . GLU A 1 199 ? -6.814 14.929 11.501 1.00 70.31 199 GLU A CA 1
ATOM 1545 C C . GLU A 1 199 ? -6.659 15.838 12.732 1.00 70.31 199 GLU A C 1
ATOM 1547 O O . GLU A 1 199 ? -6.702 17.066 12.607 1.00 70.31 199 GLU A O 1
ATOM 1552 N N . VAL A 1 200 ? -6.497 15.263 13.930 1.00 60.66 200 VAL A N 1
ATOM 1553 C CA . VAL A 1 200 ? -6.403 16.010 15.195 1.00 60.66 200 VAL A CA 1
ATOM 1554 C C . VAL A 1 200 ? -4.964 16.437 15.494 1.00 60.66 200 VAL A C 1
ATOM 1556 O O . VAL A 1 200 ? -4.777 17.490 16.101 1.00 60.66 200 VAL A O 1
ATOM 1559 N N . TYR A 1 201 ? -3.951 15.743 14.964 1.00 53.31 201 TYR A N 1
ATOM 1560 C CA . TYR A 1 201 ? -2.546 16.173 15.057 1.00 53.31 201 TYR A CA 1
ATOM 1561 C C . TYR A 1 201 ? -2.205 17.424 14.237 1.00 53.31 201 TYR A C 1
ATOM 1563 O O . TYR A 1 201 ? -1.149 18.016 14.441 1.00 53.31 201 TYR A O 1
ATOM 1571 N N . LEU A 1 202 ? -3.121 17.932 13.401 1.00 42.78 202 LEU A N 1
ATOM 1572 C CA . LEU A 1 202 ? -3.030 19.303 12.870 1.00 42.78 202 LEU A CA 1
ATOM 1573 C C . LEU A 1 202 ? -3.081 20.384 13.970 1.00 42.78 202 LEU A C 1
ATOM 1575 O O . LEU A 1 202 ? -2.989 21.572 13.662 1.00 42.78 202 LEU A O 1
ATOM 1579 N N . LEU A 1 203 ? -3.276 19.993 15.232 1.00 40.69 203 LEU A N 1
ATOM 1580 C CA . LEU A 1 203 ? -3.318 20.878 16.392 1.00 40.69 203 LEU A CA 1
ATOM 1581 C C . LEU A 1 203 ? -2.215 20.612 17.407 1.00 40.69 203 LEU A C 1
ATOM 1583 O O . LEU A 1 203 ? -2.051 21.440 18.299 1.00 40.69 203 LEU A O 1
ATOM 1587 N N . ASP A 1 204 ? -1.463 19.518 17.270 1.00 39.31 204 ASP A N 1
ATOM 1588 C CA . ASP A 1 204 ? -0.318 19.248 18.138 1.00 39.31 204 ASP A CA 1
ATOM 1589 C C . ASP A 1 204 ? 0.966 19.770 17.496 1.00 39.31 204 ASP A C 1
ATOM 1591 O O . ASP A 1 204 ? 1.938 19.074 17.215 1.00 39.31 204 ASP A O 1
ATOM 1595 N N . GLU A 1 205 ? 0.924 21.066 17.233 1.00 39.75 205 GLU A N 1
ATOM 1596 C CA . GLU A 1 205 ? 2.083 21.887 17.483 1.00 39.75 205 GLU A CA 1
ATOM 1597 C C . GLU A 1 205 ? 1.843 22.560 18.840 1.00 39.75 205 GLU A C 1
ATOM 1599 O O . GLU A 1 205 ? 1.576 23.755 18.939 1.00 39.75 205 GLU A O 1
ATOM 1604 N N . SER A 1 206 ? 2.033 21.797 19.922 1.00 40.84 206 SER A N 1
ATOM 1605 C CA . SER A 1 206 ? 2.720 22.342 21.094 1.00 40.84 206 SER A CA 1
ATOM 1606 C C . SER A 1 206 ? 4.196 22.599 20.738 1.00 40.84 206 SER A C 1
ATOM 1608 O O . SER A 1 206 ? 5.115 22.148 21.420 1.00 40.84 206 SER A O 1
ATOM 1610 N N . SER A 1 207 ? 4.451 23.251 19.604 1.00 39.25 207 SER A N 1
ATOM 1611 C CA . SER A 1 207 ? 5.721 23.887 19.344 1.00 39.25 207 SER A CA 1
ATOM 1612 C C . SER A 1 207 ? 5.642 25.194 20.119 1.00 39.25 207 SER A C 1
ATOM 1614 O O . SER A 1 207 ? 4.844 26.087 19.833 1.00 39.25 207 SER A O 1
ATOM 1616 N N . ASP A 1 208 ? 6.440 25.282 21.173 1.00 42.44 208 ASP A N 1
ATOM 1617 C CA . ASP A 1 208 ? 6.808 26.572 21.718 1.00 42.44 208 ASP A CA 1
ATOM 1618 C C . ASP A 1 208 ? 7.460 27.350 20.569 1.00 42.44 208 ASP A C 1
ATOM 1620 O O . ASP A 1 208 ? 8.615 27.116 20.211 1.00 42.44 208 ASP A O 1
ATOM 1624 N N . LEU A 1 209 ? 6.700 28.234 19.917 1.00 40.25 209 LEU A N 1
ATOM 1625 C CA . LEU A 1 209 ? 7.262 29.111 18.901 1.00 40.25 209 LEU A CA 1
ATOM 1626 C C . LEU A 1 209 ? 8.135 30.129 19.637 1.00 40.25 209 LEU A C 1
ATOM 1628 O O . LEU A 1 209 ? 7.639 31.138 20.136 1.00 40.25 209 LEU A O 1
ATOM 1632 N N . ILE A 1 210 ? 9.433 29.843 19.736 1.00 43.97 210 ILE A N 1
ATOM 1633 C CA . ILE A 1 210 ? 10.434 30.782 20.240 1.00 43.97 210 ILE A CA 1
ATOM 1634 C C . ILE A 1 210 ? 10.752 31.754 19.102 1.00 43.97 210 ILE A C 1
ATOM 1636 O O . ILE A 1 210 ? 11.577 31.476 18.230 1.00 43.97 210 ILE A O 1
ATOM 1640 N N . MET A 1 211 ? 10.095 32.914 19.084 1.00 39.34 211 MET A N 1
ATOM 1641 C CA . MET A 1 211 ? 10.471 33.991 18.165 1.00 39.34 211 MET A CA 1
ATOM 1642 C C . MET A 1 211 ? 11.593 34.822 18.789 1.00 39.34 211 MET A C 1
ATOM 1644 O O . MET A 1 211 ? 11.404 35.467 19.822 1.00 39.34 211 MET A O 1
ATOM 1648 N N . ARG A 1 212 ? 12.763 34.840 18.138 1.00 39.88 212 ARG A N 1
ATOM 1649 C CA . ARG A 1 212 ? 13.819 35.823 18.413 1.00 39.88 212 ARG A CA 1
ATOM 1650 C C . ARG A 1 212 ? 13.536 37.082 17.611 1.00 39.88 212 ARG A C 1
ATOM 1652 O O . ARG A 1 212 ? 13.792 37.143 16.412 1.00 39.88 212 ARG A O 1
ATOM 1659 N N . MET A 1 213 ? 12.997 38.088 18.282 1.00 37.25 213 MET A N 1
ATOM 1660 C CA . MET A 1 213 ? 12.822 39.411 17.688 1.00 37.25 213 MET A CA 1
ATOM 1661 C C . MET A 1 213 ? 14.188 40.112 17.623 1.00 37.25 213 MET A C 1
ATOM 1663 O O . MET A 1 213 ? 15.024 39.940 18.518 1.00 37.25 213 MET A O 1
ATOM 1667 N N . GLY A 1 214 ? 14.428 40.895 16.565 1.00 33.28 214 GLY A N 1
ATOM 1668 C CA . GLY A 1 214 ? 15.650 41.692 16.416 1.00 33.28 214 GLY A CA 1
ATOM 1669 C C . GLY A 1 214 ? 15.916 42.511 17.683 1.00 33.28 214 GLY A C 1
ATOM 1670 O O . GLY A 1 214 ? 15.099 43.346 18.060 1.00 33.28 214 GLY A O 1
ATOM 1671 N N . GLY A 1 215 ? 17.017 42.205 18.376 1.00 46.28 215 GLY A N 1
ATOM 1672 C CA . GLY A 1 215 ? 17.326 42.716 19.719 1.00 46.28 215 GLY A CA 1
ATOM 1673 C C . GLY A 1 215 ? 17.601 41.639 20.780 1.00 46.28 215 GLY A C 1
ATOM 1674 O O . GLY A 1 215 ? 17.993 41.982 21.889 1.00 46.28 215 GLY A O 1
ATOM 1675 N N . GLY A 1 216 ? 17.434 40.347 20.464 1.00 41.72 216 GLY A N 1
ATOM 1676 C CA . GLY A 1 216 ? 17.900 39.239 21.316 1.00 41.72 216 GLY A CA 1
ATOM 1677 C C . GLY A 1 216 ? 16.940 38.790 22.426 1.00 41.72 216 GLY A C 1
ATOM 1678 O O . GLY A 1 216 ? 17.327 37.975 23.257 1.00 41.72 216 GLY A O 1
ATOM 1679 N N . LYS A 1 217 ? 15.689 39.272 22.443 1.00 40.28 217 LYS A N 1
ATOM 1680 C CA . LYS A 1 217 ? 14.635 38.742 23.326 1.00 40.28 217 LYS A CA 1
ATOM 1681 C C . LYS A 1 217 ? 13.948 37.536 22.682 1.00 40.28 217 LYS A C 1
ATOM 1683 O O . LYS A 1 217 ? 13.410 37.649 21.580 1.00 40.28 217 LYS A O 1
ATOM 1688 N N . GLU A 1 218 ? 13.935 36.418 23.399 1.00 47.16 218 GLU A N 1
ATOM 1689 C CA . GLU A 1 218 ? 13.105 35.249 23.100 1.00 47.16 218 GLU A CA 1
ATOM 1690 C C . GLU A 1 218 ? 11.716 35.429 23.716 1.00 47.16 218 GLU A C 1
ATOM 1692 O O . GLU A 1 218 ? 11.586 35.824 24.874 1.00 47.16 218 GLU A O 1
ATOM 1697 N N . THR A 1 219 ? 10.670 35.180 22.928 1.00 40.56 219 THR A N 1
ATOM 1698 C CA . THR A 1 219 ? 9.283 35.122 23.413 1.00 40.56 219 THR A CA 1
ATOM 1699 C C . THR A 1 219 ? 8.689 33.776 23.027 1.00 40.56 219 THR A C 1
ATOM 1701 O O . THR A 1 219 ? 8.734 33.413 21.852 1.00 40.56 219 THR A O 1
ATOM 1704 N N . THR A 1 220 ? 8.151 33.059 24.013 1.00 41.59 220 THR A N 1
ATOM 1705 C CA . THR A 1 220 ? 7.544 31.731 23.862 1.00 41.59 220 THR A CA 1
ATOM 1706 C C . THR A 1 220 ? 6.026 31.860 23.770 1.00 41.59 220 THR A C 1
ATOM 1708 O O . THR A 1 220 ? 5.402 32.433 24.665 1.00 41.59 220 THR A O 1
ATOM 1711 N N . PHE A 1 221 ? 5.417 31.333 22.705 1.00 40.50 221 PHE A N 1
ATOM 1712 C CA . PHE A 1 221 ? 3.960 31.297 22.544 1.00 40.50 221 PHE A CA 1
ATOM 1713 C C . PHE A 1 221 ? 3.423 29.881 22.781 1.00 40.50 221 PHE A C 1
ATOM 1715 O O . PHE A 1 221 ? 3.671 28.988 21.979 1.00 40.50 221 PHE A O 1
ATOM 1722 N N . HIS A 1 222 ? 2.643 29.689 23.850 1.00 39.41 222 HIS A N 1
ATOM 1723 C CA . HIS A 1 222 ? 1.968 28.418 24.126 1.00 39.41 222 HIS A CA 1
ATOM 1724 C C . HIS A 1 222 ? 0.633 28.328 23.372 1.00 39.41 222 HIS A C 1
ATOM 1726 O O . HIS A 1 222 ? -0.344 29.003 23.714 1.00 39.41 222 HIS A O 1
ATOM 1732 N N . LEU A 1 223 ? 0.563 27.463 22.361 1.00 43.72 223 LEU A N 1
ATOM 1733 C CA . LEU A 1 223 ? -0.676 27.141 21.654 1.00 43.72 223 LEU A CA 1
ATOM 1734 C C . LEU A 1 223 ? -1.426 26.032 22.408 1.00 43.72 223 LEU A C 1
ATOM 1736 O O . LEU A 1 223 ? -1.225 24.847 22.174 1.00 43.72 223 LEU A O 1
ATOM 1740 N N . SER A 1 224 ? -2.309 26.402 23.339 1.00 42.03 224 SER A N 1
ATOM 1741 C CA . SER A 1 224 ? -3.184 25.414 23.989 1.00 42.03 224 SER A CA 1
ATOM 1742 C C . SER A 1 224 ? -4.323 24.979 23.048 1.00 42.03 224 SER A C 1
ATOM 1744 O O . SER A 1 224 ? -5.157 25.779 22.607 1.00 42.03 224 SER A O 1
ATOM 1746 N N . GLY A 1 225 ? -4.376 23.684 22.725 1.00 47.25 225 GLY A N 1
ATOM 1747 C CA . GLY A 1 225 ? -5.437 23.075 21.920 1.00 47.25 225 GLY A CA 1
ATOM 1748 C C . GLY A 1 225 ? -6.785 23.058 22.651 1.00 47.25 225 GLY A C 1
ATOM 1749 O O . GLY A 1 225 ? -7.096 22.138 23.400 1.00 47.25 225 GLY A O 1
ATOM 1750 N N . THR A 1 226 ? -7.624 24.077 22.452 1.00 54.00 226 THR A N 1
ATOM 1751 C CA . THR A 1 226 ? -8.991 24.090 23.012 1.00 54.00 226 THR A CA 1
ATOM 1752 C C . THR A 1 226 ? -9.943 23.167 22.228 1.00 54.00 226 THR A C 1
ATOM 1754 O O . THR A 1 226 ? -9.865 23.088 21.002 1.00 54.00 226 THR A O 1
ATOM 1757 N N . LYS A 1 227 ? -10.946 22.551 22.891 1.00 56.03 227 LYS A N 1
ATOM 1758 C CA . LYS A 1 227 ? -12.011 21.710 22.265 1.00 56.03 227 LYS A CA 1
ATOM 1759 C C . LYS A 1 227 ? -12.668 22.350 21.020 1.00 56.03 227 LYS A C 1
ATOM 1761 O O . LYS A 1 227 ? -13.156 21.648 20.131 1.00 56.03 227 LYS A O 1
ATOM 1766 N N . LYS A 1 228 ? -12.704 23.687 20.946 1.00 58.97 228 LYS A N 1
ATOM 1767 C CA . LYS A 1 228 ? -13.256 24.463 19.822 1.00 58.97 228 LYS A CA 1
ATOM 1768 C C . LYS A 1 228 ? -12.364 24.412 18.572 1.00 58.97 228 LYS A C 1
ATOM 1770 O O . LYS A 1 228 ? -12.902 24.412 17.464 1.00 58.97 228 LYS A O 1
ATOM 1775 N N . ASN A 1 229 ? -11.044 24.334 18.742 1.00 61.00 229 ASN A N 1
ATOM 1776 C CA . ASN A 1 229 ? -10.076 24.231 17.649 1.00 61.00 229 ASN A CA 1
ATOM 1777 C C . ASN A 1 229 ? -10.114 22.830 17.019 1.00 61.00 229 ASN A C 1
ATOM 1779 O O . ASN A 1 229 ? -10.249 22.732 15.803 1.00 61.00 229 ASN A O 1
ATOM 1783 N N . ASN A 1 230 ? -10.185 21.770 17.834 1.00 59.72 230 ASN A N 1
ATOM 1784 C CA . ASN A 1 230 ? -10.322 20.376 17.374 1.00 59.72 230 ASN A CA 1
ATOM 1785 C C . ASN A 1 230 ? -11.544 20.185 16.471 1.00 59.72 230 ASN A C 1
ATOM 1787 O O . ASN A 1 230 ? -11.428 19.690 15.353 1.00 59.72 230 ASN A O 1
ATOM 1791 N N . ARG A 1 231 ? -12.716 20.679 16.892 1.00 63.56 231 ARG A N 1
ATOM 1792 C CA . ARG A 1 231 ? -13.943 20.600 16.078 1.00 63.56 231 ARG A CA 1
ATOM 1793 C C . ARG A 1 231 ? -13.848 21.356 14.751 1.00 63.56 231 ARG A C 1
ATOM 1795 O O . ARG A 1 231 ? -14.476 20.946 13.779 1.00 63.56 231 ARG A O 1
ATOM 1802 N N . ARG A 1 232 ? -13.122 22.479 14.697 1.00 66.56 232 ARG A N 1
ATOM 1803 C CA . ARG A 1 232 ? -12.927 23.240 13.451 1.00 66.56 232 ARG A CA 1
ATOM 1804 C C . ARG A 1 232 ? -11.986 22.512 12.492 1.00 66.56 232 ARG A C 1
ATOM 1806 O O . ARG A 1 232 ? -12.289 22.476 11.304 1.00 66.56 232 ARG A O 1
ATOM 1813 N N . SER A 1 233 ? -10.907 21.916 12.994 1.00 63.72 233 SER A N 1
ATOM 1814 C CA . SER A 1 233 ? -9.951 21.159 12.177 1.00 63.72 233 SER A CA 1
ATOM 1815 C C . SER A 1 233 ? -10.570 19.897 11.589 1.00 63.72 233 SER A C 1
ATOM 1817 O O . SER A 1 233 ? -10.463 19.699 10.384 1.00 63.72 233 SER A O 1
ATOM 1819 N N . ILE A 1 234 ? -11.324 19.131 12.387 1.00 66.94 234 ILE A N 1
ATOM 1820 C CA . ILE A 1 234 ? -12.083 17.969 11.896 1.00 66.94 234 ILE A CA 1
ATOM 1821 C C . ILE A 1 234 ? -13.011 18.386 10.749 1.00 66.94 234 ILE A C 1
ATOM 1823 O O . ILE A 1 234 ? -12.971 17.809 9.667 1.00 66.94 234 ILE A O 1
ATOM 1827 N N . LYS A 1 235 ? -13.786 19.466 10.933 1.00 71.81 235 LYS A N 1
ATOM 1828 C CA . LYS A 1 235 ? -14.668 19.992 9.877 1.00 71.81 235 LYS A CA 1
ATOM 1829 C C . LYS A 1 235 ? -13.913 20.430 8.622 1.00 71.81 235 LYS A C 1
ATOM 1831 O O . LYS A 1 235 ? -14.453 20.317 7.524 1.00 71.81 235 LYS A O 1
ATOM 1836 N N . ARG A 1 236 ? -12.699 20.968 8.767 1.00 70.56 236 ARG A N 1
ATOM 1837 C CA . ARG A 1 236 ? -11.858 21.366 7.633 1.00 70.56 236 ARG A CA 1
ATOM 1838 C C . ARG A 1 236 ? -11.334 20.143 6.883 1.00 70.56 236 ARG A C 1
ATOM 1840 O O . ARG A 1 236 ? -11.549 20.076 5.684 1.00 70.56 236 ARG A O 1
ATOM 1847 N N . ALA A 1 237 ? -10.768 19.162 7.584 1.00 67.62 237 ALA A N 1
ATOM 1848 C CA . ALA A 1 237 ? -10.301 17.911 6.988 1.00 67.62 237 ALA A CA 1
ATOM 1849 C C . ALA A 1 237 ? -11.433 17.164 6.264 1.00 67.62 237 ALA A C 1
ATOM 1851 O O . ALA A 1 237 ? -11.271 16.767 5.117 1.00 67.62 237 ALA A O 1
ATOM 1852 N N . GLN A 1 238 ? -12.619 17.076 6.875 1.00 71.44 238 GLN A N 1
ATOM 1853 C CA . GLN A 1 238 ? -13.816 16.519 6.233 1.00 71.44 238 GLN A CA 1
ATOM 1854 C C . GLN A 1 238 ? -14.202 17.272 4.953 1.00 71.44 238 GLN A C 1
ATOM 1856 O O . GLN A 1 238 ? -14.613 16.662 3.968 1.00 71.44 238 GLN A O 1
ATOM 1861 N N . LYS A 1 239 ? -14.084 18.606 4.950 1.00 74.19 239 LYS A N 1
ATOM 1862 C CA . LYS A 1 239 ? -14.368 19.427 3.767 1.00 74.19 239 LYS A CA 1
ATOM 1863 C C . LYS A 1 239 ? -13.323 19.224 2.668 1.00 74.19 239 LYS A C 1
ATOM 1865 O O . LYS A 1 239 ? -13.706 19.183 1.503 1.00 74.19 239 LYS A O 1
ATOM 1870 N N . ASP A 1 240 ? -12.052 19.103 3.035 1.00 67.44 240 ASP A N 1
ATOM 1871 C CA . ASP A 1 240 ? -10.951 18.881 2.098 1.00 67.44 240 ASP A CA 1
ATOM 1872 C C . ASP A 1 240 ? -11.078 17.490 1.455 1.00 67.44 240 ASP A C 1
ATOM 1874 O O . ASP A 1 240 ? -11.111 17.406 0.233 1.00 67.44 240 ASP A O 1
ATOM 1878 N N . ILE A 1 241 ? -11.328 16.434 2.243 1.00 70.88 241 ILE A N 1
ATOM 1879 C CA . ILE A 1 241 ? -11.647 15.083 1.737 1.00 70.88 241 ILE A CA 1
ATOM 1880 C C . ILE A 1 241 ? -12.859 15.126 0.803 1.00 70.88 241 ILE A C 1
ATOM 1882 O O . ILE A 1 241 ? -12.815 14.591 -0.298 1.00 70.88 241 ILE A O 1
ATOM 1886 N N . LYS A 1 242 ? -13.936 15.820 1.190 1.00 70.06 242 LYS A N 1
ATOM 1887 C CA . LYS A 1 242 ? -15.126 15.943 0.337 1.00 70.06 242 LYS A CA 1
ATOM 1888 C C . LYS A 1 242 ? -14.839 16.655 -0.992 1.00 70.06 242 LYS A C 1
ATOM 1890 O O . LYS A 1 242 ? -15.534 16.400 -1.971 1.00 70.06 242 LYS A O 1
ATOM 1895 N N . ARG A 1 243 ? -13.880 17.586 -1.026 1.00 67.31 243 ARG A N 1
ATOM 1896 C CA . ARG A 1 243 ? -13.540 18.359 -2.230 1.00 67.31 243 ARG A CA 1
ATOM 1897 C C . ARG A 1 243 ? -12.533 17.639 -3.123 1.00 67.31 243 ARG A C 1
ATOM 1899 O O . ARG A 1 243 ? -12.658 17.717 -4.337 1.00 67.31 243 ARG A O 1
ATOM 1906 N N . GLU A 1 244 ? -11.523 17.022 -2.525 1.00 62.78 244 GLU A N 1
ATOM 1907 C CA . GLU A 1 244 ? -10.326 16.518 -3.211 1.00 62.78 244 GLU A CA 1
ATOM 1908 C C . GLU A 1 244 ? -10.256 14.985 -3.224 1.00 62.78 244 GLU A C 1
ATOM 1910 O O . GLU A 1 244 ? -9.319 14.412 -3.768 1.00 62.78 244 GLU A O 1
ATOM 1915 N N . GLY A 1 245 ? -11.231 14.311 -2.614 1.00 60.94 245 GLY A N 1
ATOM 1916 C CA . GLY A 1 245 ? -11.270 12.860 -2.440 1.00 60.94 245 GLY A CA 1
ATOM 1917 C C . GLY A 1 245 ? -10.384 12.369 -1.296 1.00 60.94 245 GLY A C 1
ATOM 1918 O O . GLY A 1 245 ? -10.755 11.414 -0.624 1.00 60.94 245 GLY A O 1
ATOM 1919 N N . LEU A 1 246 ? -9.249 13.029 -1.026 1.00 69.94 246 LEU A N 1
ATOM 1920 C CA . LEU A 1 246 ? -8.281 12.629 0.002 1.00 69.94 246 LEU A CA 1
ATOM 1921 C C . LEU A 1 246 ? -7.666 13.822 0.753 1.00 69.94 246 LEU A C 1
ATOM 1923 O O . LEU A 1 246 ? -7.706 14.953 0.266 1.00 69.94 246 LEU A O 1
ATOM 1927 N N . PRO A 1 247 ? -7.068 13.601 1.943 1.00 68.25 247 PRO A N 1
ATOM 1928 C CA . PRO A 1 247 ? -6.350 14.647 2.666 1.00 68.25 247 PRO A CA 1
ATOM 1929 C C . PRO A 1 247 ? -5.089 15.095 1.913 1.00 68.25 247 PRO A C 1
ATOM 1931 O O . PRO A 1 247 ? -4.287 14.263 1.496 1.00 68.25 247 PRO A O 1
ATOM 1934 N N . ALA A 1 248 ? -4.818 16.403 1.851 1.00 66.31 248 ALA A N 1
ATOM 1935 C CA . ALA A 1 248 ? -3.627 16.947 1.179 1.00 66.31 248 ALA A CA 1
ATOM 1936 C C . ALA A 1 248 ? -2.290 16.349 1.677 1.00 66.31 248 ALA A C 1
ATOM 1938 O O . ALA A 1 248 ? -1.338 16.202 0.909 1.00 66.31 248 ALA A O 1
ATOM 1939 N N . ARG A 1 249 ? -2.212 15.963 2.962 1.00 71.31 249 ARG A N 1
ATOM 1940 C CA . ARG A 1 249 ? -1.018 15.320 3.539 1.00 71.31 249 ARG A CA 1
ATOM 1941 C C . ARG A 1 249 ? -0.760 13.922 2.985 1.00 71.31 249 ARG A C 1
ATOM 1943 O O . ARG A 1 249 ? 0.388 13.497 2.997 1.00 71.31 249 ARG A O 1
ATOM 1950 N N . LEU A 1 250 ? -1.770 13.226 2.469 1.00 76.75 250 LEU A N 1
ATOM 1951 C CA . LEU A 1 250 ? -1.562 11.910 1.878 1.00 76.75 250 LEU A CA 1
ATOM 1952 C C . LEU A 1 250 ? -0.582 11.977 0.704 1.00 76.75 250 LEU A C 1
ATOM 1954 O O . LEU A 1 250 ? 0.350 11.182 0.634 1.00 76.75 250 LEU A O 1
ATOM 1958 N N . ASN A 1 251 ? -0.745 12.972 -0.170 1.00 72.25 251 ASN A N 1
ATOM 1959 C CA . ASN A 1 251 ? 0.156 13.178 -1.300 1.00 72.25 251 ASN A CA 1
ATOM 1960 C C . ASN A 1 251 ? 1.591 13.491 -0.842 1.00 72.25 251 ASN A C 1
ATOM 1962 O O . ASN A 1 251 ? 2.554 13.014 -1.431 1.00 72.25 251 ASN A O 1
ATOM 1966 N N . LEU A 1 252 ? 1.745 14.252 0.245 1.00 73.12 252 LEU A N 1
ATOM 1967 C CA . LEU A 1 252 ? 3.059 14.554 0.817 1.00 73.12 252 LEU A CA 1
ATOM 1968 C C . LEU A 1 252 ? 3.768 13.287 1.327 1.00 73.12 252 LEU A C 1
ATOM 1970 O O . LEU A 1 252 ? 4.969 13.135 1.130 1.00 73.12 252 LEU A O 1
ATOM 1974 N N . VAL A 1 253 ? 3.031 12.401 1.997 1.00 78.19 253 VAL A N 1
ATOM 1975 C CA . VAL A 1 253 ? 3.601 11.235 2.686 1.00 78.19 253 VAL A CA 1
ATOM 1976 C C . VAL A 1 253 ? 3.779 10.051 1.745 1.00 78.19 253 VAL A C 1
ATOM 1978 O O . VAL A 1 253 ? 4.873 9.508 1.614 1.00 78.19 253 VAL A O 1
ATOM 1981 N N . TYR A 1 254 ? 2.701 9.674 1.067 1.00 84.25 254 TYR A N 1
ATOM 1982 C CA . TYR A 1 254 ? 2.614 8.454 0.274 1.00 84.25 254 TYR A CA 1
ATOM 1983 C C . TYR A 1 254 ? 2.469 8.726 -1.226 1.00 84.25 254 TYR A C 1
ATOM 1985 O O . TYR A 1 254 ? 2.425 7.778 -2.002 1.00 84.25 254 TYR A O 1
ATOM 1993 N N . GLY A 1 255 ? 2.431 9.991 -1.668 1.00 79.88 255 GLY A N 1
ATOM 1994 C CA . GLY A 1 255 ? 2.223 10.339 -3.079 1.00 79.88 255 GLY A CA 1
ATOM 1995 C C . GLY A 1 255 ? 3.201 9.636 -4.014 1.00 79.88 255 GLY A C 1
ATOM 1996 O O . GLY A 1 255 ? 2.776 9.040 -4.994 1.00 79.88 255 GLY A O 1
ATOM 1997 N N . HIS A 1 256 ? 4.492 9.604 -3.675 1.00 76.38 256 HIS A N 1
ATOM 1998 C CA . HIS A 1 256 ? 5.501 8.903 -4.477 1.00 76.38 256 HIS A CA 1
ATOM 1999 C C . HIS A 1 256 ? 5.204 7.399 -4.652 1.00 76.38 256 HIS A C 1
ATOM 2001 O O . HIS A 1 256 ? 5.354 6.875 -5.755 1.00 76.38 256 HIS A O 1
ATOM 2007 N N . VAL A 1 257 ? 4.722 6.719 -3.602 1.00 86.44 257 VAL A N 1
ATOM 2008 C CA . VAL A 1 257 ? 4.311 5.305 -3.671 1.00 86.44 257 VAL A CA 1
ATOM 2009 C C . VAL A 1 257 ? 3.015 5.168 -4.470 1.00 86.44 257 VAL A C 1
ATOM 2011 O O . VAL A 1 257 ? 2.936 4.351 -5.376 1.00 86.44 257 VAL A O 1
ATOM 2014 N N . LEU A 1 258 ? 2.014 6.012 -4.217 1.00 86.50 258 LEU A N 1
ATOM 2015 C CA . LEU A 1 258 ? 0.748 5.999 -4.957 1.00 86.50 258 LEU A CA 1
ATOM 2016 C C . LEU A 1 258 ? 0.968 6.171 -6.468 1.00 86.50 258 LEU A C 1
ATOM 2018 O O . LEU A 1 258 ? 0.458 5.383 -7.268 1.00 86.50 258 LEU A O 1
ATOM 2022 N N . PHE A 1 259 ? 1.781 7.153 -6.862 1.00 80.56 259 PHE A N 1
ATOM 2023 C CA . PHE A 1 259 ? 2.109 7.400 -8.263 1.00 80.56 259 PHE A CA 1
ATOM 2024 C C . PHE A 1 259 ? 2.851 6.222 -8.890 1.00 80.56 259 PHE A C 1
ATOM 2026 O O . PHE A 1 259 ? 2.515 5.847 -10.014 1.00 80.56 259 PHE A O 1
ATOM 2033 N N . SER A 1 260 ? 3.779 5.602 -8.155 1.00 80.19 260 SER A N 1
ATOM 2034 C CA . SER A 1 260 ? 4.544 4.420 -8.581 1.00 80.19 260 SER A CA 1
ATOM 2035 C C . SER A 1 260 ? 3.670 3.251 -9.057 1.00 80.19 260 SER A C 1
ATOM 2037 O O . SER A 1 260 ? 4.082 2.523 -9.951 1.00 80.19 260 SER A O 1
ATOM 2039 N N . TYR A 1 261 ? 2.436 3.124 -8.557 1.00 85.06 261 TYR A N 1
ATOM 2040 C CA . TYR A 1 261 ? 1.488 2.073 -8.969 1.00 85.06 261 TYR A CA 1
ATOM 2041 C C . TYR A 1 261 ? 0.217 2.638 -9.633 1.00 85.06 261 TYR A C 1
ATOM 2043 O O . TYR A 1 261 ? -0.879 2.058 -9.589 1.00 85.06 261 TYR A O 1
ATOM 2051 N N . GLY A 1 262 ? 0.359 3.810 -10.260 1.00 79.44 262 GLY A N 1
ATOM 2052 C CA . GLY A 1 262 ? -0.660 4.435 -11.103 1.00 79.44 262 GLY A CA 1
ATOM 2053 C C . GLY A 1 262 ? -1.914 4.887 -10.363 1.00 79.44 262 GLY A C 1
ATOM 2054 O O . GLY A 1 262 ? -2.978 4.978 -10.979 1.00 79.44 262 GLY A O 1
ATOM 2055 N N . VAL A 1 263 ? -1.815 5.140 -9.056 1.00 84.06 263 VAL A N 1
ATOM 2056 C CA . VAL A 1 263 ? -2.876 5.777 -8.274 1.00 84.06 263 VAL A CA 1
ATOM 2057 C C . VAL A 1 263 ? -2.653 7.285 -8.306 1.00 84.06 263 VAL A C 1
ATOM 2059 O O . VAL A 1 263 ? -1.710 7.817 -7.724 1.00 84.06 263 VAL A O 1
ATOM 2062 N N . THR A 1 264 ? -3.525 7.983 -9.028 1.00 78.88 264 THR A N 1
ATOM 2063 C CA . THR A 1 264 ? -3.425 9.428 -9.285 1.00 78.88 264 THR A CA 1
ATOM 2064 C C . THR A 1 264 ? -4.602 10.166 -8.646 1.00 78.88 264 THR A C 1
ATOM 2066 O O . THR A 1 264 ? -5.620 9.527 -8.381 1.00 78.88 264 THR A O 1
ATOM 2069 N N . PRO A 1 265 ? -4.536 11.501 -8.464 1.00 77.19 265 PRO A N 1
ATOM 2070 C CA . PRO A 1 265 ? -5.654 12.299 -7.960 1.00 77.19 265 PRO A CA 1
ATOM 2071 C C . PRO A 1 265 ? -7.007 12.008 -8.614 1.00 77.19 265 PRO A C 1
ATOM 2073 O O . PRO A 1 265 ? -8.029 12.009 -7.938 1.00 77.19 265 PRO A O 1
ATOM 2076 N N . ASN A 1 266 ? -7.017 11.693 -9.912 1.00 77.69 266 ASN A N 1
ATOM 2077 C CA . ASN A 1 266 ? -8.246 11.409 -10.652 1.00 77.69 266 ASN A CA 1
ATOM 2078 C C . ASN A 1 266 ? -8.864 10.041 -10.324 1.00 77.69 266 ASN A C 1
ATOM 2080 O O . ASN A 1 266 ? -10.035 9.839 -10.612 1.00 77.69 266 ASN A O 1
ATOM 2084 N N . THR A 1 267 ? -8.097 9.104 -9.761 1.00 81.25 267 THR A N 1
ATOM 2085 C CA . THR A 1 267 ? -8.553 7.738 -9.436 1.00 81.25 267 THR A CA 1
ATOM 2086 C C . THR A 1 267 ? -8.722 7.519 -7.935 1.00 81.25 267 THR A C 1
ATOM 2088 O O . THR A 1 267 ? -9.045 6.420 -7.498 1.00 81.25 267 THR A O 1
ATOM 2091 N N . TRP A 1 268 ? -8.450 8.541 -7.123 1.00 84.00 268 TRP A N 1
ATOM 2092 C CA . TRP A 1 268 ? -8.446 8.448 -5.667 1.00 84.00 268 TRP A CA 1
ATOM 2093 C C . TRP A 1 268 ? -9.798 8.056 -5.083 1.00 84.00 268 TRP A C 1
ATOM 2095 O O . TRP A 1 268 ? -9.840 7.154 -4.256 1.00 84.00 268 TRP A O 1
ATOM 2105 N N . ALA A 1 269 ? -10.884 8.680 -5.545 1.00 79.81 269 ALA A N 1
ATOM 2106 C CA . ALA A 1 269 ? -12.230 8.396 -5.047 1.00 79.81 269 ALA A CA 1
ATOM 2107 C C . ALA A 1 269 ? -12.660 6.936 -5.278 1.00 79.81 269 ALA A C 1
ATOM 2109 O O . ALA A 1 269 ? -13.394 6.383 -4.465 1.00 79.81 269 ALA A O 1
ATOM 2110 N N . ASP A 1 270 ? -12.165 6.315 -6.352 1.00 83.44 270 ASP A N 1
ATOM 2111 C CA . ASP A 1 270 ? -12.510 4.937 -6.712 1.00 83.44 270 ASP A CA 1
ATOM 2112 C C . ASP A 1 270 ? -11.576 3.913 -6.053 1.00 83.44 270 ASP A C 1
ATOM 2114 O O . ASP A 1 270 ? -11.958 2.769 -5.840 1.00 83.44 270 ASP A O 1
ATOM 2118 N N . SER A 1 271 ? -10.337 4.311 -5.738 1.00 85.38 271 SER A N 1
ATOM 2119 C CA . SER A 1 271 ? -9.282 3.387 -5.290 1.00 85.38 271 SER A CA 1
ATOM 2120 C C . SER A 1 271 ? -8.988 3.445 -3.790 1.00 85.38 271 SER A C 1
ATOM 2122 O O . SER A 1 271 ? -8.314 2.550 -3.285 1.00 85.38 271 SER A O 1
ATOM 2124 N N . ILE A 1 272 ? -9.403 4.503 -3.083 1.00 89.50 272 ILE A N 1
ATOM 2125 C CA . ILE A 1 272 ? -8.976 4.770 -1.703 1.00 89.50 272 ILE A CA 1
ATOM 2126 C C . ILE A 1 272 ? -10.180 5.089 -0.813 1.00 89.50 272 ILE A C 1
ATOM 2128 O O . ILE A 1 272 ? -10.969 5.985 -1.104 1.00 89.50 272 ILE A O 1
ATOM 2132 N N . VAL A 1 273 ? -10.259 4.408 0.329 1.00 89.00 273 VAL A N 1
ATOM 2133 C CA . VAL A 1 273 ? -11.126 4.760 1.456 1.00 89.00 273 VAL A CA 1
ATOM 2134 C C . VAL A 1 273 ? -10.261 5.407 2.530 1.00 89.00 273 VAL A C 1
ATOM 2136 O O . VAL A 1 273 ? -9.326 4.799 3.046 1.00 89.00 273 VAL A O 1
ATOM 2139 N N . CYS A 1 274 ? -10.560 6.660 2.874 1.00 87.00 274 CYS A N 1
ATOM 2140 C CA . CYS A 1 274 ? -9.857 7.371 3.936 1.00 87.00 274 CYS A CA 1
ATOM 2141 C C . CYS A 1 274 ? -10.775 7.591 5.137 1.00 87.00 274 CYS A C 1
ATOM 2143 O O . CYS A 1 274 ? -11.806 8.260 5.027 1.00 87.00 274 CYS A O 1
ATOM 2145 N N . THR A 1 275 ? -10.360 7.077 6.292 1.00 86.88 275 THR A N 1
ATOM 2146 C CA . THR A 1 275 ? -11.105 7.193 7.546 1.00 86.88 275 THR A CA 1
ATOM 2147 C C . THR A 1 275 ? -10.388 8.133 8.508 1.00 86.88 275 THR A C 1
ATOM 2149 O O . THR A 1 275 ? -9.163 8.152 8.600 1.00 86.88 275 THR A O 1
ATOM 2152 N N . LEU A 1 276 ? -11.163 8.940 9.229 1.00 84.62 276 LEU A N 1
ATOM 2153 C CA . LEU A 1 276 ? -10.660 9.966 10.136 1.00 84.62 276 LEU A CA 1
ATOM 2154 C C . LEU A 1 276 ? -10.496 9.430 11.564 1.00 84.62 276 LEU A C 1
ATOM 2156 O O . LEU A 1 276 ? -11.482 9.232 12.280 1.00 84.62 276 LEU A O 1
ATOM 2160 N N . GLU A 1 277 ? -9.254 9.230 11.998 1.00 82.06 277 GLU A N 1
ATOM 2161 C CA . GLU A 1 277 ? -8.942 8.684 13.321 1.00 82.06 277 GLU A CA 1
ATOM 2162 C C . GLU A 1 277 ? -9.392 9.606 14.451 1.00 82.06 277 GLU A C 1
ATOM 2164 O O . GLU A 1 277 ? -9.889 9.141 15.474 1.00 82.06 277 GLU A O 1
ATOM 2169 N N . GLY A 1 278 ? -9.255 10.921 14.293 1.00 74.12 278 GLY A N 1
ATOM 2170 C CA . GLY A 1 278 ? -9.655 11.887 15.309 1.00 74.12 278 GLY A CA 1
ATOM 2171 C C . GLY A 1 278 ? -11.166 11.894 15.541 1.00 74.12 278 GLY A C 1
ATOM 2172 O O . GLY A 1 278 ? -11.638 12.058 16.671 1.00 74.12 278 GLY A O 1
ATOM 2173 N N . SER A 1 279 ? -11.929 11.657 14.478 1.00 77.56 279 SER A N 1
ATOM 2174 C CA . SER A 1 279 ? -13.380 11.514 14.505 1.00 77.56 279 SER A CA 1
ATOM 2175 C C . SER A 1 279 ? -13.783 10.217 15.209 1.00 77.56 279 SER A C 1
ATOM 2177 O O . SER A 1 279 ? -14.613 10.264 16.120 1.00 77.56 279 SER A O 1
ATOM 2179 N N . LEU A 1 280 ? -13.135 9.095 14.874 1.00 80.62 280 LEU A N 1
ATOM 2180 C CA . LEU A 1 280 ? -13.305 7.818 15.578 1.00 80.62 280 LEU A CA 1
ATOM 2181 C C . LEU A 1 280 ? -12.913 7.935 17.058 1.00 80.62 280 LEU A C 1
ATOM 2183 O O . LEU A 1 280 ? -13.643 7.491 17.939 1.00 80.62 280 LEU A O 1
ATOM 2187 N N . SER A 1 281 ? -11.814 8.627 17.353 1.00 75.06 281 SER A N 1
ATOM 2188 C CA . SER A 1 281 ? -11.334 8.893 18.710 1.00 75.06 281 SER A CA 1
ATOM 2189 C C . SER A 1 281 ? -12.352 9.685 19.526 1.00 75.06 281 SER A C 1
ATOM 2191 O O . SER A 1 281 ? -12.559 9.411 20.707 1.00 75.06 281 SER A O 1
ATOM 2193 N N . PHE A 1 282 ? -13.002 10.684 18.922 1.00 71.94 282 PHE A N 1
ATOM 2194 C CA . PHE A 1 282 ? -14.038 11.458 19.599 1.00 71.94 282 PHE A CA 1
ATOM 2195 C C . PHE A 1 282 ? -15.272 10.598 19.905 1.00 71.94 282 PHE A C 1
ATOM 2197 O O . PHE A 1 282 ? -15.789 10.667 21.018 1.00 71.94 282 PHE A O 1
ATOM 2204 N N . GLN A 1 283 ? -15.706 9.760 18.960 1.00 73.69 283 GLN A N 1
ATOM 2205 C CA . GLN A 1 283 ? -16.815 8.819 19.162 1.00 73.69 283 GLN A CA 1
ATOM 2206 C C . GLN A 1 283 ? -16.497 7.785 20.251 1.00 73.69 283 GLN A C 1
ATOM 2208 O O . GLN A 1 283 ? -17.319 7.547 21.138 1.00 73.69 283 GLN A O 1
ATOM 2213 N N . ALA A 1 284 ? -15.282 7.234 20.241 1.00 72.69 284 ALA A N 1
ATOM 2214 C CA . ALA A 1 284 ? -14.805 6.314 21.266 1.00 72.69 284 ALA A CA 1
ATOM 2215 C C . ALA A 1 284 ? -14.820 6.969 22.658 1.00 72.69 284 ALA A C 1
ATOM 2217 O O . ALA A 1 284 ? -15.348 6.388 23.602 1.00 72.69 284 ALA A O 1
ATOM 2218 N N . ARG A 1 285 ? -14.351 8.221 22.784 1.00 67.88 285 ARG A N 1
ATOM 2219 C CA . ARG A 1 285 ? -14.421 8.976 24.052 1.00 67.88 285 ARG A CA 1
ATOM 2220 C C . ARG A 1 285 ? -15.849 9.207 24.527 1.00 67.88 285 ARG A C 1
ATOM 2222 O O . ARG A 1 285 ? -16.115 9.038 25.707 1.00 67.88 285 ARG A O 1
ATOM 2229 N N . GLN A 1 286 ? -16.767 9.579 23.636 1.00 66.62 286 GLN A N 1
ATOM 2230 C CA . GLN A 1 286 ? -18.174 9.758 24.012 1.00 66.62 286 GLN A CA 1
ATOM 2231 C C . GLN A 1 286 ? -18.811 8.453 24.493 1.00 66.62 286 GLN A C 1
ATOM 2233 O O . GLN A 1 286 ? -19.614 8.476 25.421 1.00 66.62 286 GLN A O 1
ATOM 2238 N N . SER A 1 287 ? -18.433 7.332 23.880 1.00 65.12 287 SER A N 1
ATOM 2239 C CA . SER A 1 287 ? -18.893 6.004 24.287 1.00 65.12 287 SER A CA 1
ATOM 2240 C C . SER A 1 287 ? -18.379 5.642 25.686 1.00 65.12 287 SER A C 1
ATOM 2242 O O . SER A 1 287 ? -19.150 5.175 26.520 1.00 65.12 287 SER A O 1
ATOM 2244 N N . LEU A 1 288 ? -17.110 5.953 25.979 1.00 61.84 288 LEU A N 1
ATOM 2245 C CA . LEU A 1 288 ? -16.521 5.795 27.315 1.00 61.84 288 LEU A CA 1
ATOM 2246 C C . LEU A 1 288 ? -17.173 6.723 28.360 1.00 61.84 288 LEU A C 1
ATOM 2248 O O . LEU A 1 288 ? -17.546 6.266 29.434 1.00 61.84 288 LEU A O 1
ATOM 2252 N N . GLU A 1 289 ? -17.376 8.008 28.048 1.00 60.88 289 GLU A N 1
ATOM 2253 C CA . GLU A 1 289 ? -18.023 8.972 28.958 1.00 60.88 289 GLU A CA 1
ATOM 2254 C C . GLU A 1 289 ? -19.488 8.592 29.253 1.00 60.88 289 GLU A C 1
ATOM 2256 O O . GLU A 1 289 ? -19.975 8.780 30.370 1.00 60.88 289 GLU A O 1
ATOM 2261 N N . ALA A 1 290 ? -20.228 8.071 28.268 1.00 57.81 290 ALA A N 1
ATOM 2262 C CA . ALA A 1 290 ? -21.598 7.599 28.480 1.00 57.81 290 ALA A CA 1
ATOM 2263 C C . ALA A 1 290 ? -21.648 6.433 29.481 1.00 57.81 290 ALA A C 1
ATOM 2265 O O . ALA A 1 290 ? -22.563 6.387 30.307 1.00 57.81 290 ALA A O 1
ATOM 2266 N N . TYR A 1 291 ? -20.639 5.559 29.437 1.00 52.09 291 TYR A N 1
ATOM 2267 C CA . TYR A 1 291 ? -20.465 4.451 30.367 1.00 52.09 291 TYR A CA 1
ATOM 2268 C C . TYR A 1 291 ? -20.111 4.907 31.791 1.00 52.09 291 TYR A C 1
ATOM 2270 O O . TYR A 1 291 ? -20.786 4.502 32.734 1.00 52.09 291 TYR A O 1
ATOM 2278 N N . GLU A 1 292 ? -19.121 5.793 31.963 1.00 51.47 292 GLU A N 1
ATOM 2279 C CA . GLU A 1 292 ? -18.717 6.307 33.290 1.00 51.47 292 GLU A CA 1
ATOM 2280 C C . GLU A 1 292 ? -19.890 6.932 34.065 1.00 51.47 292 GLU A C 1
ATOM 2282 O O . GLU A 1 292 ? -19.921 6.925 35.293 1.00 51.47 292 GLU A O 1
ATOM 2287 N N . ASN A 1 293 ? -20.887 7.449 33.342 1.00 51.97 293 ASN A N 1
ATOM 2288 C CA . ASN A 1 293 ? -22.091 8.047 33.910 1.00 51.97 293 ASN A CA 1
ATOM 2289 C C . ASN A 1 293 ? -23.244 7.049 34.140 1.00 51.97 293 ASN A C 1
ATOM 2291 O O . ASN A 1 293 ? -24.370 7.482 34.394 1.00 51.97 293 ASN A O 1
ATOM 2295 N N . GLY A 1 294 ? -23.001 5.739 34.023 1.00 43.53 294 GLY A N 1
ATOM 2296 C CA . GLY A 1 294 ? -23.973 4.684 34.326 1.00 43.53 294 GLY A CA 1
ATOM 2297 C C . GLY A 1 294 ? -25.206 4.673 33.419 1.00 43.53 294 GLY A C 1
ATOM 2298 O O . GLY A 1 294 ? -26.266 4.205 33.829 1.00 43.53 294 GLY A O 1
ATOM 2299 N N . ARG A 1 295 ? -25.108 5.225 32.203 1.00 50.69 295 ARG A N 1
ATOM 2300 C CA . ARG A 1 295 ? -26.176 5.102 31.200 1.00 50.69 295 ARG A CA 1
ATOM 2301 C C . ARG A 1 295 ? -26.100 3.696 30.616 1.00 50.69 295 ARG A C 1
ATOM 2303 O O . ARG A 1 295 ? -24.994 3.243 30.345 1.00 50.69 295 ARG A O 1
ATOM 2310 N N . GLU A 1 296 ? -27.241 3.029 30.421 1.00 51.59 296 GLU A N 1
ATOM 2311 C CA . GLU A 1 296 ? -27.296 1.720 29.753 1.00 51.59 296 GLU A CA 1
ATOM 2312 C C . GLU A 1 296 ? -26.564 1.808 28.410 1.00 51.59 296 GLU A C 1
ATOM 2314 O O . GLU A 1 296 ? -27.044 2.397 27.442 1.00 51.59 296 GLU A O 1
ATOM 2319 N N . HIS A 1 297 ? -25.348 1.281 28.390 1.00 48.47 297 HIS A N 1
ATOM 2320 C CA . HIS A 1 297 ? -24.477 1.245 27.236 1.00 48.47 297 HIS A CA 1
ATOM 2321 C C . HIS A 1 297 ? -23.915 -0.173 27.177 1.00 48.47 297 HIS A C 1
ATOM 2323 O O . HIS A 1 297 ? -23.549 -0.698 28.228 1.00 48.47 297 HIS A O 1
ATOM 2329 N N . PRO A 1 298 ? -23.786 -0.805 25.997 1.00 50.62 298 PRO A N 1
ATOM 2330 C CA . PRO A 1 298 ? -23.181 -2.131 25.881 1.00 50.62 298 PRO A CA 1
ATOM 2331 C C . PRO A 1 298 ? -21.728 -2.217 26.372 1.00 50.62 298 PRO A C 1
ATOM 2333 O O . PRO A 1 298 ? -21.169 -3.293 26.290 1.00 50.62 298 PRO A O 1
ATOM 2336 N N . PHE A 1 299 ? -21.103 -1.141 26.865 1.00 49.94 299 PHE A N 1
ATOM 2337 C CA . PHE A 1 299 ? -19.718 -1.145 27.339 1.00 49.94 299 PHE A CA 1
ATOM 2338 C C . PHE A 1 299 ? -19.656 -1.266 28.857 1.00 49.94 299 PHE A C 1
ATOM 2340 O O . PHE A 1 299 ? -20.426 -0.611 29.549 1.00 49.94 299 PHE A O 1
ATOM 2347 N N . GLN A 1 300 ? -18.681 -2.023 29.349 1.00 52.06 300 GLN A N 1
ATOM 2348 C CA . GLN A 1 300 ? -18.178 -1.999 30.712 1.00 52.06 300 GLN A CA 1
ATOM 2349 C C . GLN A 1 300 ? -16.640 -1.940 30.684 1.00 52.06 300 GLN A C 1
ATOM 2351 O O . GLN A 1 300 ? -15.980 -2.612 29.902 1.00 52.06 300 GLN A O 1
ATOM 2356 N N . VAL A 1 301 ? -16.030 -1.059 31.472 1.00 46.62 301 VAL A N 1
ATOM 2357 C CA . VAL A 1 301 ? -14.577 -1.065 31.703 1.00 46.62 301 VAL A CA 1
ATOM 2358 C C . VAL A 1 301 ? -14.375 -1.644 33.088 1.00 46.62 301 VAL A C 1
ATOM 2360 O O . VAL A 1 301 ? -14.726 -0.992 34.074 1.00 46.62 301 VAL A O 1
ATOM 2363 N N . GLU A 1 302 ? -13.831 -2.853 33.159 1.00 50.62 302 GLU A N 1
ATOM 2364 C CA . GLU A 1 302 ? -13.392 -3.441 34.418 1.00 50.62 302 GLU A CA 1
ATOM 2365 C C . GLU A 1 302 ? -11.887 -3.254 34.550 1.00 50.62 302 GLU A C 1
ATOM 2367 O O . GLU A 1 302 ? -11.105 -3.624 33.672 1.00 50.62 302 GLU A O 1
ATOM 2372 N N . LEU A 1 303 ? -11.473 -2.648 35.658 1.00 43.34 303 LEU A N 1
ATOM 2373 C CA . LEU A 1 303 ? -10.074 -2.662 36.047 1.00 43.34 303 LEU A CA 1
ATOM 2374 C C . LEU A 1 303 ? -9.782 -4.040 36.646 1.00 43.34 303 LEU A C 1
ATOM 2376 O O . LEU A 1 303 ? -10.486 -4.475 37.557 1.00 43.34 303 LEU A O 1
ATOM 2380 N N . ASP A 1 304 ? -8.747 -4.720 36.160 1.00 47.56 304 ASP A N 1
ATOM 2381 C CA . ASP A 1 304 ? -8.264 -5.928 36.823 1.00 47.56 304 ASP A CA 1
ATOM 2382 C C . ASP A 1 304 ? -7.734 -5.609 38.238 1.00 47.56 304 ASP A C 1
ATOM 2384 O O . ASP A 1 304 ? -7.615 -4.450 38.652 1.00 47.56 304 ASP A O 1
ATOM 2388 N N . ALA A 1 305 ? -7.366 -6.647 38.992 1.00 40.19 305 ALA A N 1
ATOM 2389 C CA . ALA A 1 305 ? -6.826 -6.511 40.349 1.00 40.19 305 ALA A CA 1
ATOM 2390 C C . ALA A 1 305 ? -5.541 -5.652 40.446 1.00 40.19 305 ALA A C 1
ATOM 2392 O O . ALA A 1 305 ? -5.098 -5.338 41.551 1.00 40.19 305 ALA A O 1
ATOM 2393 N N . TYR A 1 306 ? -4.944 -5.272 39.312 1.00 41.03 306 TYR A N 1
ATOM 2394 C CA . TYR A 1 306 ? -3.742 -4.450 39.200 1.00 41.03 306 TYR A CA 1
ATOM 2395 C C . TYR A 1 306 ? -4.028 -3.041 38.651 1.00 41.03 306 TYR A C 1
ATOM 2397 O O . TYR A 1 306 ? -3.093 -2.263 38.464 1.00 41.03 306 TYR A O 1
ATOM 2405 N N . GLY A 1 307 ? -5.298 -2.690 38.421 1.00 38.59 307 GLY A N 1
ATOM 2406 C CA . GLY A 1 307 ? -5.703 -1.387 37.894 1.00 38.59 307 GLY A CA 1
ATOM 2407 C C . GLY A 1 307 ? -5.614 -1.269 36.370 1.00 38.59 307 GLY A C 1
ATOM 2408 O O . GLY A 1 307 ? -5.660 -0.151 35.855 1.00 38.59 307 GLY A O 1
ATOM 2409 N N . ASN A 1 308 ? -5.480 -2.377 35.632 1.00 43.59 308 ASN A N 1
ATOM 2410 C CA . ASN A 1 308 ? -5.463 -2.348 34.170 1.00 43.59 308 ASN A CA 1
ATOM 2411 C C . ASN A 1 308 ? -6.887 -2.422 33.619 1.00 43.59 308 ASN A C 1
ATOM 2413 O O . ASN A 1 308 ? -7.615 -3.365 33.909 1.00 43.59 308 ASN A O 1
ATOM 2417 N N . ALA A 1 309 ? -7.259 -1.469 32.766 1.00 46.91 309 ALA A N 1
ATOM 2418 C CA . ALA A 1 309 ? -8.550 -1.465 32.085 1.00 46.91 309 ALA A CA 1
ATOM 2419 C C . ALA A 1 309 ? -8.667 -2.617 31.072 1.00 46.91 309 ALA A C 1
ATOM 2421 O O . ALA A 1 309 ? -8.005 -2.601 30.033 1.00 46.91 309 ALA A O 1
ATOM 2422 N N . GLY A 1 310 ? -9.513 -3.602 31.371 1.00 51.16 310 GLY A N 1
ATOM 2423 C CA . GLY A 1 310 ? -10.125 -4.510 30.401 1.00 51.16 310 GLY A CA 1
ATOM 2424 C C . GLY A 1 310 ? -11.455 -3.945 29.891 1.00 51.16 310 GLY A C 1
ATOM 2425 O O . GLY A 1 310 ? -12.064 -3.097 30.545 1.00 51.16 310 GLY A O 1
ATOM 2426 N N . PHE A 1 311 ? -11.905 -4.393 28.715 1.00 58.38 311 PHE A N 1
ATOM 2427 C CA . PHE A 1 311 ? -13.253 -4.079 28.218 1.00 58.38 311 PHE A CA 1
ATOM 2428 C C . PHE A 1 311 ? -14.130 -5.286 28.453 1.00 58.38 311 PHE A C 1
ATOM 2430 O O . PHE A 1 311 ? -13.848 -6.343 27.896 1.00 58.38 311 PHE A O 1
ATOM 2437 N N . SER A 1 312 ? -15.190 -5.137 29.227 1.00 54.16 312 SER A N 1
ATOM 2438 C CA . SER A 1 312 ? -16.360 -5.982 29.098 1.00 54.16 312 SER A CA 1
ATOM 2439 C C . SER A 1 312 ? -17.415 -5.321 28.212 1.00 54.16 312 SER A C 1
ATOM 2441 O O . SER A 1 312 ? -17.466 -4.104 28.045 1.00 54.16 312 SER A O 1
ATOM 2443 N N . PHE A 1 313 ? -18.240 -6.120 27.557 1.00 54.72 313 PHE A N 1
ATOM 2444 C CA . PHE A 1 313 ? -19.440 -5.636 26.892 1.00 54.72 313 PHE A CA 1
ATOM 2445 C C . PHE A 1 313 ? -20.546 -6.676 26.983 1.00 54.72 313 PHE A C 1
ATOM 2447 O O . PHE A 1 313 ? -20.284 -7.878 27.073 1.00 54.72 313 PHE A O 1
ATOM 2454 N N . THR A 1 314 ? -21.791 -6.212 26.945 1.00 52.38 314 THR A N 1
ATOM 2455 C CA . THR A 1 314 ? -22.956 -7.092 26.841 1.00 52.38 314 THR A CA 1
ATOM 2456 C C . THR A 1 314 ? -23.212 -7.366 25.367 1.00 52.38 314 THR A C 1
ATOM 2458 O O . THR A 1 314 ? -23.593 -6.459 24.625 1.00 52.38 314 THR A O 1
ATOM 2461 N N . ALA A 1 315 ? -22.982 -8.605 24.940 1.00 55.72 315 ALA A N 1
ATOM 2462 C CA . ALA A 1 315 ? -23.264 -9.049 23.580 1.00 55.72 315 ALA A CA 1
ATOM 2463 C C . ALA A 1 315 ? -24.778 -9.053 23.299 1.00 55.72 315 ALA A C 1
ATOM 2465 O O . ALA A 1 315 ? -25.603 -9.005 24.216 1.00 55.72 315 ALA A O 1
ATOM 2466 N N . GLN A 1 316 ? -25.167 -9.147 22.022 1.00 52.66 316 GLN A N 1
ATOM 2467 C CA . GLN A 1 316 ? -26.585 -9.174 21.619 1.00 52.66 316 GLN A CA 1
ATOM 2468 C C . GLN A 1 316 ? -27.380 -10.336 22.244 1.00 52.66 316 GLN A C 1
ATOM 2470 O O . GLN A 1 316 ? -28.597 -10.243 22.388 1.00 52.66 316 GLN A O 1
ATOM 2475 N N . ASP A 1 317 ? -26.702 -11.413 22.652 1.00 54.38 317 ASP A N 1
ATOM 2476 C CA . ASP A 1 317 ? -27.297 -12.555 23.355 1.00 54.38 317 ASP A CA 1
ATOM 2477 C C . ASP A 1 317 ? -27.497 -12.318 24.867 1.00 54.38 317 ASP A C 1
ATOM 2479 O O . ASP A 1 317 ? -27.911 -13.226 25.591 1.00 54.38 317 ASP A O 1
ATOM 2483 N N . GLY A 1 318 ? -27.206 -11.108 25.352 1.00 52.31 318 GLY A N 1
ATOM 2484 C CA . GLY A 1 318 ? -27.338 -10.709 26.750 1.00 52.31 318 GLY A CA 1
ATOM 2485 C C . GLY A 1 318 ? -26.211 -11.206 27.657 1.00 52.31 318 GLY A C 1
ATOM 2486 O O . GLY A 1 318 ? -26.279 -10.980 28.865 1.00 52.31 318 GLY A O 1
ATOM 2487 N N . LYS A 1 319 ? -25.183 -11.880 27.120 1.00 47.53 319 LYS A N 1
ATOM 2488 C CA . LYS A 1 319 ? -24.038 -12.342 27.912 1.00 47.53 319 LYS A CA 1
ATOM 2489 C C . LYS A 1 319 ? -22.962 -1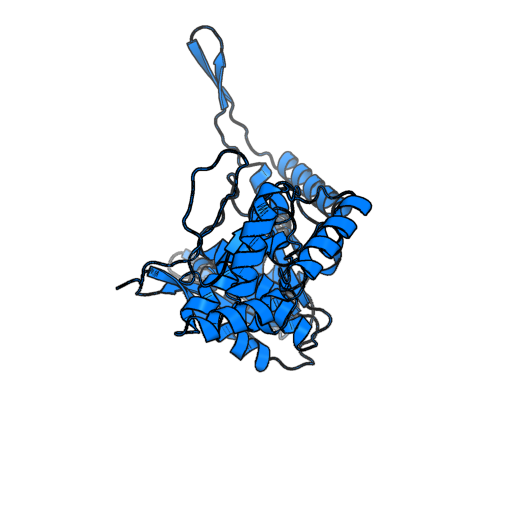1.276 27.999 1.00 47.53 319 LYS A C 1
ATOM 2491 O O . LYS A 1 319 ? -22.612 -10.632 27.013 1.00 47.53 319 LYS A O 1
ATOM 2496 N N . GLU A 1 320 ? -22.383 -11.167 29.184 1.00 52.34 320 GLU A N 1
ATOM 2497 C CA . GLU A 1 320 ? -21.193 -10.365 29.406 1.00 52.34 320 GLU A CA 1
ATOM 2498 C C . GLU A 1 320 ? -19.966 -11.062 28.800 1.00 52.34 320 GLU A C 1
ATOM 2500 O O . GLU A 1 320 ? -19.732 -12.260 29.000 1.00 52.34 320 GLU A O 1
ATOM 2505 N N . ARG A 1 321 ? -19.188 -10.314 28.022 1.00 56.06 321 ARG A N 1
ATOM 2506 C CA . ARG A 1 321 ? -17.950 -10.764 27.386 1.00 56.06 321 ARG A CA 1
ATOM 2507 C C . ARG A 1 321 ? -16.827 -9.850 27.820 1.00 56.06 321 ARG A C 1
ATOM 2509 O O . ARG A 1 321 ? -16.974 -8.646 27.707 1.00 56.06 321 ARG A O 1
ATOM 2516 N N . VAL A 1 322 ? -15.706 -10.417 28.257 1.00 52.72 322 VAL A N 1
ATOM 2517 C CA . VAL A 1 322 ? -14.510 -9.665 28.658 1.00 52.72 322 VAL A CA 1
ATOM 2518 C C . VAL A 1 322 ? -13.424 -9.852 27.599 1.00 52.72 322 VAL A C 1
ATOM 2520 O O . VAL A 1 322 ? -12.940 -10.963 27.383 1.00 52.72 322 VAL A O 1
ATOM 2523 N N . VAL A 1 323 ? -12.998 -8.765 26.962 1.00 52.25 323 VAL A N 1
ATOM 2524 C CA . VAL A 1 323 ? -11.744 -8.689 26.207 1.00 52.25 323 VAL A CA 1
ATOM 2525 C C . VAL A 1 323 ? -10.657 -8.271 27.192 1.00 52.25 323 VAL A C 1
ATOM 2527 O O . VAL A 1 323 ? -10.505 -7.098 27.541 1.00 52.25 323 VAL A O 1
ATOM 2530 N N . ALA A 1 324 ? -9.937 -9.275 27.695 1.00 44.25 324 ALA A N 1
ATOM 2531 C CA . ALA A 1 324 ? -8.915 -9.097 28.716 1.00 44.25 324 ALA A CA 1
ATOM 2532 C C . ALA A 1 324 ? -7.756 -8.209 28.226 1.00 44.25 324 ALA A C 1
ATOM 2534 O O . ALA A 1 324 ? -7.237 -8.368 27.121 1.00 44.25 324 ALA A O 1
ATOM 2535 N N . SER A 1 325 ? -7.307 -7.318 29.110 1.00 45.34 325 SER A N 1
ATOM 2536 C CA . SER A 1 325 ? -6.218 -6.342 28.944 1.00 45.34 325 SER A CA 1
ATOM 2537 C C . SER A 1 325 ? -4.810 -6.945 28.796 1.00 45.34 325 SER A C 1
ATOM 2539 O O . SER A 1 325 ? -3.837 -6.207 28.617 1.00 45.34 325 SER A O 1
ATOM 2541 N N . ALA A 1 326 ? -4.679 -8.272 28.877 1.00 41.31 326 ALA A N 1
ATOM 2542 C CA . ALA A 1 326 ? -3.400 -8.954 29.068 1.00 41.31 326 ALA A CA 1
ATOM 2543 C C . ALA A 1 326 ? -2.389 -8.726 27.923 1.00 41.31 326 ALA A C 1
ATOM 2545 O O . ALA A 1 326 ? -1.190 -8.682 28.186 1.00 41.31 326 ALA A O 1
ATOM 2546 N N . ASP A 1 327 ? -2.860 -8.456 26.698 1.00 43.47 327 ASP A N 1
ATOM 2547 C CA . ASP A 1 327 ? -2.013 -8.180 25.528 1.00 43.47 327 ASP A CA 1
ATOM 2548 C C . ASP A 1 327 ? -2.103 -6.709 25.049 1.00 43.47 327 ASP A C 1
ATOM 2550 O O . ASP A 1 327 ? -2.106 -6.444 23.859 1.00 43.47 327 ASP A O 1
ATOM 2554 N N . ARG A 1 328 ? -2.181 -5.724 25.960 1.00 43.31 328 ARG A N 1
ATOM 2555 C CA . ARG A 1 328 ? -1.842 -4.283 25.769 1.00 43.31 328 ARG A CA 1
ATOM 2556 C C . ARG A 1 328 ? -2.253 -3.585 24.451 1.00 43.31 328 ARG A C 1
ATOM 2558 O O . ARG A 1 328 ? -1.431 -2.942 23.796 1.00 43.31 328 ARG A O 1
ATOM 2565 N N . GLY A 1 329 ? -3.541 -3.575 24.125 1.00 47.50 329 GLY A N 1
ATOM 2566 C CA . GLY A 1 329 ? -4.126 -2.490 23.327 1.00 47.50 329 GLY A CA 1
ATOM 2567 C C . GLY A 1 329 ? -4.629 -1.392 24.262 1.00 47.50 329 GLY A C 1
ATOM 2568 O O . GLY A 1 329 ? -5.291 -1.705 25.250 1.00 47.50 329 GLY A O 1
ATOM 2569 N N . ALA A 1 330 ? -4.336 -0.115 23.997 1.00 56.84 330 ALA A N 1
ATOM 2570 C CA . ALA A 1 330 ? -5.004 0.954 24.739 1.00 56.84 330 ALA A CA 1
ATOM 2571 C C . ALA A 1 330 ? -6.514 0.902 24.424 1.00 56.84 330 ALA A C 1
ATOM 2573 O O . ALA A 1 330 ? -6.849 0.779 23.243 1.00 56.84 330 ALA A O 1
ATOM 2574 N N . PRO A 1 331 ? -7.417 1.046 25.416 1.00 61.38 331 PRO A N 1
ATOM 2575 C CA . PRO A 1 331 ? -8.868 1.128 25.212 1.00 61.38 331 PRO A CA 1
ATOM 2576 C C . PRO A 1 331 ? -9.312 1.878 23.970 1.00 61.38 331 PRO A C 1
ATOM 2578 O O . PRO A 1 331 ? -10.132 1.424 23.176 1.00 61.38 331 PRO A O 1
ATOM 2581 N N . MET A 1 332 ? -8.688 3.034 23.797 1.00 68.25 332 MET A N 1
ATOM 2582 C CA . MET A 1 332 ? -8.933 3.936 22.698 1.00 68.25 332 MET A CA 1
ATOM 2583 C C . MET A 1 332 ? -8.588 3.308 21.349 1.00 68.25 332 MET A C 1
ATOM 2585 O O . MET A 1 332 ? -9.403 3.385 20.443 1.00 68.25 332 MET A O 1
ATOM 2589 N N . CYS A 1 333 ? -7.432 2.657 21.213 1.00 71.94 333 CYS A N 1
ATOM 2590 C CA . CYS A 1 333 ? -7.000 2.026 19.964 1.00 71.94 333 CYS A CA 1
ATOM 2591 C C . CYS A 1 333 ? -7.941 0.890 19.544 1.00 71.94 333 CYS A C 1
ATOM 2593 O O . CYS A 1 333 ? -8.291 0.794 18.371 1.00 71.94 333 CYS A O 1
ATOM 2595 N N . SER A 1 334 ? -8.393 0.072 20.498 1.00 73.19 334 SER A N 1
ATOM 2596 C CA . SER A 1 334 ? -9.350 -1.010 20.236 1.00 73.19 334 SER A CA 1
ATOM 2597 C C . SER A 1 334 ? -10.712 -0.465 19.798 1.00 73.19 334 SER A C 1
ATOM 2599 O O . SER A 1 334 ? -11.288 -0.950 18.829 1.00 73.19 334 SER A O 1
ATOM 2601 N N . LEU A 1 335 ? -11.217 0.584 20.460 1.00 74.50 335 LEU A N 1
ATOM 2602 C CA . LEU A 1 335 ? -12.489 1.221 20.096 1.00 74.50 335 LEU A CA 1
ATOM 2603 C C . LEU A 1 335 ? -12.417 1.960 18.756 1.00 74.50 335 LEU A C 1
ATOM 2605 O O . LEU A 1 335 ? -13.367 1.906 17.977 1.00 74.50 335 LEU A O 1
ATOM 2609 N N . ILE A 1 336 ? -11.293 2.618 18.466 1.00 79.38 336 ILE A N 1
ATOM 2610 C CA . ILE A 1 336 ? -11.032 3.234 17.161 1.00 79.38 336 ILE A CA 1
ATOM 2611 C C . ILE A 1 336 ? -11.029 2.155 16.079 1.00 79.38 336 ILE A C 1
ATOM 2613 O O . ILE A 1 336 ? -11.741 2.303 15.093 1.00 79.38 336 ILE A O 1
ATOM 2617 N N . SER A 1 337 ? -10.300 1.052 16.276 1.00 83.88 337 SER A N 1
ATOM 2618 C CA . SER A 1 337 ? -10.260 -0.061 15.318 1.00 83.88 337 SER A CA 1
ATOM 2619 C C . SER A 1 337 ? -11.627 -0.739 15.153 1.00 83.88 337 SER A C 1
ATOM 2621 O O . SER A 1 337 ? -12.013 -1.094 14.043 1.00 83.88 337 SER A O 1
ATOM 2623 N N . SER A 1 338 ? -12.415 -0.852 16.221 1.00 81.19 338 SER A N 1
ATOM 2624 C CA . SER A 1 338 ? -13.791 -1.351 16.152 1.00 81.19 338 SER A CA 1
ATOM 2625 C C . SER A 1 338 ? -14.695 -0.424 15.329 1.00 81.19 338 SER A C 1
ATOM 2627 O O . SER A 1 338 ? -15.427 -0.882 14.451 1.00 81.19 338 SER A O 1
ATOM 2629 N N . GLY A 1 339 ? -14.611 0.891 15.557 1.00 84.69 339 GLY A N 1
ATOM 2630 C CA . GLY A 1 339 ? -15.314 1.887 14.747 1.00 84.69 339 GLY A CA 1
ATOM 2631 C C . GLY A 1 339 ? -14.845 1.913 13.290 1.00 84.69 339 GLY A C 1
ATOM 2632 O O . GLY A 1 339 ? -15.659 2.126 12.400 1.00 84.69 339 GLY A O 1
ATOM 2633 N N . LEU A 1 340 ? -13.560 1.653 13.041 1.00 87.62 340 LEU A N 1
ATOM 2634 C CA . LEU A 1 340 ? -12.987 1.550 11.701 1.00 87.62 340 LEU A CA 1
ATOM 2635 C C . LEU A 1 340 ? -13.554 0.350 10.934 1.00 87.62 340 LEU A C 1
ATOM 2637 O O . LEU A 1 340 ? -14.041 0.525 9.826 1.00 87.62 340 LEU A O 1
ATOM 2641 N N . ASN A 1 341 ? -13.586 -0.832 11.553 1.00 86.31 341 ASN A N 1
ATOM 2642 C CA . ASN A 1 341 ? -14.226 -2.018 10.978 1.00 86.31 341 ASN A CA 1
ATOM 2643 C C . ASN A 1 341 ? -15.702 -1.754 10.648 1.00 86.31 341 ASN A C 1
ATOM 2645 O O . ASN A 1 341 ? -16.155 -2.051 9.550 1.00 86.31 341 ASN A O 1
ATOM 2649 N N . ARG A 1 342 ? -16.439 -1.088 11.545 1.00 84.38 342 ARG A N 1
ATOM 2650 C CA . ARG A 1 342 ? -17.825 -0.675 11.276 1.00 84.38 342 ARG A CA 1
ATOM 2651 C C . ARG A 1 342 ? -17.965 0.236 10.049 1.00 84.38 342 ARG A C 1
ATOM 2653 O O . ARG A 1 342 ? -18.999 0.200 9.403 1.00 84.38 342 ARG A O 1
ATOM 2660 N N . VAL A 1 343 ? -16.982 1.092 9.761 1.00 84.81 343 VAL A N 1
ATOM 2661 C CA . VAL A 1 343 ? -17.012 1.961 8.570 1.00 84.81 343 VAL A CA 1
ATOM 2662 C C . VAL A 1 343 ? -16.853 1.151 7.286 1.00 84.81 343 VAL A C 1
ATOM 2664 O O . VAL A 1 343 ? -17.397 1.558 6.263 1.00 84.81 343 VAL A O 1
ATOM 2667 N N . TYR A 1 344 ? -16.111 0.044 7.334 1.00 85.44 344 TYR A N 1
ATOM 2668 C CA . TYR A 1 344 ? -15.899 -0.810 6.170 1.00 85.44 344 TYR A CA 1
ATOM 2669 C C . TYR A 1 344 ? -17.132 -1.641 5.806 1.00 85.44 344 TYR A C 1
ATOM 2671 O O . TYR A 1 344 ? -17.347 -1.787 4.614 1.00 85.44 344 TYR A O 1
ATOM 2679 N N . ASP A 1 345 ? -17.928 -2.053 6.805 1.00 70.31 345 ASP A N 1
ATOM 2680 C CA . ASP A 1 345 ? -19.283 -2.646 6.719 1.00 70.31 345 ASP A CA 1
ATOM 2681 C C . ASP A 1 345 ? -19.487 -3.744 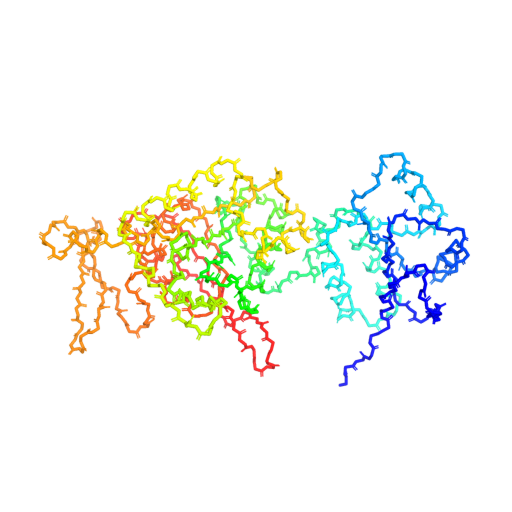5.652 1.00 70.31 345 ASP A C 1
ATOM 2683 O O . ASP A 1 345 ? -19.516 -3.446 4.467 1.00 70.31 345 ASP A O 1
ATOM 2687 N N . ASP A 1 346 ? -19.717 -4.988 6.095 1.00 75.06 346 ASP A N 1
ATOM 2688 C CA . ASP A 1 346 ? -19.985 -6.192 5.276 1.00 75.06 346 ASP A CA 1
ATOM 2689 C C . ASP A 1 346 ? -18.932 -6.488 4.177 1.00 75.06 346 ASP A C 1
ATOM 2691 O O . ASP A 1 346 ? -18.845 -5.826 3.142 1.00 75.06 346 ASP A O 1
ATOM 2695 N N . GLY A 1 347 ? -18.095 -7.509 4.404 1.00 87.50 347 GLY A N 1
ATOM 2696 C CA . GLY A 1 347 ? -17.036 -7.909 3.471 1.00 87.50 347 GLY A CA 1
ATOM 2697 C C . GLY A 1 347 ? -15.733 -8.350 4.138 1.00 87.50 347 GLY A C 1
ATOM 2698 O O . GLY A 1 347 ? -15.717 -8.874 5.256 1.00 87.50 347 GLY A O 1
ATOM 2699 N N . THR A 1 348 ? -14.616 -8.142 3.437 1.00 94.50 348 THR A N 1
ATOM 2700 C CA . THR A 1 348 ? -13.280 -8.564 3.873 1.00 94.50 348 THR A CA 1
ATOM 2701 C C . THR A 1 348 ? -12.369 -7.369 4.147 1.00 94.50 348 THR A C 1
ATOM 2703 O O . THR A 1 348 ? -12.173 -6.496 3.303 1.00 94.50 348 THR A O 1
ATOM 2706 N N . VAL A 1 349 ? -11.731 -7.354 5.315 1.00 95.25 349 VAL A N 1
ATOM 2707 C CA . VAL A 1 349 ? -10.732 -6.347 5.692 1.00 95.25 349 VAL A CA 1
ATOM 2708 C C . VAL A 1 349 ? -9.375 -7.019 5.846 1.00 95.25 349 VAL A C 1
ATOM 2710 O O . VAL A 1 349 ? -9.229 -7.989 6.590 1.00 95.25 349 VAL A O 1
ATOM 2713 N N . ILE A 1 350 ? -8.366 -6.491 5.157 1.00 97.06 350 ILE A N 1
ATOM 2714 C CA . ILE A 1 350 ? -6.984 -6.969 5.208 1.00 97.06 350 ILE A CA 1
ATOM 2715 C C . ILE A 1 350 ? -6.116 -5.870 5.813 1.00 97.06 350 ILE A C 1
ATOM 2717 O O . ILE A 1 350 ? -5.788 -4.887 5.156 1.00 97.06 350 ILE A O 1
ATOM 2721 N N . TYR A 1 351 ? -5.721 -6.048 7.067 1.00 96.38 351 TYR A N 1
ATOM 2722 C CA . TYR A 1 351 ? -4.829 -5.147 7.779 1.00 96.38 351 TYR A CA 1
ATOM 2723 C C . TYR A 1 351 ? -3.362 -5.450 7.456 1.00 96.38 351 TYR A C 1
ATOM 2725 O O . TYR A 1 351 ? -2.897 -6.568 7.674 1.00 96.38 351 TYR A O 1
ATOM 2733 N N . LEU A 1 352 ? -2.609 -4.445 7.011 1.00 96.38 352 LEU A N 1
ATOM 2734 C CA . LEU A 1 352 ? -1.158 -4.505 6.802 1.00 96.38 352 LEU A CA 1
ATOM 2735 C C . LEU A 1 352 ? -0.501 -3.421 7.656 1.00 96.38 352 LEU A C 1
ATOM 2737 O O . LEU A 1 352 ? -0.466 -2.253 7.280 1.00 96.38 352 LEU A O 1
ATOM 2741 N N . TYR A 1 353 ? 0.010 -3.795 8.826 1.00 91.56 353 TYR A N 1
ATOM 2742 C CA . TYR A 1 353 ? 0.481 -2.817 9.809 1.00 91.56 353 TYR A CA 1
ATOM 2743 C C . TYR A 1 353 ? 1.725 -3.272 10.553 1.00 91.56 353 TYR A C 1
ATOM 2745 O O . TYR A 1 353 ? 1.998 -4.459 10.689 1.00 91.56 353 TYR A O 1
ATOM 2753 N N . ASN A 1 354 ? 2.464 -2.324 11.127 1.00 88.88 354 ASN A N 1
ATOM 2754 C CA . ASN A 1 354 ? 3.503 -2.649 12.099 1.00 88.88 354 ASN A CA 1
ATOM 2755 C C . ASN A 1 354 ? 2.915 -3.469 13.269 1.00 88.88 354 ASN A C 1
ATOM 2757 O O . ASN A 1 354 ? 1.836 -3.158 13.776 1.00 88.88 354 ASN A O 1
ATOM 2761 N N . LYS A 1 355 ? 3.647 -4.477 13.752 1.00 85.75 355 LYS A N 1
ATOM 2762 C CA . LYS A 1 355 ? 3.267 -5.349 14.877 1.00 85.75 355 LYS A CA 1
ATOM 2763 C C . LYS A 1 355 ? 2.801 -4.618 16.137 1.00 85.75 355 LYS A C 1
ATOM 2765 O O . LYS A 1 355 ? 2.013 -5.180 16.894 1.00 85.75 355 LYS A O 1
ATOM 2770 N N . LYS A 1 356 ? 3.214 -3.365 16.359 1.00 83.19 356 LYS A N 1
ATOM 2771 C CA . LYS A 1 356 ? 2.693 -2.523 17.454 1.00 83.19 356 LYS A CA 1
ATOM 2772 C C . LYS A 1 356 ? 1.161 -2.366 17.428 1.00 83.19 356 LYS A C 1
ATOM 2774 O O . LYS A 1 356 ? 0.560 -2.173 18.478 1.00 83.19 356 LYS A O 1
ATOM 2779 N N . TRP A 1 357 ? 0.538 -2.472 16.250 1.00 83.00 357 TRP A N 1
ATOM 2780 C CA . TRP A 1 357 ? -0.909 -2.348 16.044 1.00 83.00 357 TRP A CA 1
ATOM 2781 C C . TRP A 1 357 ? -1.688 -3.627 16.344 1.00 83.00 357 TRP A C 1
ATOM 2783 O O . TRP A 1 357 ? -2.910 -3.575 16.489 1.00 83.00 357 TRP A O 1
ATOM 2793 N N . ARG A 1 358 ? -0.996 -4.766 16.468 1.00 85.06 358 ARG A N 1
ATOM 2794 C CA . ARG A 1 358 ? -1.607 -6.090 16.634 1.00 85.06 358 ARG A CA 1
ATOM 2795 C C . ARG A 1 358 ? -2.649 -6.150 17.751 1.00 85.06 358 ARG A C 1
ATOM 2797 O O . ARG A 1 358 ? -3.755 -6.606 17.470 1.00 85.06 358 ARG A O 1
ATOM 2804 N N . PRO A 1 359 ? -2.385 -5.646 18.972 1.00 79.94 359 PRO A N 1
ATOM 2805 C CA . PRO A 1 359 ? -3.406 -5.619 20.013 1.00 79.94 359 PRO A CA 1
ATOM 2806 C C . PRO A 1 359 ? -4.664 -4.830 19.650 1.00 79.94 359 PRO A C 1
ATOM 2808 O O . PRO A 1 359 ? -5.775 -5.298 19.883 1.00 79.94 359 PRO A O 1
ATOM 2811 N N . GLY A 1 360 ? -4.491 -3.634 19.076 1.00 77.81 360 GLY A N 1
ATOM 2812 C CA . GLY A 1 360 ? -5.601 -2.751 18.722 1.00 77.81 360 GLY A CA 1
ATOM 2813 C C . GLY A 1 360 ? -6.491 -3.361 17.644 1.00 77.81 360 GLY A C 1
ATOM 2814 O O . GLY A 1 360 ? -7.706 -3.352 17.797 1.00 77.81 360 GLY A O 1
ATOM 2815 N N . ILE A 1 361 ? -5.884 -3.953 16.610 1.00 86.19 361 ILE A N 1
ATOM 2816 C CA . ILE A 1 361 ? -6.596 -4.620 15.510 1.00 86.19 361 ILE A CA 1
ATOM 2817 C C . ILE A 1 361 ? -7.324 -5.874 16.000 1.00 86.19 361 ILE A C 1
ATOM 2819 O O . ILE A 1 361 ? -8.510 -6.041 15.723 1.00 86.19 361 ILE A O 1
ATOM 2823 N N . ARG A 1 362 ? -6.657 -6.727 16.790 1.00 82.94 362 ARG A N 1
ATOM 2824 C CA . ARG A 1 362 ? -7.261 -7.953 17.334 1.00 82.94 362 ARG A CA 1
ATOM 2825 C C . ARG A 1 362 ? -8.483 -7.651 18.197 1.00 82.94 362 ARG A C 1
ATOM 2827 O O . ARG A 1 362 ? -9.547 -8.231 17.996 1.00 82.94 362 ARG A O 1
ATOM 2834 N N . CYS A 1 363 ? -8.344 -6.725 19.142 1.00 76.38 363 CYS A N 1
ATOM 2835 C CA . CYS A 1 363 ? -9.450 -6.316 20.002 1.00 76.38 363 CYS A CA 1
ATOM 2836 C C . CYS A 1 363 ? -10.523 -5.536 19.228 1.00 76.38 363 CYS A C 1
ATOM 2838 O O . CYS A 1 363 ? -11.705 -5.655 19.539 1.00 76.38 363 CYS A O 1
ATOM 2840 N N . GLY A 1 364 ? -10.127 -4.757 18.219 1.00 80.25 364 GLY A N 1
ATOM 2841 C CA . GLY A 1 364 ? -11.037 -3.997 17.370 1.00 80.25 364 GLY A CA 1
ATOM 2842 C C . GLY A 1 364 ? -11.945 -4.876 16.516 1.00 80.25 364 GLY A C 1
ATOM 2843 O O . GLY A 1 364 ? -13.138 -4.591 16.443 1.00 80.25 364 GLY A O 1
ATOM 2844 N N . ALA A 1 365 ? -11.421 -5.961 15.939 1.00 83.25 365 ALA A N 1
ATOM 2845 C CA . ALA A 1 365 ? -12.203 -6.928 15.165 1.00 83.25 365 ALA A CA 1
ATOM 2846 C C . ALA A 1 365 ? -13.281 -7.607 16.028 1.00 83.25 365 ALA A C 1
ATOM 2848 O O . ALA A 1 365 ? -14.462 -7.582 15.683 1.00 83.25 365 ALA A O 1
ATOM 2849 N N . VAL A 1 366 ? -12.891 -8.119 17.205 1.00 77.25 366 VAL A N 1
ATOM 2850 C CA . VAL A 1 366 ? -13.832 -8.699 18.182 1.00 77.25 366 VAL A CA 1
ATOM 2851 C C . VAL A 1 366 ? -14.874 -7.664 18.602 1.00 77.25 366 VAL A C 1
ATOM 2853 O O . VAL A 1 366 ? -16.071 -7.936 18.568 1.00 77.25 366 VAL A O 1
ATOM 2856 N N . GLY A 1 367 ? -14.430 -6.450 18.942 1.00 73.44 367 GLY A N 1
ATOM 2857 C CA . GLY A 1 367 ? -15.327 -5.364 19.313 1.00 73.44 367 GLY A CA 1
ATOM 2858 C C . GLY A 1 367 ? -16.326 -5.032 18.207 1.00 73.44 367 GLY A C 1
ATOM 2859 O O . GLY A 1 367 ? -17.501 -4.855 18.486 1.00 73.44 367 GLY A O 1
ATOM 2860 N N . ALA A 1 368 ? -15.903 -4.963 16.943 1.00 77.75 368 ALA A N 1
ATOM 2861 C CA . ALA A 1 368 ? -16.800 -4.614 15.843 1.00 77.75 368 ALA A CA 1
ATOM 2862 C C . ALA A 1 368 ? -17.937 -5.627 15.662 1.00 77.75 368 ALA A C 1
ATOM 2864 O O . ALA A 1 368 ? -19.099 -5.233 15.550 1.00 77.75 368 ALA A O 1
ATOM 2865 N N . ARG A 1 369 ? -17.609 -6.922 15.701 1.00 77.00 369 ARG A N 1
ATOM 2866 C CA . ARG A 1 369 ? -18.593 -8.003 15.611 1.00 77.00 369 ARG A CA 1
ATOM 2867 C C . 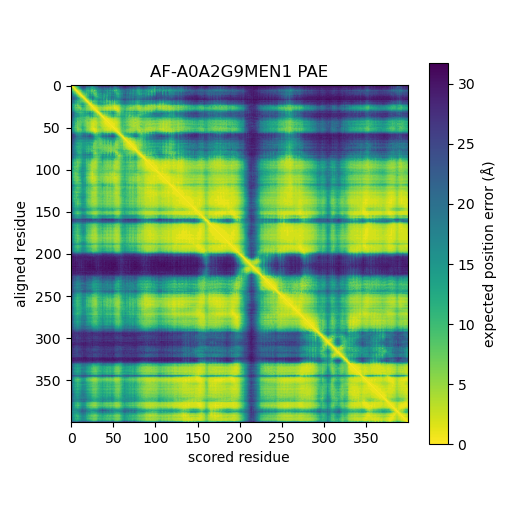ARG A 1 369 ? -19.611 -7.930 16.736 1.00 77.00 369 ARG A C 1
ATOM 2869 O O . ARG A 1 369 ? -20.811 -7.985 16.508 1.00 77.00 369 ARG A O 1
ATOM 2876 N N . GLU A 1 370 ? -19.126 -7.765 17.953 1.00 72.25 370 GLU A N 1
ATOM 2877 C CA . GLU A 1 370 ? -19.970 -7.883 19.133 1.00 72.25 370 GLU A CA 1
ATOM 2878 C C . GLU A 1 370 ? -20.788 -6.612 19.406 1.00 72.25 370 GLU A C 1
ATOM 2880 O O . GLU A 1 370 ? -21.948 -6.688 19.808 1.00 72.25 370 GLU A O 1
ATOM 2885 N N . LEU A 1 371 ? -20.210 -5.433 19.155 1.00 67.75 371 LEU A N 1
ATOM 2886 C CA . LEU A 1 371 ? -20.842 -4.138 19.434 1.00 67.75 371 LEU A CA 1
ATOM 2887 C C . LEU A 1 371 ? -21.742 -3.670 18.299 1.00 67.75 371 LEU A C 1
ATOM 2889 O O . LEU A 1 371 ? -22.750 -3.004 18.541 1.00 67.75 371 LEU A O 1
ATOM 2893 N N . TYR A 1 372 ? -21.352 -3.959 17.059 1.00 72.12 372 TYR A N 1
ATOM 2894 C CA . TYR A 1 372 ? -22.032 -3.447 15.874 1.00 72.12 372 TYR A CA 1
ATOM 2895 C C . TYR A 1 372 ? -22.700 -4.546 15.053 1.00 72.12 372 TYR A C 1
ATOM 2897 O O . TYR A 1 372 ? -23.380 -4.217 14.087 1.00 72.12 372 TYR A O 1
ATOM 2905 N N . GLY A 1 373 ? -22.551 -5.820 15.435 1.00 74.38 373 GLY A N 1
ATOM 2906 C CA . GLY A 1 373 ? -23.048 -6.940 14.637 1.00 74.38 373 GLY A CA 1
ATOM 2907 C C . GLY A 1 373 ? -22.332 -7.054 13.293 1.00 74.38 373 GLY A C 1
ATOM 2908 O O . GLY A 1 373 ? -22.934 -7.538 12.343 1.00 74.38 373 GLY A O 1
ATOM 2909 N N . ALA A 1 374 ? -21.099 -6.542 13.191 1.00 80.38 374 ALA A N 1
ATOM 2910 C CA . ALA A 1 374 ? -20.376 -6.495 11.928 1.00 80.38 374 ALA A CA 1
ATOM 2911 C C . ALA A 1 374 ? -20.016 -7.914 11.460 1.00 80.38 374 ALA A C 1
ATOM 2913 O O . ALA A 1 374 ? -19.292 -8.631 12.159 1.00 80.38 374 ALA A O 1
ATOM 2914 N N . ASP A 1 375 ? -20.496 -8.286 10.275 1.00 82.81 375 ASP A N 1
ATOM 2915 C CA . ASP A 1 375 ? -20.183 -9.552 9.610 1.00 82.81 375 ASP A CA 1
ATOM 2916 C C . ASP A 1 375 ? -18.978 -9.360 8.680 1.00 82.81 375 ASP A C 1
ATOM 2918 O O . ASP A 1 375 ? -19.089 -9.256 7.463 1.00 82.81 375 ASP A O 1
ATOM 2922 N N . LEU A 1 376 ? -17.809 -9.166 9.293 1.00 85.31 376 LEU A N 1
ATOM 2923 C CA . LEU A 1 376 ? -16.562 -8.902 8.578 1.00 85.31 376 LEU A CA 1
ATOM 2924 C C . LEU A 1 376 ? -15.614 -10.085 8.710 1.00 85.31 376 LEU A C 1
ATOM 2926 O O . LEU A 1 376 ? -15.314 -10.538 9.821 1.00 85.31 376 LEU A O 1
ATOM 2930 N N . THR A 1 377 ? -15.064 -10.498 7.573 1.00 91.88 377 THR A N 1
ATOM 2931 C CA . THR A 1 377 ? -13.894 -11.372 7.524 1.00 91.88 377 THR A CA 1
ATOM 2932 C C . THR A 1 377 ? -12.650 -10.507 7.703 1.00 91.88 377 THR A C 1
ATOM 2934 O O . THR A 1 377 ? -12.402 -9.597 6.915 1.00 91.88 377 THR A O 1
ATOM 2937 N N . VAL A 1 378 ? -11.863 -10.752 8.752 1.00 92.81 378 VAL A N 1
ATOM 2938 C CA . VAL A 1 378 ? -10.706 -9.905 9.085 1.00 92.81 378 VAL A CA 1
ATOM 2939 C C . VAL A 1 378 ? -9.412 -10.707 9.020 1.00 92.81 378 VAL A C 1
ATOM 2941 O O . VAL A 1 378 ? -9.200 -11.645 9.789 1.00 92.81 378 VAL A O 1
ATOM 2944 N N . HIS A 1 379 ? -8.507 -10.277 8.146 1.00 96.56 379 HIS A N 1
ATOM 2945 C CA . HIS A 1 379 ? -7.150 -10.797 8.015 1.00 96.56 379 HIS A CA 1
ATOM 2946 C C . HIS A 1 379 ? -6.149 -9.732 8.448 1.00 96.56 379 HIS A C 1
ATOM 2948 O O . HIS A 1 379 ? -6.282 -8.570 8.078 1.00 96.56 379 HIS A O 1
ATOM 2954 N N . ALA A 1 380 ? -5.129 -10.104 9.217 1.00 95.50 380 ALA A N 1
ATOM 2955 C CA . ALA A 1 380 ? -4.117 -9.160 9.673 1.00 95.50 380 ALA A CA 1
ATOM 2956 C C . ALA A 1 380 ? -2.700 -9.700 9.477 1.00 95.50 380 ALA A C 1
ATOM 2958 O O . ALA A 1 380 ? -2.352 -10.773 9.965 1.00 95.50 380 ALA A O 1
ATOM 2959 N N . PHE A 1 381 ? -1.878 -8.919 8.785 1.00 96.69 381 PHE A N 1
ATOM 2960 C CA . PHE A 1 381 ? -0.469 -9.167 8.520 1.00 96.69 381 PHE A CA 1
ATOM 2961 C C . PHE A 1 381 ? 0.367 -8.108 9.235 1.00 96.69 381 PHE A C 1
ATOM 2963 O O . PHE A 1 381 ? 0.216 -6.901 9.015 1.00 96.69 381 PHE A O 1
ATOM 2970 N N . PHE A 1 382 ? 1.263 -8.567 10.103 1.00 93.38 382 PHE A N 1
ATOM 2971 C CA . PHE A 1 382 ? 2.037 -7.697 10.974 1.00 93.38 382 PHE A CA 1
ATOM 2972 C C . PHE A 1 382 ? 3.496 -7.627 10.556 1.00 93.38 382 PHE A C 1
ATOM 2974 O O . PHE A 1 382 ? 4.191 -8.641 10.546 1.00 93.38 382 PHE A O 1
ATOM 2981 N N . TYR A 1 383 ? 3.964 -6.416 10.273 1.00 92.31 383 TYR A N 1
ATOM 2982 C CA . TYR A 1 383 ? 5.334 -6.140 9.870 1.00 92.31 383 TYR A CA 1
ATOM 2983 C C . TYR A 1 383 ? 6.226 -5.881 11.074 1.00 92.31 383 TYR A C 1
ATOM 2985 O O . TYR A 1 383 ? 5.841 -5.206 12.037 1.00 92.31 383 TYR A O 1
ATOM 2993 N N . GLY A 1 384 ? 7.453 -6.363 10.971 1.00 90.62 384 GLY A N 1
ATOM 2994 C CA . GLY A 1 384 ? 8.539 -6.016 11.867 1.00 90.62 384 GLY A CA 1
ATOM 2995 C C . GLY A 1 384 ? 9.883 -6.337 11.226 1.00 90.62 384 GLY A C 1
ATOM 2996 O O . GLY A 1 384 ? 9.991 -6.403 9.999 1.00 90.62 384 GLY A O 1
ATOM 2997 N N . LYS A 1 385 ? 10.922 -6.483 12.046 1.00 87.75 385 LYS A N 1
ATOM 2998 C CA . LYS A 1 385 ? 12.282 -6.732 11.564 1.00 87.75 385 LYS A CA 1
ATOM 2999 C C . LYS A 1 385 ? 12.574 -8.222 11.626 1.00 87.75 385 LYS A C 1
ATOM 3001 O O . LYS A 1 385 ? 12.611 -8.816 12.698 1.00 87.75 385 LYS A O 1
ATOM 3006 N N . THR A 1 386 ? 12.859 -8.796 10.466 1.00 74.81 386 THR A N 1
ATOM 3007 C CA . THR A 1 386 ? 13.426 -10.140 10.330 1.00 74.81 386 THR A CA 1
ATOM 3008 C C . THR A 1 386 ? 14.752 -10.263 11.101 1.00 74.81 386 THR A C 1
ATOM 3010 O O . THR A 1 386 ? 15.414 -9.245 11.349 1.00 74.81 386 THR A O 1
ATOM 3013 N N . PRO A 1 387 ? 15.180 -11.486 11.468 1.00 72.94 387 PRO A N 1
ATOM 3014 C CA . PRO A 1 387 ? 16.484 -11.727 12.097 1.00 72.94 387 PRO A CA 1
ATOM 3015 C C . PRO A 1 387 ? 17.669 -11.124 11.323 1.00 72.94 387 PRO A C 1
ATOM 3017 O O . PRO A 1 387 ? 18.659 -10.713 11.923 1.00 72.94 387 PRO A O 1
ATOM 3020 N N . GLU A 1 388 ? 17.549 -11.008 9.999 1.00 72.44 388 GLU A N 1
ATOM 3021 C CA . GLU A 1 388 ? 18.537 -10.423 9.088 1.00 72.44 388 GLU A CA 1
ATOM 3022 C C . GLU A 1 388 ? 18.478 -8.882 9.029 1.00 72.44 388 GLU A C 1
ATOM 3024 O O . GLU A 1 388 ? 19.200 -8.253 8.253 1.00 72.44 388 GLU A O 1
ATOM 3029 N N . GLY A 1 389 ? 17.609 -8.252 9.825 1.00 77.38 389 GLY A N 1
ATOM 3030 C CA . GLY A 1 389 ? 17.445 -6.801 9.911 1.00 77.38 389 GLY A CA 1
ATOM 3031 C C . GLY A 1 389 ? 16.608 -6.179 8.789 1.00 77.38 389 GLY A C 1
ATOM 3032 O O . GLY A 1 389 ? 16.476 -4.954 8.748 1.00 77.38 389 GLY A O 1
ATOM 3033 N N . ARG A 1 390 ? 16.026 -6.990 7.895 1.00 84.06 390 ARG A N 1
ATOM 3034 C CA . ARG A 1 390 ? 15.106 -6.535 6.837 1.00 84.06 390 ARG A CA 1
ATOM 3035 C C . ARG A 1 390 ? 13.685 -6.418 7.378 1.00 84.06 390 ARG A C 1
ATOM 3037 O O . ARG A 1 390 ? 13.299 -7.198 8.243 1.00 84.06 390 ARG A O 1
ATOM 3044 N N . VAL A 1 391 ? 12.899 -5.478 6.868 1.00 88.75 391 VAL A N 1
ATOM 3045 C CA . VAL A 1 391 ? 11.471 -5.391 7.203 1.00 88.75 391 VAL A CA 1
ATOM 3046 C C . VAL A 1 391 ? 10.695 -6.466 6.436 1.00 88.75 391 VAL A C 1
ATOM 3048 O O . VAL A 1 391 ? 10.962 -6.680 5.256 1.00 88.75 391 VAL A O 1
ATOM 3051 N N . GLY A 1 392 ? 9.756 -7.141 7.100 1.00 90.38 392 GLY A N 1
ATOM 3052 C CA . GLY A 1 392 ? 8.885 -8.146 6.487 1.00 90.38 392 GLY A CA 1
ATOM 3053 C C . GLY A 1 392 ? 7.740 -8.580 7.404 1.00 90.38 392 GLY A C 1
ATOM 3054 O O . GLY A 1 392 ? 7.642 -8.122 8.544 1.00 90.38 392 GLY A O 1
ATOM 3055 N N 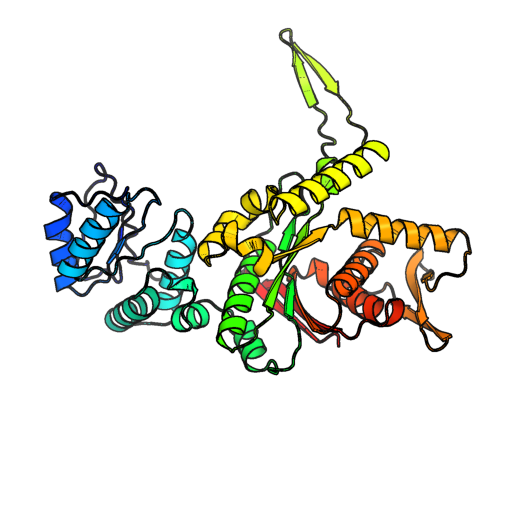. ILE A 1 393 ? 6.875 -9.465 6.900 1.00 92.94 393 ILE A N 1
ATOM 3056 C CA . ILE A 1 393 ? 5.738 -10.023 7.646 1.00 92.94 393 ILE A CA 1
ATOM 3057 C C . ILE A 1 393 ? 6.257 -10.992 8.720 1.00 92.94 393 ILE A C 1
ATOM 3059 O O . ILE A 1 393 ? 6.856 -12.017 8.404 1.00 92.94 393 ILE A O 1
ATOM 3063 N N . GLU A 1 394 ? 6.009 -10.679 9.991 1.00 91.56 394 GLU A N 1
ATOM 3064 C CA . GLU A 1 394 ? 6.366 -11.514 11.148 1.00 91.56 394 GLU A CA 1
ATOM 3065 C C . GLU A 1 394 ? 5.218 -12.416 11.614 1.00 91.56 394 GLU A C 1
ATOM 3067 O O . GLU A 1 394 ? 5.455 -13.450 12.239 1.00 91.56 394 GLU A O 1
ATOM 3072 N N . ALA A 1 395 ? 3.973 -11.998 11.388 1.00 90.25 395 ALA A N 1
ATOM 3073 C CA . ALA A 1 395 ? 2.797 -12.727 11.841 1.00 90.25 395 ALA A CA 1
ATOM 3074 C C . ALA A 1 395 ? 1.606 -12.502 10.910 1.00 90.25 395 ALA A C 1
ATOM 3076 O O . ALA A 1 395 ? 1.433 -11.413 10.362 1.00 90.25 395 ALA A O 1
ATOM 3077 N N . TYR A 1 396 ? 0.779 -13.537 10.798 1.00 94.38 396 TYR A N 1
ATOM 3078 C CA . TYR A 1 396 ? -0.514 -13.524 10.126 1.00 94.38 396 TYR A CA 1
ATOM 3079 C C . TYR A 1 396 ? -1.589 -14.026 11.094 1.00 94.38 396 TYR A C 1
ATOM 3081 O O . TYR A 1 396 ? -1.368 -15.006 11.809 1.00 94.38 396 TYR A O 1
ATOM 3089 N N . GLU A 1 397 ? -2.744 -13.365 11.107 1.00 93.25 397 GLU A N 1
ATOM 3090 C CA . GLU A 1 397 ? -3.907 -13.746 11.904 1.00 93.25 397 GLU A CA 1
ATOM 3091 C C . GLU A 1 397 ? -5.183 -13.698 11.059 1.00 93.25 397 GLU A C 1
ATOM 3093 O O . GLU A 1 397 ? -5.428 -12.725 10.347 1.00 93.25 397 GLU A O 1
ATOM 3098 N N . ASN A 1 398 ? -6.011 -14.739 11.177 1.00 92.25 398 ASN A N 1
ATOM 3099 C CA . ASN A 1 398 ? -7.411 -14.703 10.766 1.00 92.25 398 ASN A CA 1
ATOM 3100 C C . ASN A 1 398 ? -8.256 -14.457 12.022 1.00 92.25 398 ASN A C 1
ATOM 3102 O O . ASN A 1 398 ? -8.193 -15.244 12.968 1.00 92.25 398 ASN A O 1
ATOM 3106 N N . LEU A 1 399 ? -8.979 -13.340 12.041 1.00 84.44 399 LEU A N 1
ATOM 3107 C CA . LEU A 1 399 ? -9.754 -12.838 13.179 1.00 84.44 399 LEU A CA 1
ATOM 3108 C C . LEU A 1 399 ? -11.271 -12.979 12.960 1.00 84.44 399 LEU A C 1
ATOM 3110 O O . LEU A 1 399 ? -12.063 -12.389 13.700 1.00 84.44 399 LEU A O 1
ATOM 3114 N N . SER A 1 400 ? -11.663 -13.743 11.940 1.00 75.12 400 SER A N 1
ATOM 3115 C CA . SER A 1 400 ? -13.054 -14.052 11.589 1.00 75.12 400 SER A CA 1
ATOM 3116 C C . SER A 1 400 ? -13.664 -15.052 12.565 1.00 75.12 400 SER A C 1
ATOM 3118 O O . SER A 1 400 ? -12.995 -16.053 12.900 1.00 75.12 400 SER A O 1
#

Radius of gyration: 25.58 Å; Cα contacts (8 Å, |Δi|>4): 655; chains: 1; bounding box: 59×61×75 Å

Solvent-accessible surface area (backbone atoms only — not comparable to full-atom values): 22034 Å² total; per-residue (Å²): 134,84,75,83,75,56,64,50,74,40,67,56,47,102,81,56,78,91,73,88,86,58,88,80,44,45,39,37,44,37,48,39,87,72,70,85,51,82,83,49,52,71,54,45,47,51,35,38,76,64,62,33,42,36,33,40,45,32,46,86,75,60,53,78,66,57,42,52,55,51,49,51,54,28,55,79,41,69,35,43,61,27,56,34,51,74,54,23,61,66,45,53,54,51,50,52,54,44,39,57,75,72,32,92,43,65,67,53,32,22,50,50,49,47,63,36,42,65,42,57,63,20,68,75,35,65,66,35,38,70,60,69,47,54,68,70,58,48,57,49,56,77,68,55,61,88,81,48,58,45,32,35,35,33,17,42,73,46,84,49,76,84,49,74,69,52,73,46,43,51,49,26,32,48,52,34,56,44,47,44,54,47,42,43,71,78,63,46,82,54,50,29,39,27,29,44,36,41,51,52,47,82,51,59,54,73,51,67,51,67,48,71,47,96,87,79,51,76,45,74,45,84,54,78,79,46,79,69,55,53,57,50,41,46,54,46,50,54,50,43,24,73,72,59,55,46,56,76,64,50,52,76,62,45,30,52,61,37,39,31,61,73,50,43,80,91,45,35,69,77,40,44,46,78,44,54,44,42,60,34,46,50,53,38,48,51,55,52,53,44,35,79,71,72,45,97,52,58,60,41,77,45,59,47,102,84,68,48,68,18,42,30,30,50,33,92,87,70,46,79,45,73,54,71,48,86,65,71,42,58,71,65,48,19,42,29,35,11,50,49,51,56,72,68,54,62,24,27,40,37,39,28,39,40,48,89,47,49,34,16,48,58,48,2,51,54,43,17,33,52,76,68,67,44,65,50,43,36,38,40,39,23,28,41,70,43,98,86,69,44,76,42,80,75,47,78,46,78,67,96

Sequence (400 aa):
MVGDYNIAALRLSPFSSFVPMDESLDAVLLCSDGSFNNTLFPRLEALRLAEIPVFLHGTAAFNRLEAASTLSAAEDLGVVLLQTLPNQDNSVYKGLERIFDKESTFEGRRTMAKEVFSRPDFYRSLAFLDLVINPTLKQFADGLPMDAGPIVVDCGHIDASNSRPTVEDITAFEEGLVLIRYLQHLGHEDVKLGILYNEVYLLDESSDLIMRMGGGKETTFHLSGTKKNNRR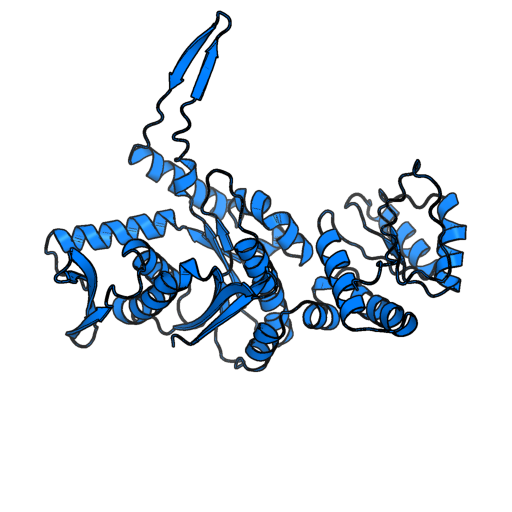SIKRAQKDIKREGLPARLNLVYGHVLFSYGVTPNTWADSIVCTLEGSLSFQARQSLEAYENGREHPFQVELDAYGNAGFSFTAQDGKERVVASADRGAPMCSLISSGLNRVYDDGTVIYLYNKKWRPGIRCGAVGARELYGADLTVHAFFYGKTPEGRVGIEAYENLS

Nearest PDB structures (foldseek):
  3dty-assembly1_B  TM=3.054E-01  e=2.315E-02  Pseudomonas syringae pv. tomato
  3dty-assembly1_D  TM=3.046E-01  e=5.452E-02  Pseudomonas syringae pv. tomato
  1a3c-assembly1_A-2  TM=5.607E-01  e=2.442E+00  Bacillus subtilis
  4p83-assembly1_C  TM=5.778E-01  e=2.577E+00  synthetic construct
  3nqe-assembly1_A  TM=3.028E-01  e=1.430E+00  Methanothermobacter thermautotrophicus

Foldseek 3Di:
DPPDALAPADAPDVPDDDDDPDLPHLAYEYEDALDDDPVCLVVLLVCVVSLHAYEYEYEPPDDPVSVVVSVVSCVVSVHQYQPAYPLLVVLLVQLLVLLVVVDDDSVSSSVLSCVQSNDNLSLLDPSSLVSRADPVLVVVLVPDDLVLPAEEAEQAEQDDPVSEDDPLSLVLQLNSLSSQSNNVVVPNDRYAYEYEYAQQCVQPPCPQPFDQDPPGDTDTDGRDDDPVNSVVSVVVLVVCCVVQVHGPVCCVNCVSSCSNSPNDSVCNNRHYDYDHLSVLLVVLVVLVVCVVVPHPHQWDFDQPPVRATWIWGQFPVRDIDIPDCPPDDDSSLLSSLLVVLVVSADGEYEAREAPVSVVSNLSSLVNNCGRVVGPYFYKYWHWDADPVRDIDTPDIDTND

Mean predicted aligned error: 12.82 Å

Secondary structure (DSSP, 8-state):
--PPP--EEE---TT-------TT-S-EEEE-SS---TTTHHHHHHHHHTT--EEEE--TT--HHHHHHHHHHHHHTT-B--BPPTT-HHHHHHHHHHHHHH--SHHHHHHHHHHHTSSTTGGGSHHHHHHHS-HHHHHHHHTS-TT--SEEEEEEEE--TT----HHHHHHHHHHHHHHHHHHHHT-SSEEEEEEE--SGGG-----EEEEETTTEEEEE-----HHHHHHHHHHHHHHHHHHSS-HHHHHHHHHHHHHTT--GGGHHHHEEEEEHHHHHHHHHHHHHHHHTT---SEEEEE-TTS-EEEEEE-TTS-EEEE-GGG---HHHHHHHHHHHHHH-SEEEEEEEEGGGHHHHHHHHHHHHHHH---EEEEEEEEEE-TTS-EEEEEEEE--

pLDDT: mean 70.77, std 17.95, range [24.88, 97.56]